Protein AF-A0A0G4GIJ4-F1 (afdb_monomer_lite)

InterPro domains:
  IPR002125 Cytidine and deoxycytidylate deaminase domain [PF00383] (34-132)
  IPR002125 Cytidine and deoxycytidylate deaminase domain [PF00383] (228-327)
  IPR002125 Cytidine and deoxycytidylate deaminase domain [PS51747] (32-146)
  IPR002125 Cytidine and deoxycytidylate deaminase domain [PS51747] (225-340)
  IPR016193 Cytidine deaminase-like [SSF53927] (29-183)
  IPR016193 Cytidine deaminase-like [SSF53927] (227-378)

Organism: NCBI:txid1169474

Structure (mmCIF, N/CA/C/O backbone):
data_AF-A0A0G4GIJ4-F1
#
_entry.id   AF-A0A0G4GIJ4-F1
#
loop_
_atom_site.group_PDB
_atom_site.id
_atom_site.type_symbol
_atom_site.label_atom_id
_atom_site.label_alt_id
_atom_site.label_comp_id
_atom_site.label_asym_id
_atom_site.label_entity_id
_atom_site.label_seq_id
_atom_site.pdbx_PDB_ins_code
_atom_site.Cartn_x
_atom_site.Cartn_y
_atom_site.Cartn_z
_atom_site.occupancy
_atom_site.B_iso_or_equiv
_atom_site.auth_seq_id
_atom_site.auth_comp_id
_atom_site.auth_asym_id
_atom_site.auth_atom_id
_atom_site.pdbx_PDB_model_num
ATOM 1 N N . MET A 1 1 ? 15.517 -59.495 -18.926 1.00 42.88 1 MET A N 1
ATOM 2 C CA . MET A 1 1 ? 16.054 -58.621 -19.988 1.00 42.88 1 MET A CA 1
ATOM 3 C C . MET A 1 1 ? 14.877 -58.123 -20.806 1.00 42.88 1 MET A C 1
ATOM 5 O O . MET A 1 1 ?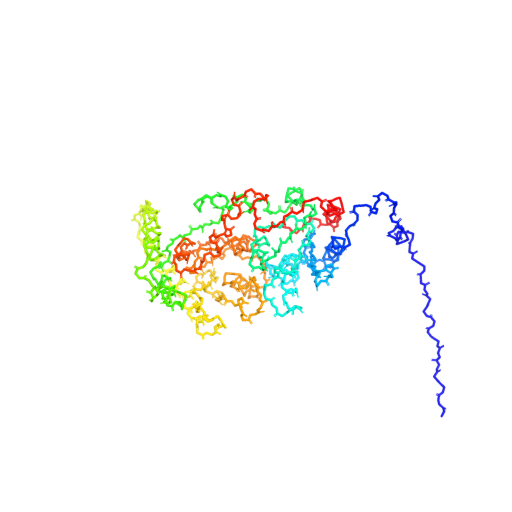 14.359 -58.879 -21.613 1.00 42.88 1 MET A O 1
ATOM 9 N N . ALA A 1 2 ? 14.407 -56.912 -20.521 1.00 36.62 2 ALA A N 1
ATOM 10 C CA . ALA A 1 2 ? 13.428 -56.205 -21.338 1.00 36.62 2 ALA A CA 1
ATOM 11 C C . ALA A 1 2 ? 14.139 -54.959 -21.873 1.00 36.62 2 ALA A C 1
ATOM 13 O O . ALA A 1 2 ? 14.646 -54.153 -21.094 1.00 36.62 2 ALA A O 1
ATOM 14 N N . THR A 1 3 ? 14.280 -54.885 -23.190 1.00 38.22 3 THR A N 1
ATOM 15 C CA . THR A 1 3 ? 14.877 -53.767 -23.920 1.00 38.22 3 THR A CA 1
ATOM 16 C C . THR A 1 3 ? 13.886 -52.612 -23.940 1.00 38.22 3 THR A C 1
ATOM 18 O O . THR A 1 3 ? 12.759 -52.783 -24.400 1.00 38.22 3 THR A O 1
ATOM 21 N N . VAL A 1 4 ? 14.297 -51.459 -23.417 1.00 41.44 4 VAL A N 1
ATOM 22 C CA . VAL A 1 4 ? 13.518 -50.221 -23.480 1.00 41.44 4 VAL A CA 1
ATOM 23 C C . VAL A 1 4 ? 13.771 -49.586 -24.842 1.00 41.44 4 VAL A C 1
ATOM 25 O O . VAL A 1 4 ? 14.921 -49.349 -25.212 1.00 41.44 4 VAL A O 1
ATOM 28 N N . ASP A 1 5 ? 12.694 -49.379 -25.589 1.00 36.19 5 ASP A N 1
ATOM 29 C CA . ASP A 1 5 ? 12.681 -48.717 -26.887 1.00 36.19 5 ASP A CA 1
ATOM 30 C C . ASP A 1 5 ? 12.954 -47.216 -26.698 1.00 36.19 5 ASP A C 1
ATOM 32 O O . ASP A 1 5 ? 12.311 -46.558 -25.878 1.00 36.19 5 ASP A O 1
ATOM 36 N N . ASN A 1 6 ? 13.954 -46.691 -27.403 1.00 45.75 6 ASN A N 1
ATOM 37 C CA . ASN A 1 6 ? 14.447 -45.324 -27.255 1.00 45.75 6 ASN A CA 1
ATOM 38 C C . ASN A 1 6 ? 14.228 -44.572 -28.571 1.00 45.75 6 ASN A C 1
ATOM 40 O O . ASN A 1 6 ? 15.161 -44.363 -29.345 1.00 45.75 6 ASN A O 1
ATOM 44 N N . SER A 1 7 ? 12.979 -44.191 -28.846 1.00 41.88 7 SER A N 1
ATOM 45 C CA . SER A 1 7 ? 12.623 -43.405 -30.031 1.00 41.88 7 SER A CA 1
ATOM 46 C C . SER A 1 7 ? 11.672 -42.255 -29.692 1.00 41.88 7 SER A C 1
ATOM 48 O O . SER A 1 7 ? 10.510 -42.236 -30.089 1.00 41.88 7 SER A O 1
ATOM 50 N N . LEU A 1 8 ? 12.183 -41.255 -28.977 1.00 40.19 8 LEU A N 1
ATOM 51 C CA . LEU A 1 8 ? 11.635 -39.897 -28.983 1.00 40.19 8 LEU A CA 1
ATOM 52 C C . LEU A 1 8 ? 12.798 -38.925 -29.196 1.00 40.19 8 LEU A C 1
ATOM 54 O O . LEU A 1 8 ? 13.274 -38.259 -28.280 1.00 40.19 8 LEU A O 1
ATOM 58 N N . ALA A 1 9 ? 13.292 -38.880 -30.433 1.00 39.72 9 ALA A N 1
ATOM 59 C CA . ALA A 1 9 ? 14.128 -37.779 -30.882 1.00 39.72 9 ALA A CA 1
ATOM 60 C C . ALA A 1 9 ? 13.230 -36.541 -31.005 1.00 39.72 9 ALA A C 1
ATOM 62 O O . ALA A 1 9 ? 12.436 -36.429 -31.938 1.00 39.72 9 ALA A O 1
ATOM 63 N N . ALA A 1 10 ? 13.323 -35.632 -30.035 1.00 42.06 10 ALA A N 1
ATOM 64 C CA . ALA A 1 10 ? 12.715 -34.316 -30.134 1.00 42.06 10 ALA A CA 1
ATOM 65 C C . ALA A 1 10 ? 13.353 -33.577 -31.319 1.00 42.06 10 ALA A C 1
ATOM 67 O O . ALA A 1 10 ? 14.526 -33.205 -31.281 1.00 42.06 10 ALA A O 1
ATOM 68 N N . THR A 1 11 ? 12.595 -33.388 -32.396 1.00 41.00 11 THR A N 1
ATOM 69 C CA . THR A 1 11 ? 12.982 -32.500 -33.490 1.00 41.00 11 THR A CA 1
ATOM 70 C C . THR A 1 11 ? 13.001 -31.074 -32.955 1.00 41.00 11 THR A C 1
ATOM 72 O O . THR A 1 11 ? 11.946 -30.492 -32.700 1.00 41.00 11 THR A O 1
ATOM 75 N N . ALA A 1 12 ? 14.196 -30.522 -32.752 1.00 43.78 12 ALA A N 1
ATOM 76 C CA . ALA A 1 12 ? 14.375 -29.114 -32.436 1.00 43.78 12 ALA A CA 1
ATOM 77 C C . ALA A 1 12 ? 13.835 -28.276 -33.604 1.00 43.78 12 ALA A C 1
ATOM 79 O O . ALA A 1 12 ? 14.389 -28.291 -34.704 1.00 43.78 12 ALA A O 1
ATOM 80 N N . VAL A 1 13 ? 12.721 -27.582 -33.377 1.00 55.28 13 VAL A N 1
ATOM 81 C CA . VAL A 1 13 ? 12.189 -26.598 -34.321 1.00 55.28 13 VAL A CA 1
ATOM 82 C C . VAL A 1 13 ? 13.126 -25.394 -34.285 1.00 55.28 13 VAL A C 1
ATOM 84 O O . VAL A 1 13 ? 13.386 -24.845 -33.214 1.00 55.28 13 VAL A O 1
ATOM 87 N N . ALA A 1 14 ? 13.678 -25.014 -35.439 1.00 53.38 14 ALA A N 1
ATOM 88 C CA . ALA A 1 14 ? 14.521 -23.829 -35.539 1.00 53.38 14 ALA A CA 1
ATOM 89 C C . ALA A 1 14 ? 13.713 -22.580 -35.127 1.00 53.38 14 ALA A C 1
ATOM 91 O O . ALA A 1 14 ? 12.549 -22.467 -35.524 1.00 53.38 14 ALA A O 1
ATOM 92 N N . PRO A 1 15 ? 14.291 -21.659 -34.334 1.00 51.47 15 PRO A N 1
ATOM 93 C CA . PRO A 1 15 ? 13.598 -20.446 -33.913 1.00 51.47 15 PRO A CA 1
ATOM 94 C C . PRO A 1 15 ? 13.149 -19.630 -35.130 1.00 51.47 15 PRO A C 1
ATOM 96 O O . PRO A 1 15 ? 13.842 -19.577 -36.149 1.00 51.47 15 PRO A O 1
ATOM 99 N N . THR A 1 16 ? 11.974 -19.004 -35.027 1.00 69.75 16 THR A N 1
ATOM 100 C CA . THR A 1 16 ? 11.453 -18.121 -36.077 1.00 69.75 16 THR A CA 1
ATOM 101 C C . THR A 1 16 ? 12.415 -16.950 -36.313 1.00 69.75 16 THR A C 1
ATOM 103 O O . THR A 1 16 ? 13.141 -16.568 -35.394 1.00 69.75 16 THR A O 1
ATOM 106 N N . PRO A 1 17 ? 12.436 -16.341 -37.512 1.00 53.78 17 PRO A N 1
ATOM 107 C CA . PRO A 1 17 ? 13.268 -15.166 -37.784 1.00 53.78 17 PRO A CA 1
ATOM 108 C C . PRO A 1 17 ? 13.083 -14.039 -36.756 1.00 53.78 17 PRO A C 1
ATOM 110 O O . PRO A 1 17 ? 14.064 -13.426 -36.352 1.00 53.78 17 PRO A O 1
ATOM 113 N N . GLU A 1 18 ? 11.860 -13.848 -36.253 1.00 51.50 18 GLU A N 1
ATOM 114 C CA . GLU A 1 18 ? 11.543 -12.904 -35.169 1.00 51.50 18 GLU A CA 1
ATOM 115 C C . GLU A 1 18 ? 12.166 -13.317 -33.826 1.00 51.50 18 GLU A C 1
ATOM 117 O O . GLU A 1 18 ? 12.736 -12.482 -33.130 1.00 51.50 18 GLU A O 1
ATOM 122 N N . ALA A 1 19 ? 12.147 -14.607 -33.473 1.00 45.53 19 ALA A N 1
ATOM 123 C CA . ALA A 1 19 ? 12.829 -15.102 -32.276 1.00 45.53 19 ALA A CA 1
ATOM 124 C C . ALA A 1 19 ? 14.360 -14.980 -32.392 1.00 45.53 19 ALA A C 1
ATOM 126 O O . ALA A 1 19 ? 15.032 -14.695 -31.404 1.00 45.53 19 ALA A O 1
ATOM 127 N N . VAL A 1 20 ? 14.917 -15.147 -33.596 1.00 52.44 20 VAL A N 1
ATOM 128 C CA . VAL A 1 20 ? 16.347 -14.927 -33.874 1.00 52.44 20 VAL A CA 1
ATOM 129 C C . VAL A 1 20 ? 16.708 -13.444 -33.780 1.00 52.44 20 VAL A C 1
ATOM 131 O O . VAL A 1 20 ? 17.790 -13.115 -33.304 1.00 52.44 20 VAL A O 1
ATOM 134 N N . GLU A 1 21 ? 15.813 -12.548 -34.192 1.00 52.41 21 GLU A N 1
ATOM 135 C CA . GLU A 1 21 ? 15.985 -11.097 -34.093 1.00 52.41 21 GLU A CA 1
ATOM 136 C C . GLU A 1 21 ? 15.982 -10.607 -32.640 1.00 52.41 21 GLU A C 1
ATOM 138 O O . GLU A 1 21 ? 16.863 -9.836 -32.268 1.00 52.41 21 GLU A O 1
ATOM 143 N N . ILE A 1 22 ? 15.097 -11.153 -31.798 1.00 53.34 22 ILE A N 1
ATOM 144 C CA . ILE A 1 22 ? 15.082 -10.929 -30.339 1.00 53.34 22 ILE A CA 1
ATOM 145 C C . ILE A 1 22 ? 16.354 -11.488 -29.667 1.00 53.34 22 ILE A C 1
ATOM 147 O O . ILE A 1 22 ? 16.808 -10.965 -28.652 1.00 53.34 22 ILE A O 1
ATOM 151 N N . MET A 1 23 ? 16.960 -12.540 -30.233 1.00 46.53 23 MET A N 1
ATOM 152 C CA . MET A 1 23 ? 18.195 -13.161 -29.729 1.00 46.53 23 MET A CA 1
ATOM 153 C C . MET A 1 23 ? 19.491 -12.508 -30.239 1.00 46.53 23 MET A C 1
ATOM 155 O O . MET A 1 23 ? 20.582 -12.939 -29.846 1.00 46.53 23 MET A O 1
ATOM 159 N N . LYS A 1 24 ? 19.426 -11.497 -31.117 1.00 46.31 24 LYS A N 1
ATOM 160 C CA . LYS A 1 24 ? 20.633 -10.780 -31.551 1.00 46.31 24 LYS A CA 1
ATOM 161 C C . LYS A 1 24 ? 21.245 -10.063 -30.346 1.00 46.31 24 LYS A C 1
ATOM 163 O O . LYS A 1 24 ? 20.561 -9.356 -29.615 1.00 46.31 24 LYS A O 1
ATOM 168 N N . ARG A 1 25 ? 22.554 -10.250 -30.133 1.00 43.34 25 ARG A N 1
ATOM 169 C CA . ARG A 1 25 ? 23.288 -9.496 -29.107 1.00 43.34 25 ARG A CA 1
ATOM 170 C C . ARG A 1 25 ? 23.190 -8.001 -29.430 1.00 43.34 25 ARG A C 1
ATOM 172 O O . ARG A 1 25 ? 23.490 -7.651 -30.574 1.00 43.34 25 ARG A O 1
ATOM 179 N N . PRO A 1 26 ? 22.845 -7.154 -28.447 1.00 50.19 26 PRO A N 1
ATOM 180 C CA . PRO A 1 26 ? 22.819 -5.719 -28.653 1.00 50.19 26 PRO A CA 1
ATOM 181 C C . PRO A 1 26 ? 24.192 -5.210 -29.110 1.00 50.19 26 PRO A C 1
ATOM 183 O O . PRO A 1 26 ? 25.236 -5.774 -28.756 1.00 50.19 26 PRO A O 1
ATOM 186 N N . SER A 1 27 ? 24.182 -4.154 -29.914 1.00 51.72 27 SER A N 1
ATOM 187 C CA . SER A 1 27 ? 25.362 -3.395 -30.321 1.00 51.72 27 SER A CA 1
ATOM 188 C C . SER A 1 27 ? 26.159 -2.897 -29.103 1.00 51.72 27 SER A C 1
ATOM 190 O O . SER A 1 27 ? 25.641 -2.790 -27.994 1.00 51.72 27 SER A O 1
ATOM 192 N N . SER A 1 28 ? 27.438 -2.556 -29.288 1.00 49.38 28 SER A N 1
ATOM 193 C CA . SER A 1 28 ? 28.305 -2.079 -28.195 1.00 49.38 28 SER A CA 1
ATOM 194 C C . SER A 1 28 ? 27.803 -0.800 -27.506 1.00 49.38 28 SER A C 1
ATOM 196 O O . SER A 1 28 ? 28.178 -0.555 -26.368 1.00 49.38 28 SER A O 1
ATOM 198 N N . LEU A 1 29 ? 26.947 -0.011 -28.168 1.00 45.81 29 LEU A N 1
ATOM 199 C CA . LEU A 1 29 ? 26.279 1.168 -27.596 1.00 45.81 29 LEU A CA 1
ATOM 200 C C . LEU A 1 29 ? 25.046 0.798 -26.752 1.00 45.81 29 LEU A C 1
ATOM 202 O O . LEU A 1 29 ? 24.767 1.457 -25.758 1.00 45.81 29 LEU A O 1
ATOM 206 N N . GLU A 1 30 ? 24.337 -0.283 -27.089 1.00 52.84 30 GLU A N 1
ATOM 207 C CA . GLU A 1 30 ? 23.229 -0.806 -26.272 1.00 52.84 30 GLU A CA 1
ATOM 208 C C . GLU A 1 30 ? 23.730 -1.493 -24.987 1.00 52.84 30 GLU A C 1
ATOM 210 O O . GLU A 1 30 ? 22.974 -1.642 -24.031 1.00 52.84 30 GLU A O 1
ATOM 215 N N . GLN A 1 31 ? 25.010 -1.881 -24.928 1.00 54.66 31 GLN A N 1
ATOM 216 C CA . GLN A 1 31 ? 25.620 -2.474 -23.733 1.00 54.66 31 GLN A CA 1
ATOM 217 C C . GLN A 1 31 ? 25.902 -1.468 -22.606 1.00 54.66 31 GLN A C 1
ATOM 219 O O . GLN A 1 31 ? 25.910 -1.885 -21.451 1.00 54.66 31 GLN A O 1
ATOM 224 N N . GLU A 1 32 ? 26.109 -0.176 -22.895 1.00 60.59 32 GLU A N 1
ATOM 225 C CA . GLU A 1 32 ? 26.429 0.823 -21.855 1.00 60.59 32 GLU A CA 1
ATOM 226 C C . GLU A 1 32 ? 25.213 1.219 -20.998 1.00 60.59 32 GLU A C 1
ATOM 228 O O . GLU A 1 32 ? 25.382 1.539 -19.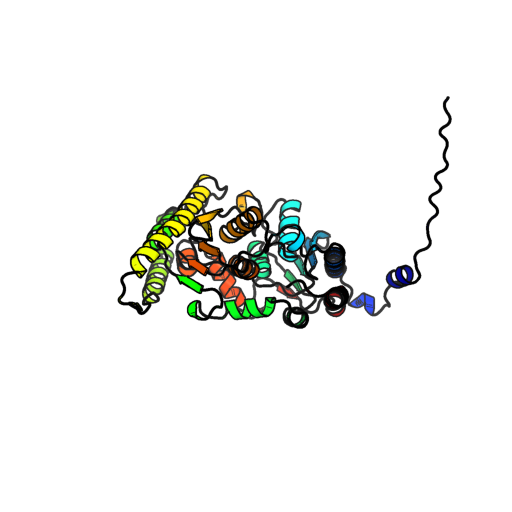825 1.00 60.59 32 GLU A O 1
ATOM 233 N N . ASN A 1 33 ? 23.991 1.110 -21.536 1.00 76.94 33 ASN A N 1
ATOM 234 C CA . ASN A 1 33 ? 22.742 1.456 -20.836 1.00 76.94 33 ASN A CA 1
ATOM 235 C C . ASN A 1 33 ? 21.898 0.239 -20.418 1.00 76.94 33 ASN A C 1
ATOM 237 O O . ASN A 1 33 ? 20.790 0.392 -19.901 1.00 76.94 33 ASN A O 1
ATOM 241 N N . TYR A 1 34 ? 22.394 -0.981 -20.637 1.00 90.69 34 TYR A N 1
ATOM 242 C CA . TYR A 1 34 ? 21.662 -2.193 -20.287 1.00 90.69 34 TYR A CA 1
ATOM 243 C C . TYR A 1 34 ? 21.738 -2.484 -18.783 1.00 90.69 34 TYR A C 1
ATOM 245 O O . TYR A 1 34 ? 22.816 -2.691 -18.224 1.00 90.69 34 TYR A O 1
ATOM 253 N N . ASN A 1 35 ? 20.577 -2.589 -18.135 1.00 96.94 35 ASN A N 1
ATOM 254 C CA . ASN A 1 35 ? 20.452 -3.024 -16.750 1.00 96.94 35 ASN A CA 1
ATOM 255 C C . ASN A 1 35 ? 19.705 -4.374 -16.674 1.00 96.94 35 ASN A C 1
ATOM 257 O O . ASN A 1 35 ? 18.509 -4.435 -16.967 1.00 96.94 35 ASN A O 1
ATOM 261 N N . PRO A 1 36 ? 20.354 -5.471 -16.242 1.00 97.50 36 PRO A N 1
ATOM 262 C CA . PRO A 1 36 ? 19.723 -6.792 -16.228 1.00 97.50 36 PRO A CA 1
ATOM 263 C C . PRO A 1 36 ? 18.531 -6.891 -15.265 1.00 97.50 36 PRO A C 1
ATOM 265 O O . PRO A 1 36 ? 17.623 -7.685 -15.503 1.00 97.50 36 PRO A O 1
ATOM 268 N N . PHE A 1 37 ? 18.508 -6.097 -14.192 1.00 98.56 37 PHE A N 1
ATOM 269 C CA . PHE A 1 37 ? 17.431 -6.114 -13.200 1.00 98.56 37 PHE A CA 1
ATOM 270 C C . PHE A 1 37 ? 16.195 -5.374 -13.709 1.00 98.56 37 PHE A C 1
ATOM 272 O O . PHE A 1 37 ? 15.079 -5.880 -13.584 1.00 98.56 37 PHE A O 1
ATOM 279 N N . MET A 1 38 ? 16.388 -4.222 -14.359 1.00 98.69 38 MET A N 1
ATOM 280 C CA . MET A 1 38 ? 15.289 -3.523 -15.025 1.00 98.69 38 MET A CA 1
ATOM 281 C C . MET A 1 38 ? 14.752 -4.327 -16.214 1.00 98.69 38 MET A C 1
ATOM 283 O O . MET A 1 38 ? 13.540 -4.428 -16.398 1.00 98.69 38 MET A O 1
ATOM 287 N N . HIS A 1 39 ? 15.627 -4.989 -16.975 1.00 98.50 39 HIS A N 1
ATOM 288 C CA . HIS A 1 39 ? 15.202 -5.900 -18.036 1.00 98.50 39 HIS A CA 1
ATOM 289 C C . HIS A 1 39 ? 14.368 -7.077 -17.497 1.00 98.50 39 HIS A C 1
ATOM 291 O O . HIS A 1 39 ? 13.363 -7.452 -18.107 1.00 98.50 39 HIS A O 1
ATOM 297 N N . ALA A 1 40 ? 14.728 -7.637 -16.335 1.00 98.69 40 ALA A N 1
ATOM 298 C CA . ALA A 1 40 ? 13.927 -8.666 -15.671 1.00 98.69 40 ALA A CA 1
ATOM 299 C C . ALA A 1 40 ? 12.541 -8.139 -15.255 1.00 98.69 40 ALA A C 1
ATOM 301 O O . ALA A 1 40 ? 11.537 -8.824 -15.464 1.00 98.69 40 ALA A O 1
ATOM 302 N N . ALA A 1 41 ? 12.469 -6.907 -14.738 1.00 98.81 41 ALA A N 1
ATOM 303 C CA . ALA A 1 41 ? 11.205 -6.240 -14.435 1.00 98.81 41 ALA A CA 1
ATOM 304 C C . ALA A 1 41 ? 10.344 -6.048 -15.703 1.00 98.81 41 ALA A C 1
ATOM 306 O O . ALA A 1 41 ? 9.182 -6.454 -15.712 1.00 98.81 41 ALA A O 1
ATOM 307 N N . CYS A 1 42 ? 10.920 -5.545 -16.802 1.00 98.69 42 CYS A N 1
ATOM 308 C CA . CYS A 1 42 ? 10.233 -5.397 -18.095 1.00 98.69 42 CYS A CA 1
ATOM 309 C C . CYS A 1 42 ? 9.719 -6.739 -18.634 1.00 98.69 42 CYS A C 1
ATOM 311 O O . CYS A 1 42 ? 8.562 -6.858 -19.031 1.00 98.69 42 CYS A O 1
ATOM 313 N N . SER A 1 43 ? 10.555 -7.779 -18.589 1.00 98.44 43 SER A N 1
ATOM 314 C CA . SER A 1 43 ? 10.193 -9.130 -19.038 1.00 98.44 43 SER A CA 1
ATOM 315 C C . SER A 1 43 ? 9.023 -9.704 -18.236 1.00 98.44 43 SER A C 1
ATOM 317 O O . SER A 1 43 ? 8.112 -10.314 -18.795 1.00 98.44 43 SER A O 1
ATOM 319 N N . SER A 1 44 ? 9.017 -9.478 -16.921 1.00 98.62 44 SER A N 1
ATOM 320 C CA . SER A 1 44 ? 7.912 -9.877 -16.051 1.00 98.62 44 SER A CA 1
ATOM 321 C C . SER A 1 44 ? 6.628 -9.113 -16.372 1.00 98.62 44 SER A C 1
ATOM 323 O O . SER A 1 44 ? 5.569 -9.732 -16.463 1.00 98.62 44 SER A O 1
ATOM 325 N N . ALA A 1 45 ? 6.708 -7.800 -16.611 1.00 98.38 45 ALA A N 1
ATOM 326 C CA . ALA A 1 45 ? 5.560 -6.998 -17.032 1.00 98.38 45 ALA A CA 1
ATOM 327 C C . ALA A 1 45 ? 4.946 -7.540 -18.335 1.00 98.38 45 ALA A C 1
ATOM 329 O O . ALA A 1 45 ? 3.738 -7.763 -18.407 1.00 98.38 45 ALA A O 1
ATOM 330 N N . MET A 1 46 ? 5.785 -7.858 -19.327 1.00 97.12 46 MET A N 1
ATOM 331 C CA . MET A 1 46 ? 5.356 -8.472 -20.588 1.00 97.12 46 MET A CA 1
ATOM 332 C C . MET A 1 46 ? 4.669 -9.829 -20.398 1.00 97.12 46 MET A C 1
ATOM 334 O O . MET A 1 46 ? 3.655 -10.114 -21.046 1.00 97.12 46 MET A O 1
ATOM 338 N N . ALA A 1 47 ? 5.177 -10.657 -19.482 1.00 96.75 47 ALA A N 1
ATOM 339 C CA . ALA A 1 47 ? 4.519 -11.904 -19.109 1.00 96.75 47 ALA A CA 1
ATOM 340 C C . ALA A 1 47 ? 3.138 -11.644 -18.482 1.00 96.75 47 ALA A C 1
ATOM 342 O O . ALA A 1 47 ? 2.164 -12.285 -18.873 1.00 96.75 47 ALA A O 1
ATOM 343 N N . GLY A 1 48 ? 3.030 -10.666 -17.577 1.00 96.31 48 GLY A N 1
ATOM 344 C CA . GLY A 1 48 ? 1.766 -10.265 -16.952 1.00 96.31 48 GLY A CA 1
ATOM 345 C C . GLY A 1 48 ? 0.711 -9.800 -17.953 1.00 96.31 48 GLY A C 1
ATOM 346 O O . GLY A 1 48 ? -0.444 -10.217 -17.862 1.00 96.31 48 GLY A O 1
ATOM 347 N N . ILE A 1 49 ? 1.117 -9.011 -18.953 1.00 93.69 49 ILE A N 1
ATOM 348 C CA . ILE A 1 49 ? 0.252 -8.578 -20.061 1.00 93.69 49 ILE A CA 1
ATOM 349 C C . ILE A 1 49 ? -0.249 -9.791 -20.851 1.00 93.69 49 ILE A C 1
ATOM 351 O O . ILE A 1 49 ? -1.452 -9.955 -21.051 1.00 93.69 49 ILE A O 1
ATOM 355 N N . THR A 1 50 ? 0.669 -10.671 -21.262 1.00 93.44 50 THR A N 1
ATOM 356 C CA . THR A 1 50 ? 0.356 -11.871 -22.057 1.00 93.44 50 THR A CA 1
ATOM 357 C C . THR A 1 50 ? -0.624 -12.792 -21.327 1.00 93.44 50 THR A C 1
ATOM 359 O O . THR A 1 50 ? -1.547 -13.341 -21.930 1.00 93.44 50 THR A O 1
ATOM 362 N N . LEU A 1 51 ? -0.442 -12.933 -20.013 1.00 94.31 51 LEU A N 1
ATOM 363 C CA . LEU A 1 51 ? -1.283 -13.747 -19.139 1.00 94.31 51 LEU A CA 1
ATOM 364 C C . LEU A 1 51 ? -2.564 -13.032 -18.676 1.00 94.31 51 LEU A C 1
ATOM 366 O O . LEU A 1 51 ? -3.407 -13.657 -18.035 1.00 94.31 51 LEU A O 1
ATOM 370 N N . LYS A 1 52 ? -2.737 -11.745 -19.009 1.00 93.00 52 LYS A N 1
ATOM 371 C CA . LYS A 1 52 ? -3.859 -10.892 -18.578 1.00 93.00 52 LYS A CA 1
ATOM 372 C C . LYS A 1 52 ? -3.996 -10.783 -17.054 1.00 93.00 52 LYS A C 1
ATOM 374 O O . LYS A 1 52 ? -5.101 -10.714 -16.521 1.00 93.00 52 LYS A O 1
ATOM 379 N N . HIS A 1 53 ? -2.872 -10.772 -16.344 1.00 95.50 53 HIS A N 1
ATOM 380 C CA . HIS A 1 53 ? -2.844 -10.664 -14.885 1.00 95.50 53 HIS A CA 1
ATOM 381 C C . HIS A 1 53 ? -3.085 -9.234 -14.378 1.00 95.50 53 HIS A C 1
ATOM 383 O O . HIS A 1 53 ? -3.563 -9.057 -13.256 1.00 95.50 53 HIS A O 1
ATOM 389 N N . GLY A 1 54 ? -2.795 -8.222 -15.199 1.00 92.75 54 GLY A N 1
ATOM 390 C CA . GLY A 1 54 ? -2.859 -6.821 -14.800 1.00 92.75 54 GLY A CA 1
ATOM 391 C C . GLY A 1 54 ? -2.316 -5.857 -15.854 1.00 92.75 54 GLY A C 1
ATOM 392 O O . GLY A 1 54 ? -2.128 -6.228 -17.013 1.00 92.75 54 GLY A O 1
ATOM 393 N N . GLY A 1 55 ? -2.082 -4.609 -15.438 1.00 92.88 55 GLY A N 1
ATOM 394 C CA . GLY A 1 55 ? -1.466 -3.567 -16.270 1.00 92.88 55 GLY A CA 1
ATOM 395 C C . GLY A 1 55 ? 0.027 -3.807 -16.585 1.00 92.88 55 GLY A C 1
ATOM 396 O O . GLY A 1 55 ? 0.632 -4.732 -16.040 1.00 92.88 55 GLY A O 1
ATOM 397 N N . PRO A 1 56 ? 0.643 -2.955 -17.427 1.00 96.00 56 PRO A N 1
ATOM 398 C CA . PRO A 1 56 ? 2.004 -3.081 -17.965 1.00 96.00 56 PRO A CA 1
ATOM 399 C C . PRO A 1 56 ? 3.116 -2.733 -16.960 1.00 96.00 56 PRO A C 1
ATOM 401 O O . PRO A 1 56 ? 4.052 -2.004 -17.279 1.00 96.00 56 PRO A O 1
ATOM 404 N N . PHE A 1 57 ? 3.035 -3.251 -15.735 1.00 98.38 57 PHE A N 1
ATOM 405 C CA . PHE A 1 57 ? 3.980 -2.924 -14.668 1.00 98.38 57 PHE A CA 1
ATOM 406 C C . PHE A 1 57 ? 4.752 -4.152 -14.206 1.00 98.38 57 PHE A C 1
ATOM 408 O O . PHE A 1 57 ? 4.177 -5.226 -14.002 1.00 98.38 57 PHE A O 1
ATOM 415 N N . GLY A 1 58 ? 6.052 -3.967 -14.001 1.00 98.75 58 GLY A N 1
ATOM 416 C CA . GLY A 1 58 ? 6.984 -4.976 -13.523 1.00 98.75 58 GLY A CA 1
ATOM 417 C C . GLY A 1 58 ? 7.913 -4.415 -12.459 1.00 98.75 58 GLY A C 1
ATOM 418 O O . GLY A 1 58 ? 8.211 -3.223 -12.442 1.00 98.75 58 GLY A O 1
ATOM 419 N N . ALA A 1 59 ? 8.384 -5.287 -11.575 1.00 98.88 59 ALA A N 1
ATOM 420 C CA . ALA A 1 59 ? 9.316 -4.921 -10.521 1.00 98.88 59 ALA A CA 1
ATOM 421 C C . ALA A 1 59 ? 10.303 -6.053 -10.224 1.00 98.88 59 ALA A C 1
ATOM 423 O O . ALA A 1 59 ? 9.990 -7.232 -10.399 1.00 98.88 59 ALA A O 1
ATOM 424 N N . CYS A 1 60 ? 11.490 -5.685 -9.754 1.00 98.88 60 CYS A N 1
ATOM 425 C CA . CYS A 1 60 ? 12.562 -6.586 -9.357 1.00 98.88 60 CYS A CA 1
ATOM 426 C C . CYS A 1 60 ? 13.229 -6.067 -8.078 1.00 98.88 60 CYS A C 1
ATOM 428 O O . CYS A 1 60 ? 13.625 -4.907 -8.013 1.00 98.88 60 CYS A O 1
ATOM 430 N N . ILE A 1 61 ? 13.398 -6.926 -7.073 1.00 98.88 61 ILE A N 1
ATOM 431 C CA . ILE A 1 61 ? 14.147 -6.611 -5.851 1.00 98.88 61 ILE A CA 1
ATOM 432 C C . ILE A 1 61 ? 15.496 -7.313 -5.878 1.00 98.88 61 ILE A C 1
ATOM 434 O O . ILE A 1 61 ? 15.584 -8.516 -6.136 1.00 98.88 61 ILE A O 1
ATOM 438 N N . VAL A 1 62 ? 16.545 -6.551 -5.583 1.00 98.75 62 VAL A N 1
ATOM 439 C CA . VAL A 1 62 ? 17.945 -6.972 -5.663 1.00 98.75 62 VAL A CA 1
ATOM 440 C C . VAL A 1 62 ? 18.618 -6.774 -4.312 1.00 98.75 62 VAL A C 1
ATOM 442 O O . VAL A 1 62 ? 18.444 -5.743 -3.671 1.00 98.75 62 VAL A O 1
ATOM 445 N N . LYS A 1 63 ? 19.430 -7.742 -3.889 1.00 98.00 63 LYS A N 1
ATOM 446 C CA . LYS A 1 63 ? 20.270 -7.672 -2.690 1.00 98.00 63 LYS A CA 1
ATOM 447 C C . LYS A 1 63 ? 21.704 -8.012 -3.071 1.00 98.00 63 LYS A C 1
ATOM 449 O O . LYS A 1 63 ? 21.969 -9.117 -3.532 1.00 98.00 63 LYS A O 1
ATOM 454 N N . ASN A 1 64 ? 22.634 -7.076 -2.875 1.00 95.50 64 ASN A N 1
ATOM 455 C CA . ASN A 1 64 ? 24.059 -7.247 -3.204 1.00 95.50 64 ASN A CA 1
ATOM 456 C C . ASN A 1 64 ? 24.305 -7.720 -4.654 1.00 95.50 64 ASN A C 1
ATOM 458 O O . ASN A 1 64 ? 25.084 -8.641 -4.889 1.00 95.50 64 ASN A O 1
ATOM 462 N N . GLY A 1 65 ? 23.592 -7.132 -5.620 1.00 95.50 65 GLY A N 1
ATOM 463 C CA . GLY A 1 65 ? 23.683 -7.512 -7.036 1.00 95.50 65 GLY A CA 1
ATOM 464 C C . GLY A 1 65 ? 23.040 -8.861 -7.386 1.00 95.50 65 GLY A C 1
ATOM 465 O O . GLY A 1 65 ? 23.165 -9.315 -8.520 1.00 95.50 65 GLY A O 1
ATOM 466 N N . VAL A 1 66 ? 22.347 -9.508 -6.444 1.00 97.25 66 VAL A N 1
ATOM 467 C CA . VAL A 1 66 ? 21.613 -10.758 -6.671 1.00 97.25 66 VAL A CA 1
ATOM 468 C C . VAL A 1 66 ? 20.116 -10.485 -6.651 1.00 97.25 66 VAL A C 1
ATOM 470 O O . VAL A 1 66 ? 19.588 -9.905 -5.705 1.00 97.25 66 VAL A O 1
ATOM 473 N N . MET A 1 67 ? 19.425 -10.923 -7.697 1.00 98.12 67 MET A N 1
ATOM 474 C CA . MET A 1 67 ? 17.973 -10.836 -7.803 1.00 98.12 67 MET A CA 1
ATOM 475 C C . MET A 1 67 ? 17.304 -11.744 -6.763 1.00 98.12 67 MET A C 1
ATOM 477 O O . MET A 1 67 ? 17.543 -12.950 -6.743 1.00 98.12 67 MET A O 1
ATOM 481 N N . VAL A 1 68 ? 16.479 -11.158 -5.896 1.00 98.50 68 VAL A N 1
ATOM 482 C CA . VAL A 1 68 ? 15.756 -11.850 -4.816 1.00 98.50 68 VAL A CA 1
ATOM 483 C C . VAL A 1 68 ? 14.339 -12.203 -5.252 1.00 98.50 68 VAL A C 1
ATOM 485 O O . VAL A 1 68 ? 13.866 -13.306 -4.991 1.00 98.50 68 VAL A O 1
ATOM 488 N N . ALA A 1 69 ? 13.660 -11.267 -5.914 1.00 98.69 69 ALA A N 1
ATOM 489 C CA . ALA A 1 69 ? 12.297 -11.439 -6.394 1.00 98.69 69 ALA A CA 1
ATOM 490 C C . ALA A 1 69 ? 12.075 -10.638 -7.677 1.00 98.69 69 ALA A C 1
ATOM 492 O O . ALA A 1 69 ? 12.674 -9.580 -7.861 1.00 98.69 69 ALA A O 1
ATOM 493 N N . VAL A 1 70 ? 11.185 -11.139 -8.533 1.00 98.75 70 VAL A N 1
ATOM 494 C CA . VAL A 1 70 ? 10.654 -10.435 -9.702 1.00 98.75 70 VAL A CA 1
ATOM 495 C C . VAL A 1 70 ? 9.155 -10.672 -9.738 1.00 98.75 70 VAL A C 1
ATOM 497 O O . VAL A 1 70 ? 8.703 -11.799 -9.533 1.00 98.75 70 VAL A O 1
ATOM 500 N N . ALA A 1 71 ? 8.389 -9.620 -9.992 1.00 98.69 71 ALA A N 1
ATOM 501 C CA . ALA A 1 71 ? 6.941 -9.691 -10.090 1.00 98.69 71 ALA A CA 1
ATOM 502 C C . ALA A 1 71 ? 6.403 -8.728 -11.153 1.00 98.69 71 ALA A C 1
ATOM 504 O O . ALA A 1 71 ? 7.138 -7.932 -11.738 1.00 98.69 71 ALA A O 1
ATOM 505 N N . HIS A 1 72 ? 5.116 -8.848 -11.447 1.00 98.75 72 HIS A N 1
ATOM 506 C CA . HIS A 1 72 ? 4.361 -7.934 -12.299 1.00 98.75 72 HIS A CA 1
ATOM 507 C C . HIS A 1 72 ? 3.022 -7.617 -11.643 1.00 98.75 72 HIS A C 1
ATOM 509 O O . HIS A 1 72 ? 2.698 -8.164 -10.590 1.00 98.75 72 HIS A O 1
ATOM 515 N N . ASN A 1 73 ? 2.257 -6.709 -12.241 1.00 98.19 73 ASN A N 1
ATOM 516 C CA . ASN A 1 73 ? 0.912 -6.396 -11.778 1.00 98.19 73 ASN A CA 1
ATOM 517 C C . ASN A 1 73 ? 0.003 -7.640 -11.848 1.00 98.19 73 ASN A C 1
ATOM 519 O O . ASN A 1 73 ? -0.146 -8.247 -12.906 1.00 98.19 73 ASN A O 1
ATOM 523 N N . MET A 1 74 ? -0.612 -8.000 -10.721 1.00 97.94 74 MET A N 1
ATOM 524 C CA . MET A 1 74 ? -1.491 -9.168 -10.572 1.00 97.94 74 MET A CA 1
ATOM 525 C C . MET A 1 74 ? -2.904 -8.785 -10.102 1.00 97.94 74 MET A C 1
ATOM 527 O O . MET A 1 74 ? -3.623 -9.624 -9.556 1.00 97.94 74 MET A O 1
ATOM 531 N N . VAL A 1 75 ? -3.308 -7.518 -10.267 1.00 97.81 75 VAL A N 1
ATOM 532 C CA . VAL A 1 75 ? -4.592 -7.000 -9.755 1.00 97.81 75 VAL A CA 1
ATOM 533 C C . VAL A 1 75 ? -5.780 -7.792 -10.300 1.00 97.81 75 VAL A C 1
ATOM 535 O O . VAL A 1 75 ? -6.675 -8.155 -9.537 1.00 97.81 75 VAL A O 1
ATOM 538 N N . LEU A 1 76 ? -5.789 -8.105 -11.601 1.00 95.81 76 LEU A N 1
ATOM 539 C CA . LEU A 1 76 ? -6.928 -8.768 -12.237 1.00 95.81 76 LEU A CA 1
ATOM 540 C C . LEU A 1 76 ? -7.031 -10.243 -11.866 1.00 95.81 76 LEU A C 1
ATOM 542 O O . LEU A 1 76 ? -8.126 -10.721 -11.578 1.00 95.81 76 LEU A O 1
ATOM 546 N N . CYS A 1 77 ? -5.914 -10.975 -11.869 1.00 96.25 77 CYS A N 1
ATOM 547 C CA . CYS A 1 77 ? -5.953 -12.408 -11.576 1.00 96.25 77 CYS A CA 1
ATOM 548 C C . CYS A 1 77 ? -6.197 -12.696 -10.090 1.00 96.25 77 CYS A C 1
ATOM 550 O O . CYS A 1 77 ? -6.779 -13.730 -9.763 1.00 96.25 77 CYS A O 1
ATOM 552 N N . ASN A 1 78 ? -5.797 -11.783 -9.199 1.00 97.50 78 ASN A N 1
ATOM 553 C CA . ASN A 1 78 ? -5.986 -11.947 -7.757 1.00 97.50 78 ASN A CA 1
ATOM 554 C C . ASN A 1 78 ? -7.240 -11.254 -7.221 1.00 97.50 78 ASN A C 1
ATOM 556 O O . ASN A 1 78 ? -7.619 -11.517 -6.080 1.00 97.50 78 ASN A O 1
ATOM 560 N N . LEU A 1 79 ? -7.867 -10.383 -8.018 1.00 97.50 79 LEU A N 1
ATOM 561 C CA . LEU A 1 79 ? -8.959 -9.512 -7.585 1.00 97.50 79 LEU A CA 1
ATOM 562 C C . LEU A 1 79 ? -8.578 -8.717 -6.321 1.00 97.50 79 LEU A C 1
ATOM 564 O O . LEU A 1 79 ? -9.376 -8.578 -5.402 1.00 97.50 79 LEU A O 1
ATOM 568 N N . ASP A 1 80 ? -7.341 -8.220 -6.276 1.00 98.25 80 ASP A N 1
ATOM 569 C CA . ASP A 1 80 ? -6.764 -7.481 -5.149 1.00 98.25 80 ASP A CA 1
ATOM 570 C C . ASP A 1 80 ? -6.161 -6.167 -5.677 1.00 98.25 80 ASP A C 1
ATOM 572 O O . ASP A 1 80 ? -5.154 -6.217 -6.392 1.00 98.25 80 ASP A O 1
ATOM 576 N N . PRO A 1 81 ? -6.726 -4.991 -5.339 1.00 98.19 81 PRO A N 1
ATOM 577 C CA . PRO A 1 81 ? -6.227 -3.703 -5.825 1.00 98.19 81 PRO A CA 1
ATOM 578 C C . PRO A 1 81 ? -4.810 -3.395 -5.324 1.00 98.19 81 PRO A C 1
ATOM 580 O O . PRO A 1 81 ? -4.100 -2.599 -5.926 1.00 98.19 81 PRO A O 1
ATOM 583 N N . SER A 1 82 ? -4.350 -4.066 -4.263 1.00 98.38 82 SER A N 1
ATOM 584 C CA . SER A 1 82 ? -2.997 -3.908 -3.739 1.00 98.38 82 SER A CA 1
ATOM 585 C C . SER A 1 82 ? -1.948 -4.756 -4.470 1.00 98.38 82 SER A C 1
ATOM 587 O O . SER A 1 82 ? -0.765 -4.649 -4.154 1.00 98.38 82 SER A O 1
ATOM 589 N N . CYS A 1 83 ? -2.327 -5.615 -5.426 1.00 98.38 83 CYS A N 1
ATOM 590 C CA . CYS A 1 83 ? -1.412 -6.503 -6.161 1.00 98.38 83 CYS A CA 1
ATOM 591 C C . CYS A 1 83 ? -0.675 -5.806 -7.322 1.00 98.38 83 CYS A C 1
ATOM 593 O O . CYS A 1 83 ? -0.533 -6.356 -8.415 1.00 98.38 83 CYS A O 1
ATOM 595 N N . HIS A 1 84 ? -0.162 -4.602 -7.082 1.00 98.62 84 HIS A N 1
ATOM 596 C CA . HIS A 1 84 ? 0.756 -3.925 -7.999 1.00 98.62 84 HIS A CA 1
ATOM 597 C C . HIS A 1 84 ? 2.102 -4.657 -8.084 1.00 98.62 84 HIS A C 1
ATOM 599 O O . HIS A 1 84 ? 2.406 -5.522 -7.253 1.00 98.62 84 HIS A O 1
ATOM 605 N N . ALA A 1 85 ? 2.904 -4.340 -9.102 1.00 98.69 85 ALA A N 1
ATOM 606 C CA . ALA A 1 85 ? 4.155 -5.045 -9.361 1.00 98.69 85 ALA A CA 1
ATOM 607 C C . ALA A 1 85 ? 5.131 -4.915 -8.184 1.00 98.69 85 ALA A C 1
ATOM 609 O O . ALA A 1 85 ? 5.647 -5.917 -7.691 1.00 98.69 85 ALA A O 1
ATOM 610 N N . GLU A 1 86 ? 5.313 -3.698 -7.682 1.00 98.88 86 GLU A N 1
ATOM 611 C CA . GLU A 1 86 ? 6.192 -3.349 -6.569 1.00 98.88 86 GLU A CA 1
ATOM 612 C C . GLU A 1 86 ? 5.702 -3.996 -5.275 1.00 98.88 86 GLU A C 1
ATOM 614 O O . GLU A 1 86 ? 6.476 -4.658 -4.592 1.00 98.88 86 GLU A O 1
ATOM 619 N N . MET A 1 87 ? 4.399 -3.902 -4.989 1.00 98.69 87 MET A N 1
ATOM 620 C CA . MET A 1 87 ? 3.774 -4.530 -3.819 1.00 98.69 87 MET A CA 1
ATOM 621 C C . MET A 1 87 ? 3.994 -6.043 -3.811 1.00 98.69 87 MET A C 1
ATOM 623 O O . MET A 1 87 ? 4.420 -6.622 -2.813 1.00 98.69 87 MET A O 1
ATOM 627 N N . THR A 1 88 ? 3.728 -6.692 -4.945 1.00 98.69 88 THR A N 1
ATOM 628 C CA . THR A 1 88 ? 3.915 -8.135 -5.111 1.00 98.69 88 THR A CA 1
ATOM 629 C C . THR A 1 88 ? 5.386 -8.513 -4.968 1.00 98.69 88 THR A C 1
ATOM 631 O O . THR A 1 88 ? 5.707 -9.503 -4.308 1.00 98.69 88 THR A O 1
ATOM 634 N N . CYS A 1 89 ? 6.286 -7.717 -5.548 1.00 98.75 89 CYS A N 1
ATOM 635 C CA . CYS A 1 89 ? 7.720 -7.953 -5.479 1.00 98.75 89 CYS A CA 1
ATOM 636 C C . CYS A 1 89 ? 8.252 -7.804 -4.046 1.00 98.75 89 CYS A C 1
ATOM 638 O O . CYS A 1 89 ? 9.012 -8.662 -3.601 1.00 98.75 89 CYS A O 1
ATOM 640 N N . ILE A 1 90 ? 7.811 -6.776 -3.308 1.00 98.88 90 ILE A N 1
ATOM 641 C CA . ILE A 1 90 ? 8.132 -6.556 -1.888 1.00 98.88 90 ILE A CA 1
ATOM 642 C C . ILE A 1 90 ? 7.674 -7.756 -1.058 1.00 98.88 90 ILE A C 1
ATOM 644 O O . ILE A 1 90 ? 8.498 -8.374 -0.388 1.00 98.88 90 ILE A O 1
ATOM 648 N N . ARG A 1 91 ? 6.405 -8.172 -1.176 1.00 98.62 91 ARG A N 1
ATOM 649 C CA . ARG A 1 91 ? 5.875 -9.353 -0.464 1.00 98.62 91 ARG A CA 1
ATOM 650 C C . ARG A 1 91 ? 6.683 -10.618 -0.767 1.00 98.62 91 ARG A C 1
ATOM 652 O O . ARG A 1 91 ? 7.013 -11.383 0.140 1.00 98.62 91 ARG A O 1
ATOM 659 N N . ALA A 1 92 ? 7.020 -10.844 -2.038 1.00 98.62 92 ALA A N 1
ATOM 660 C CA . ALA A 1 92 ? 7.810 -11.996 -2.461 1.00 98.62 92 ALA A CA 1
ATOM 661 C C . ALA A 1 92 ? 9.239 -11.964 -1.892 1.00 98.62 92 ALA A C 1
ATOM 663 O O . ALA A 1 92 ? 9.722 -12.990 -1.409 1.00 98.62 92 ALA A O 1
ATOM 664 N N . ALA A 1 93 ? 9.893 -10.800 -1.892 1.00 98.69 93 ALA A N 1
ATOM 665 C CA . ALA A 1 93 ? 11.225 -10.628 -1.319 1.00 98.69 93 ALA A CA 1
ATOM 666 C C . ALA A 1 93 ? 11.224 -10.820 0.201 1.00 98.69 93 ALA A C 1
ATOM 668 O O . ALA A 1 93 ? 12.080 -11.536 0.720 1.00 98.69 93 ALA A O 1
ATOM 669 N N . CYS A 1 94 ? 10.239 -10.260 0.905 1.00 98.56 94 CYS A N 1
ATOM 670 C CA . CYS A 1 94 ? 10.093 -10.437 2.346 1.00 98.56 94 CYS A CA 1
ATOM 671 C C . CYS A 1 94 ? 9.936 -11.912 2.720 1.00 98.56 94 CYS A C 1
ATOM 673 O O . CYS A 1 94 ? 10.635 -12.418 3.600 1.00 98.56 94 CYS A O 1
ATOM 675 N N . LYS A 1 95 ? 9.097 -12.643 1.975 1.00 98.19 95 LYS A N 1
ATOM 676 C CA . LYS A 1 95 ? 8.938 -14.091 2.139 1.00 98.19 95 LYS A CA 1
ATOM 677 C C . LYS A 1 95 ? 10.234 -14.855 1.861 1.00 98.19 95 LYS A C 1
ATOM 679 O O . LYS A 1 95 ? 10.565 -15.770 2.609 1.00 98.19 95 LYS A O 1
ATOM 684 N N . ALA A 1 96 ? 10.959 -14.503 0.799 1.00 98.06 96 ALA A N 1
ATOM 685 C CA . ALA A 1 96 ? 12.211 -15.164 0.432 1.00 98.06 96 ALA A CA 1
ATOM 686 C C . ALA A 1 96 ? 13.330 -14.929 1.462 1.00 98.06 96 ALA A C 1
ATOM 688 O O . ALA A 1 96 ? 14.145 -15.818 1.700 1.00 98.06 96 ALA A O 1
ATOM 689 N N . LEU A 1 97 ? 13.366 -13.745 2.079 1.00 97.50 97 LEU A N 1
ATOM 690 C CA . LEU A 1 97 ? 14.388 -13.355 3.051 1.00 97.50 97 LEU A CA 1
ATOM 691 C C . LEU A 1 97 ? 13.985 -13.626 4.509 1.00 97.50 97 LEU A C 1
ATOM 693 O O . LEU A 1 97 ? 14.839 -13.533 5.389 1.00 97.50 97 LEU A O 1
ATOM 697 N N . GLY A 1 98 ? 12.716 -13.954 4.771 1.00 96.56 98 GLY A N 1
ATOM 698 C CA . GLY A 1 98 ? 12.186 -14.164 6.119 1.00 96.56 98 GLY A CA 1
ATOM 699 C C . GLY A 1 98 ? 12.168 -12.891 6.971 1.00 96.56 98 GLY A C 1
ATOM 700 O O . GLY A 1 98 ? 12.393 -12.964 8.176 1.00 96.56 98 GLY A O 1
ATOM 701 N N . THR A 1 99 ? 11.963 -11.723 6.354 1.00 95.50 99 THR A N 1
ATOM 702 C CA . THR A 1 99 ? 11.977 -10.414 7.030 1.00 95.50 99 THR A CA 1
ATOM 703 C C . THR A 1 99 ? 11.084 -9.406 6.308 1.00 95.50 99 THR A C 1
ATOM 705 O O . THR A 1 99 ? 11.032 -9.402 5.083 1.00 95.50 99 THR A O 1
ATOM 708 N N . HIS A 1 100 ? 10.421 -8.518 7.052 1.00 93.56 100 HIS A N 1
ATOM 709 C CA . HIS A 1 100 ? 9.698 -7.367 6.490 1.00 93.56 100 HIS A CA 1
ATOM 710 C C . HIS A 1 100 ? 10.630 -6.171 6.198 1.00 93.56 100 HIS A C 1
ATOM 712 O O . HIS A 1 100 ? 10.256 -5.272 5.454 1.00 93.56 100 HIS A O 1
ATOM 718 N N . ASP A 1 101 ? 11.843 -6.169 6.762 1.00 96.12 101 ASP A N 1
ATOM 719 C CA . ASP A 1 101 ? 12.869 -5.142 6.548 1.00 96.12 101 ASP A CA 1
ATOM 720 C C . ASP A 1 101 ? 13.744 -5.489 5.331 1.00 96.12 101 ASP A C 1
ATOM 722 O O . ASP A 1 101 ? 14.480 -6.484 5.333 1.00 96.12 101 ASP A O 1
ATOM 726 N N . LEU A 1 102 ? 13.667 -4.647 4.301 1.00 97.94 102 LEU A N 1
ATOM 727 C CA . LEU A 1 102 ? 14.402 -4.720 3.041 1.00 97.94 102 LEU A CA 1
ATOM 728 C C . LEU A 1 102 ? 15.449 -3.599 2.899 1.00 97.94 102 LEU A C 1
ATOM 730 O O . LEU A 1 102 ? 15.879 -3.306 1.786 1.00 97.94 102 LEU A O 1
ATOM 734 N N . SER A 1 103 ? 15.948 -3.025 3.996 1.00 97.00 103 SER A N 1
ATOM 735 C CA . SER A 1 103 ? 17.003 -1.986 3.994 1.00 97.00 103 SER A CA 1
ATOM 736 C C . SER A 1 103 ? 18.330 -2.391 3.360 1.00 97.00 103 SER A C 1
ATOM 738 O O . SER A 1 103 ? 19.141 -1.547 2.979 1.00 97.00 103 SER A O 1
ATOM 740 N N . CYS A 1 104 ? 18.550 -3.692 3.188 1.00 95.31 104 CYS A N 1
ATOM 741 C CA . CYS A 1 104 ? 19.682 -4.238 2.445 1.00 95.31 104 CYS A CA 1
ATOM 742 C C . CYS A 1 104 ? 19.398 -4.468 0.949 1.00 95.31 104 CYS A C 1
ATOM 744 O O . CYS A 1 104 ? 20.224 -5.083 0.272 1.00 95.31 104 CYS A O 1
ATOM 746 N N . CYS A 1 105 ? 18.241 -4.031 0.449 1.00 98.44 105 CYS A N 1
ATOM 747 C CA . CYS A 1 105 ? 17.783 -4.275 -0.912 1.00 98.44 105 CYS A CA 1
ATOM 748 C C . CYS A 1 105 ? 17.534 -2.976 -1.693 1.00 98.44 105 CYS A C 1
ATOM 750 O O . CYS A 1 105 ? 17.327 -1.898 -1.131 1.00 98.44 105 CYS A O 1
ATOM 752 N N . GLU A 1 106 ? 17.517 -3.128 -3.012 1.00 98.50 106 GLU A N 1
ATOM 753 C CA . GLU A 1 106 ? 17.167 -2.109 -3.996 1.00 98.50 106 GLU A CA 1
ATOM 754 C C . GLU A 1 106 ? 15.959 -2.589 -4.804 1.00 98.50 106 GLU A C 1
ATOM 756 O O . GLU A 1 106 ? 15.840 -3.784 -5.097 1.00 98.50 106 GLU A O 1
ATOM 761 N N . LEU A 1 107 ? 15.080 -1.665 -5.182 1.00 98.81 107 LEU A N 1
ATOM 762 C CA . LEU A 1 107 ? 13.927 -1.931 -6.038 1.00 98.81 107 LEU A CA 1
ATOM 763 C C . LEU A 1 107 ? 14.177 -1.368 -7.436 1.00 98.81 107 LEU A C 1
ATOM 765 O O . LEU A 1 107 ? 14.527 -0.207 -7.581 1.00 98.81 107 LEU A O 1
ATOM 769 N N . TYR A 1 108 ? 13.942 -2.176 -8.459 1.00 98.88 108 TYR A N 1
ATOM 770 C CA . TYR A 1 108 ? 13.864 -1.764 -9.856 1.00 98.88 108 TYR A CA 1
ATOM 771 C C . TYR A 1 108 ? 12.407 -1.868 -10.280 1.00 98.88 108 TYR A C 1
ATOM 773 O O . TYR A 1 108 ? 11.812 -2.935 -10.137 1.00 98.88 108 TYR A O 1
ATOM 781 N N . THR A 1 109 ? 11.827 -0.784 -10.779 1.00 98.81 109 THR A N 1
ATOM 782 C CA . THR A 1 109 ? 10.424 -0.734 -11.200 1.00 98.81 109 THR A CA 1
ATOM 783 C C . THR A 1 109 ? 10.309 -0.135 -12.593 1.00 98.81 109 THR A C 1
ATOM 785 O O . THR A 1 109 ? 10.937 0.879 -12.902 1.00 98.81 109 THR A O 1
ATOM 788 N N . THR A 1 110 ? 9.502 -0.760 -13.451 1.00 98.69 110 THR A N 1
ATOM 789 C CA . THR A 1 110 ? 9.339 -0.313 -14.843 1.00 98.69 110 THR A CA 1
ATOM 790 C C . THR A 1 110 ? 8.668 1.053 -14.940 1.00 98.69 110 THR A C 1
ATOM 792 O O . THR A 1 110 ? 8.783 1.715 -15.965 1.00 98.69 110 THR A O 1
ATOM 795 N N . CYS A 1 111 ? 7.973 1.489 -13.891 1.00 98.25 111 CYS A N 1
ATOM 796 C CA . CYS A 1 111 ? 7.365 2.807 -13.807 1.00 98.25 111 CYS A CA 1
ATOM 797 C C . CYS A 1 111 ? 7.530 3.389 -12.402 1.00 98.25 111 CYS A C 1
ATOM 799 O O . CYS A 1 111 ? 7.607 2.640 -11.426 1.00 98.25 111 CYS A O 1
ATOM 801 N N . GLU A 1 112 ? 7.569 4.716 -12.307 1.00 97.75 112 GLU A N 1
ATOM 802 C CA . GLU A 1 112 ? 7.539 5.456 -11.050 1.00 97.75 112 GLU A CA 1
ATOM 803 C C . GLU A 1 112 ? 6.396 4.936 -10.162 1.00 97.75 112 GLU A C 1
ATOM 805 O O . GLU A 1 112 ? 5.254 4.895 -10.630 1.00 97.75 112 GLU A O 1
ATOM 810 N N . PRO A 1 113 ? 6.686 4.522 -8.913 1.00 97.38 113 PRO A N 1
ATOM 811 C CA . PRO A 1 113 ? 5.677 3.945 -8.037 1.00 97.38 113 PRO A CA 1
ATOM 812 C C . PRO A 1 113 ? 4.531 4.918 -7.759 1.00 97.38 113 PRO A C 1
ATOM 814 O O . PRO A 1 113 ? 4.774 6.076 -7.437 1.00 97.38 113 PRO A O 1
ATOM 817 N N . CYS A 1 114 ? 3.286 4.439 -7.786 1.00 97.31 114 CYS A N 1
ATOM 818 C CA . CYS A 1 114 ? 2.153 5.192 -7.237 1.00 97.31 114 CYS A CA 1
ATOM 819 C C . CYS A 1 114 ? 2.308 5.406 -5.714 1.00 97.31 114 CYS A C 1
ATOM 821 O O . CYS A 1 114 ? 3.114 4.710 -5.082 1.00 97.31 114 CYS A O 1
ATOM 823 N N . PRO A 1 115 ? 1.483 6.255 -5.067 1.00 96.94 115 PRO A N 1
ATOM 824 C CA . PRO A 1 115 ? 1.601 6.491 -3.627 1.00 96.94 115 PRO A CA 1
ATOM 825 C C . PRO A 1 115 ? 1.511 5.224 -2.766 1.00 96.94 115 PRO A C 1
ATOM 827 O O . PRO A 1 115 ? 2.227 5.104 -1.772 1.00 96.94 115 PRO A O 1
ATOM 830 N N . MET A 1 116 ? 0.704 4.239 -3.192 1.00 98.19 116 MET A N 1
ATOM 831 C CA . MET A 1 116 ? 0.621 2.934 -2.532 1.00 98.19 116 MET A CA 1
ATOM 832 C C . MET A 1 116 ? 1.986 2.229 -2.509 1.00 98.19 116 MET A C 1
ATOM 834 O O . MET A 1 116 ? 2.498 1.853 -1.457 1.00 98.19 116 MET A O 1
ATOM 838 N N . CYS A 1 117 ? 2.576 2.058 -3.691 1.00 98.50 117 CYS A N 1
ATOM 839 C CA . CYS A 1 117 ? 3.834 1.346 -3.885 1.00 98.50 117 CYS A CA 1
ATOM 840 C C . CYS A 1 117 ? 5.021 2.105 -3.276 1.00 98.50 117 CYS A C 1
ATOM 842 O O . CYS A 1 117 ? 5.916 1.491 -2.696 1.00 98.50 117 CYS A O 1
ATOM 844 N N . TRP A 1 118 ? 5.009 3.437 -3.361 1.00 97.81 118 TRP A N 1
ATOM 845 C CA . TRP A 1 118 ? 6.012 4.292 -2.734 1.00 97.81 118 TRP A CA 1
ATOM 846 C C . TRP A 1 118 ? 5.956 4.201 -1.200 1.00 97.81 118 TRP A C 1
ATOM 848 O O . TRP A 1 118 ? 6.988 4.043 -0.545 1.00 97.81 118 TRP A O 1
ATOM 858 N N . GLY A 1 119 ? 4.757 4.217 -0.608 1.00 97.75 119 GLY A N 1
ATOM 859 C CA . GLY A 1 119 ? 4.590 4.032 0.834 1.00 97.75 119 GLY A CA 1
ATOM 860 C C . GLY A 1 119 ? 5.033 2.638 1.291 1.00 97.75 119 GLY A C 1
ATOM 861 O O . GLY A 1 119 ? 5.729 2.510 2.297 1.00 97.75 119 GLY A O 1
ATOM 862 N N . ALA A 1 120 ? 4.732 1.594 0.513 1.00 98.50 120 ALA A N 1
ATOM 863 C CA . ALA A 1 120 ? 5.216 0.241 0.784 1.00 98.50 120 ALA A CA 1
ATOM 864 C C . ALA A 1 120 ? 6.745 0.133 0.746 1.00 98.50 120 ALA A C 1
ATOM 866 O O . ALA A 1 120 ? 7.325 -0.594 1.551 1.00 98.50 120 ALA A O 1
ATOM 867 N N . ALA A 1 121 ?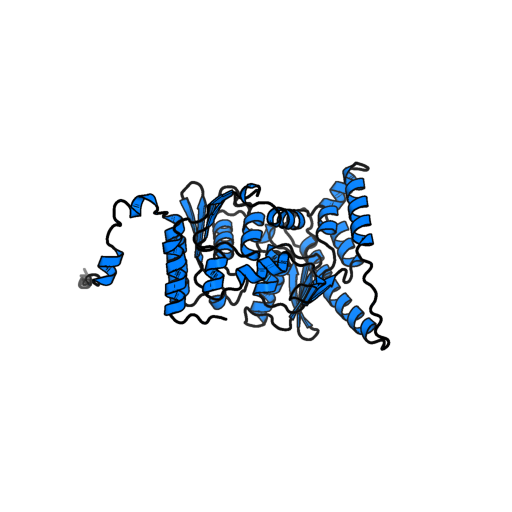 7.407 0.861 -0.157 1.00 98.31 121 ALA A N 1
ATOM 868 C CA . ALA A 1 121 ? 8.863 0.894 -0.211 1.00 98.31 121 ALA A CA 1
ATOM 869 C C . ALA A 1 121 ? 9.481 1.503 1.059 1.00 98.31 121 ALA A C 1
ATOM 871 O O . ALA A 1 121 ? 10.475 0.974 1.560 1.00 98.31 121 ALA A O 1
ATOM 872 N N . ASN A 1 122 ? 8.861 2.549 1.614 1.00 97.50 122 ASN A N 1
ATOM 873 C CA . ASN A 1 122 ? 9.271 3.154 2.884 1.00 97.50 122 ASN A CA 1
ATOM 874 C C . ASN A 1 122 ? 9.012 2.228 4.078 1.00 97.50 122 ASN A C 1
ATOM 876 O O . ASN A 1 122 ? 9.918 2.002 4.880 1.00 97.50 122 ASN A O 1
ATOM 880 N N . TRP A 1 123 ? 7.837 1.595 4.151 1.00 97.31 123 TRP A N 1
ATOM 881 C CA . TRP A 1 123 ? 7.538 0.591 5.181 1.00 97.31 123 TRP A CA 1
ATOM 882 C C . TRP A 1 123 ? 8.489 -0.611 5.136 1.00 97.31 123 TRP A C 1
ATOM 884 O O . TRP A 1 123 ? 8.904 -1.119 6.177 1.00 97.31 123 TRP A O 1
ATOM 894 N N . ALA A 1 124 ? 8.885 -1.034 3.934 1.00 97.69 124 ALA A N 1
ATOM 895 C CA . ALA A 1 124 ? 9.901 -2.060 3.726 1.00 97.69 124 ALA A CA 1
ATOM 896 C C . ALA A 1 124 ? 11.337 -1.545 3.937 1.00 97.69 124 ALA A C 1
ATOM 898 O O . ALA A 1 124 ? 12.279 -2.325 3.836 1.00 97.69 124 ALA A O 1
ATOM 899 N N . ARG A 1 125 ? 11.530 -0.252 4.228 1.00 97.12 125 ARG A N 1
ATOM 900 C CA . ARG A 1 125 ? 12.828 0.401 4.455 1.00 97.12 125 ARG A CA 1
ATOM 901 C C . ARG A 1 125 ? 13.794 0.295 3.277 1.00 97.12 125 ARG A C 1
ATOM 903 O O . ARG A 1 125 ? 15.000 0.282 3.496 1.00 97.12 125 ARG A O 1
ATOM 910 N N . LEU A 1 126 ? 13.293 0.192 2.044 1.00 97.88 126 LEU A N 1
ATOM 911 C CA . LEU A 1 126 ? 14.144 0.072 0.859 1.00 97.88 126 LEU A CA 1
ATOM 912 C C . LEU A 1 126 ? 15.139 1.230 0.786 1.00 97.88 126 LEU A C 1
ATOM 914 O O . LEU A 1 126 ? 14.786 2.386 0.988 1.00 97.88 126 LEU A O 1
ATOM 918 N N . LYS A 1 127 ? 16.393 0.913 0.462 1.00 93.38 127 LYS A N 1
ATOM 919 C CA . LYS A 1 127 ? 17.460 1.917 0.431 1.00 93.38 127 LYS A CA 1
ATOM 920 C C . LYS A 1 127 ? 17.441 2.751 -0.849 1.00 93.38 127 LYS A C 1
ATOM 922 O O . LYS A 1 127 ? 17.788 3.929 -0.824 1.00 93.38 127 LYS A O 1
ATOM 927 N N . LYS A 1 128 ? 17.100 2.114 -1.971 1.00 97.62 128 LYS A N 1
ATOM 928 C CA . LYS A 1 128 ? 17.164 2.721 -3.299 1.00 97.62 128 LYS A CA 1
ATOM 929 C C . LYS A 1 128 ? 16.072 2.194 -4.218 1.00 97.62 128 LYS A C 1
ATOM 931 O O . LYS A 1 128 ? 15.790 0.992 -4.211 1.00 97.62 128 LYS A O 1
ATOM 936 N N . ILE A 1 129 ? 15.509 3.082 -5.032 1.00 98.31 129 ILE A N 1
ATOM 937 C CA . ILE A 1 129 ? 14.576 2.757 -6.110 1.00 98.31 129 ILE A CA 1
ATOM 938 C C . ILE A 1 129 ? 15.171 3.220 -7.442 1.00 98.31 129 ILE A C 1
ATOM 940 O O . ILE A 1 129 ? 15.624 4.351 -7.587 1.00 98.31 129 ILE A O 1
ATOM 944 N N . HIS A 1 130 ? 15.155 2.331 -8.425 1.00 98.50 130 HIS A N 1
ATOM 945 C CA . HIS A 1 130 ? 15.509 2.587 -9.813 1.00 98.50 130 HIS A CA 1
ATOM 946 C C . HIS A 1 130 ? 14.224 2.587 -10.631 1.00 98.50 130 HIS A C 1
ATOM 948 O O . HIS A 1 130 ? 13.495 1.592 -10.649 1.00 98.50 130 HIS A O 1
ATOM 954 N N . ILE A 1 131 ? 13.949 3.706 -11.282 1.00 98.56 131 ILE A N 1
ATOM 955 C CA . ILE A 1 131 ? 12.719 3.977 -12.016 1.00 98.56 131 ILE A CA 1
ATOM 956 C C . ILE A 1 131 ? 13.030 3.961 -13.507 1.00 98.56 131 ILE A C 1
ATOM 958 O O . ILE A 1 131 ? 13.957 4.632 -13.957 1.00 98.56 131 ILE A O 1
ATOM 962 N N . GLY A 1 132 ? 12.247 3.182 -14.251 1.00 98.25 132 GLY A N 1
ATOM 963 C CA . GLY A 1 132 ? 12.292 3.140 -15.707 1.00 98.25 132 GLY A CA 1
ATOM 964 C C . GLY A 1 132 ? 11.554 4.310 -16.339 1.00 98.25 132 GLY A C 1
ATOM 965 O O . GLY A 1 132 ? 12.158 5.331 -16.641 1.00 98.25 132 GLY A O 1
ATOM 966 N N . ALA A 1 133 ? 10.246 4.150 -16.535 1.00 97.56 133 ALA A N 1
ATOM 967 C CA . ALA A 1 133 ? 9.354 5.210 -16.993 1.00 97.56 133 ALA A CA 1
ATOM 968 C C . ALA A 1 133 ? 8.787 6.031 -15.819 1.00 97.56 133 ALA A C 1
ATOM 970 O O . ALA A 1 133 ? 8.781 5.595 -14.671 1.00 97.56 133 ALA A O 1
ATOM 971 N N . THR A 1 134 ? 8.254 7.215 -16.101 1.00 95.69 134 THR A N 1
ATOM 972 C CA . THR A 1 134 ? 7.663 8.117 -15.094 1.00 95.69 134 THR A CA 1
ATOM 973 C C . THR A 1 134 ? 6.145 7.963 -14.977 1.00 95.69 134 THR A C 1
ATOM 975 O O . THR A 1 134 ? 5.486 7.472 -15.898 1.00 95.69 134 THR A O 1
ATOM 978 N N . ARG A 1 135 ? 5.542 8.493 -13.904 1.00 92.25 135 ARG A N 1
ATOM 979 C CA . ARG A 1 135 ? 4.073 8.520 -13.763 1.00 92.25 135 ARG A CA 1
ATOM 980 C C . ARG A 1 135 ? 3.381 9.330 -14.865 1.00 92.25 135 ARG A C 1
ATOM 982 O O . ARG A 1 135 ? 2.270 9.010 -15.274 1.00 92.25 135 ARG A O 1
ATOM 989 N N . THR A 1 136 ? 4.069 10.327 -15.426 1.00 93.12 136 THR A N 1
ATOM 990 C CA . THR A 1 136 ? 3.580 11.078 -16.592 1.00 93.12 136 THR A CA 1
ATOM 991 C C . THR A 1 136 ? 3.569 10.225 -17.856 1.00 93.12 136 THR A C 1
ATOM 993 O O . THR A 1 136 ? 2.721 10.427 -18.721 1.00 93.12 136 THR A O 1
ATOM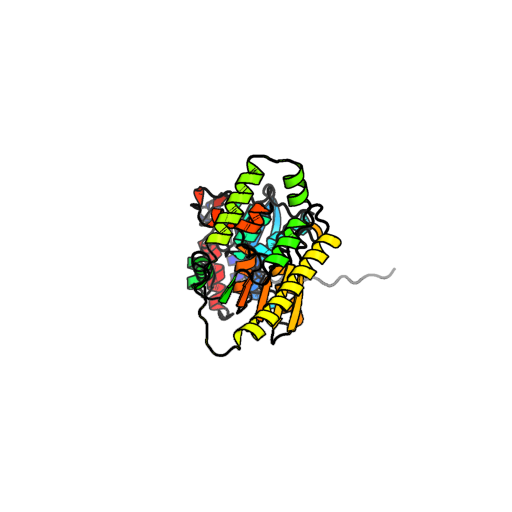 996 N N . THR A 1 137 ? 4.466 9.241 -17.964 1.00 93.50 137 THR A N 1
ATOM 997 C CA . THR A 1 137 ? 4.413 8.228 -19.022 1.00 93.50 137 THR A CA 1
ATOM 998 C C . THR A 1 137 ? 3.204 7.326 -18.814 1.00 93.50 137 THR A C 1
ATOM 1000 O O . THR A 1 137 ? 2.397 7.210 -19.729 1.00 93.50 137 THR A O 1
ATOM 1003 N N . ALA A 1 138 ? 2.997 6.790 -17.608 1.00 92.69 138 ALA A N 1
ATOM 1004 C CA . ALA A 1 138 ? 1.814 5.984 -17.294 1.00 92.69 138 ALA A CA 1
ATOM 1005 C C . ALA A 1 138 ? 0.493 6.726 -17.596 1.00 92.69 138 ALA A C 1
ATOM 1007 O O . ALA A 1 138 ? -0.396 6.166 -18.239 1.00 92.69 138 ALA A O 1
ATOM 1008 N N . ALA A 1 139 ? 0.399 8.015 -17.254 1.00 92.38 139 ALA A N 1
ATOM 1009 C CA . ALA A 1 139 ? -0.769 8.847 -17.549 1.00 92.38 139 ALA A CA 1
ATOM 1010 C C . ALA A 1 139 ? -1.074 8.960 -19.058 1.00 92.38 139 ALA A C 1
ATOM 1012 O O . ALA A 1 139 ? -2.239 8.914 -19.452 1.00 92.38 139 ALA A O 1
ATOM 1013 N N . LYS A 1 140 ? -0.053 9.028 -19.933 1.00 93.19 140 LYS A N 1
ATOM 1014 C CA . LYS A 1 140 ? -0.250 9.024 -21.403 1.00 93.19 140 LYS A CA 1
ATOM 1015 C C . LYS A 1 140 ? -0.942 7.753 -21.902 1.00 93.19 140 LYS A C 1
ATOM 1017 O O . LYS A 1 140 ? -1.626 7.797 -22.922 1.00 93.19 140 LYS A O 1
ATOM 1022 N N . TYR A 1 141 ? -0.764 6.639 -21.193 1.00 91.25 141 TYR A N 1
ATOM 1023 C CA . TYR A 1 141 ? -1.377 5.349 -21.510 1.00 91.25 141 TYR A CA 1
ATOM 1024 C C . TYR A 1 141 ? -2.655 5.073 -20.694 1.00 91.25 141 TYR A C 1
ATOM 1026 O O . TYR A 1 141 ? -3.200 3.977 -20.791 1.00 91.25 141 TYR A O 1
ATOM 1034 N N . GLY A 1 142 ? -3.169 6.061 -19.948 1.00 89.69 142 GLY A N 1
ATOM 1035 C CA . GLY A 1 142 ? -4.472 5.990 -19.277 1.00 89.69 142 GLY A CA 1
ATOM 1036 C C . GLY A 1 142 ? -4.455 5.421 -17.856 1.00 89.69 142 GLY A C 1
ATOM 1037 O O . GLY A 1 142 ? -5.478 4.905 -17.413 1.00 89.69 142 GLY A O 1
ATOM 1038 N N . PHE A 1 143 ? -3.322 5.485 -17.153 1.00 91.69 143 PHE A N 1
ATOM 1039 C CA . PHE A 1 143 ? -3.228 5.088 -15.744 1.00 91.69 143 PHE A CA 1
ATOM 1040 C C . PHE A 1 143 ? -3.365 6.285 -14.786 1.00 91.69 143 PHE A C 1
ATOM 1042 O O . PHE A 1 143 ? -2.918 7.392 -15.088 1.00 91.69 143 PHE A O 1
ATOM 1049 N N . ASP A 1 144 ? -3.975 6.045 -13.621 1.00 90.50 144 ASP A N 1
ATOM 1050 C CA . ASP A 1 144 ? -4.410 7.075 -12.659 1.00 90.50 144 ASP A CA 1
ATOM 1051 C C . ASP A 1 144 ? -3.328 7.511 -11.647 1.00 90.50 144 ASP A C 1
ATOM 1053 O O . ASP A 1 144 ? -3.606 8.302 -10.746 1.00 90.50 144 ASP A O 1
ATOM 1057 N N . ASP A 1 145 ? -2.094 7.011 -11.750 1.00 90.31 145 ASP A N 1
ATOM 1058 C CA . ASP A 1 145 ? -1.027 7.225 -10.761 1.00 90.31 145 ASP A CA 1
ATOM 1059 C C . ASP A 1 145 ? -0.797 8.713 -10.448 1.00 90.31 145 ASP A C 1
ATOM 1061 O O . ASP A 1 145 ? -0.740 9.115 -9.285 1.00 90.31 145 ASP A O 1
ATOM 1065 N N . GLU A 1 146 ? -0.722 9.537 -11.496 1.00 90.12 146 GLU A N 1
ATOM 1066 C CA . GLU A 1 146 ? -0.581 10.995 -11.407 1.00 90.12 146 GLU A CA 1
ATOM 1067 C C . GLU A 1 146 ? -1.771 11.642 -10.682 1.00 90.12 146 GLU A C 1
ATOM 1069 O O . GLU A 1 146 ? -1.585 12.487 -9.807 1.00 90.12 146 GLU A O 1
ATOM 1074 N N . PHE A 1 147 ? -2.995 11.204 -10.989 1.00 92.19 147 PHE A N 1
ATOM 1075 C CA . PHE A 1 147 ? -4.199 11.702 -10.329 1.00 92.19 147 PHE A CA 1
ATOM 1076 C C . PHE A 1 147 ? -4.165 11.408 -8.823 1.00 92.19 147 PHE A C 1
ATOM 1078 O O . PHE A 1 147 ? -4.500 12.280 -8.025 1.00 92.19 147 PHE A O 1
ATOM 1085 N N . PHE A 1 148 ? -3.706 10.226 -8.404 1.00 93.44 148 PHE A N 1
ATOM 1086 C CA . PHE A 1 148 ? -3.627 9.892 -6.978 1.00 93.44 148 PHE A CA 1
ATOM 1087 C C . PHE A 1 148 ? -2.585 10.706 -6.215 1.00 93.44 148 PHE A C 1
ATOM 1089 O O . PHE A 1 148 ? -2.834 11.053 -5.061 1.00 93.44 148 PHE A O 1
ATOM 1096 N N . TYR A 1 149 ? -1.463 11.066 -6.842 1.00 92.50 149 TYR A N 1
ATOM 1097 C CA . TYR A 1 149 ? -0.526 12.018 -6.243 1.00 92.50 149 TYR A CA 1
ATOM 1098 C C . TYR A 1 149 ? -1.177 13.386 -6.024 1.00 92.50 149 TYR A C 1
ATOM 1100 O O . TYR A 1 149 ? -1.123 13.909 -4.915 1.00 92.50 149 TYR A O 1
ATOM 1108 N N . GLN A 1 150 ? -1.893 13.905 -7.025 1.00 93.62 150 GLN A N 1
ATOM 1109 C CA . GLN A 1 150 ? -2.617 15.174 -6.897 1.00 93.62 150 GLN A CA 1
ATOM 1110 C C . GLN A 1 150 ? -3.633 15.138 -5.750 1.00 93.62 150 GLN A C 1
ATOM 1112 O O . GLN A 1 150 ? -3.781 16.112 -5.023 1.00 93.62 150 GLN A O 1
ATOM 1117 N N . GLN A 1 151 ? -4.315 14.006 -5.544 1.00 94.12 151 GLN A N 1
ATOM 1118 C CA . GLN A 1 151 ? -5.259 13.860 -4.437 1.00 94.12 151 GLN A CA 1
ATOM 1119 C C . GLN A 1 151 ? -4.599 13.892 -3.052 1.00 94.12 151 GLN A C 1
ATOM 1121 O O . GLN A 1 151 ? -5.237 14.308 -2.087 1.00 94.12 151 GLN A O 1
ATOM 1126 N N . ILE A 1 152 ? -3.350 13.444 -2.920 1.00 91.38 152 ILE A N 1
ATOM 1127 C CA . ILE A 1 152 ? -2.633 13.478 -1.638 1.00 91.38 152 ILE A CA 1
ATOM 1128 C C . ILE A 1 152 ? -2.306 14.915 -1.235 1.00 91.38 152 ILE A C 1
ATOM 1130 O O . ILE A 1 152 ? -2.488 15.262 -0.066 1.00 91.38 152 ILE A O 1
ATOM 1134 N N . ASP A 1 153 ? -1.921 15.742 -2.205 1.00 89.88 153 ASP A N 1
ATOM 1135 C CA . ASP A 1 153 ? -1.559 17.146 -1.991 1.00 89.88 153 ASP A CA 1
ATOM 1136 C C . ASP A 1 153 ? -2.768 18.024 -1.617 1.00 89.88 153 ASP A C 1
ATOM 1138 O O . ASP A 1 153 ? -2.613 19.097 -1.029 1.00 89.88 153 ASP A O 1
ATOM 1142 N N . LEU A 1 154 ? -3.988 17.571 -1.928 1.00 91.38 154 LEU A N 1
ATOM 1143 C CA . LEU A 1 154 ? -5.218 18.279 -1.581 1.00 91.38 154 LEU A CA 1
ATOM 1144 C C . LEU A 1 154 ? -5.590 18.107 -0.099 1.00 91.38 154 LEU A C 1
ATOM 1146 O O . LEU A 1 154 ? -5.452 17.010 0.465 1.00 91.38 154 LEU A O 1
ATOM 1150 N N . PRO A 1 155 ? -6.160 19.148 0.540 1.00 90.00 155 PRO A N 1
ATOM 1151 C CA . PRO A 1 155 ? -6.755 19.010 1.863 1.00 90.00 155 PRO A CA 1
ATOM 1152 C C . PRO A 1 155 ? -7.957 18.053 1.816 1.00 90.00 155 PRO A C 1
ATOM 1154 O O . PRO A 1 155 ? -8.656 17.966 0.810 1.00 90.00 155 PRO A O 1
ATOM 1157 N N . HIS A 1 156 ? -8.257 17.371 2.929 1.00 88.50 156 HIS A N 1
ATOM 1158 C CA . HIS A 1 156 ? -9.278 16.307 2.986 1.00 88.50 156 HIS A CA 1
ATOM 1159 C C . HIS A 1 156 ? -10.637 16.645 2.355 1.00 88.50 156 HIS A C 1
ATOM 1161 O O . HIS A 1 156 ? -11.263 15.767 1.773 1.00 88.50 156 HIS A O 1
ATOM 1167 N N . HIS A 1 157 ? -11.101 17.890 2.483 1.00 88.81 157 HIS A N 1
ATOM 1168 C CA . HIS A 1 157 ? -12.414 18.322 1.994 1.00 88.81 157 HIS A CA 1
ATOM 1169 C C . HIS A 1 157 ? -12.453 18.610 0.482 1.00 88.81 157 HIS A C 1
ATOM 1171 O O . HIS A 1 157 ? -13.539 18.769 -0.067 1.00 88.81 157 HIS A O 1
ATOM 1177 N N . GLU A 1 158 ? -11.296 18.674 -0.182 1.00 92.31 158 GLU A N 1
ATOM 1178 C CA . GLU A 1 158 ? -11.167 18.865 -1.636 1.00 92.31 158 GLU A CA 1
ATOM 1179 C C . GLU A 1 158 ? -10.825 17.561 -2.375 1.00 92.31 158 GLU A C 1
ATOM 1181 O O . GLU A 1 158 ? -10.830 17.522 -3.605 1.00 92.31 158 GLU A O 1
ATOM 1186 N N . ARG A 1 159 ? -10.538 16.482 -1.637 1.00 93.62 159 ARG A N 1
ATOM 1187 C CA . ARG A 1 159 ? -10.231 15.168 -2.209 1.00 93.62 159 ARG A CA 1
ATOM 1188 C C . ARG A 1 159 ? -11.465 14.533 -2.851 1.00 93.62 159 ARG A C 1
ATOM 1190 O O . ARG A 1 159 ? -12.596 14.737 -2.421 1.00 93.62 159 ARG A O 1
ATOM 1197 N N . ALA A 1 160 ? -11.230 13.696 -3.858 1.00 92.69 160 ALA A N 1
ATOM 1198 C CA . ALA A 1 160 ? -12.272 12.989 -4.598 1.00 92.69 160 ALA A CA 1
ATOM 1199 C C . ALA A 1 160 ? -13.031 11.956 -3.746 1.00 92.69 160 ALA A C 1
ATOM 1201 O O . ALA A 1 160 ? -14.208 11.701 -3.997 1.00 92.69 160 ALA A O 1
ATOM 1202 N N . ILE A 1 161 ? -12.374 11.361 -2.744 1.00 93.25 161 ILE A N 1
ATOM 1203 C CA . ILE A 1 161 ? -13.031 10.499 -1.751 1.00 93.25 161 ILE A CA 1
ATOM 1204 C C . ILE A 1 161 ? -13.628 11.387 -0.663 1.00 93.25 161 ILE A C 1
ATOM 1206 O O . ILE A 1 161 ? -12.966 12.299 -0.175 1.00 93.25 161 ILE A O 1
ATOM 1210 N N . LYS A 1 162 ? -14.858 11.105 -0.224 1.00 92.06 162 LYS A N 1
ATOM 1211 C CA . LYS A 1 162 ? -15.463 11.845 0.888 1.00 92.06 162 LYS A CA 1
ATOM 1212 C C . LYS A 1 162 ? -14.799 11.438 2.206 1.00 92.06 162 LYS A C 1
ATOM 1214 O O . LYS A 1 162 ? -15.008 10.323 2.683 1.00 92.06 162 LYS A O 1
ATOM 1219 N N . HIS A 1 163 ? -14.027 12.345 2.798 1.00 92.69 163 HIS A N 1
ATOM 1220 C CA . HIS A 1 163 ? -13.418 12.158 4.114 1.00 92.69 163 HIS A CA 1
ATOM 1221 C C . HIS A 1 163 ? -14.346 12.649 5.236 1.00 92.69 163 HIS A C 1
ATOM 1223 O O . HIS A 1 163 ? -14.828 13.781 5.194 1.00 92.69 163 HIS A O 1
ATOM 1229 N N . MET A 1 164 ? -14.539 11.829 6.270 1.00 92.44 164 MET A N 1
ATOM 1230 C CA . MET A 1 164 ? -15.139 12.227 7.548 1.00 92.44 164 MET A CA 1
ATOM 1231 C C . MET A 1 164 ? -14.116 12.010 8.664 1.00 92.44 164 MET A C 1
ATOM 1233 O O . MET A 1 164 ? -13.660 10.889 8.887 1.00 92.44 164 MET A O 1
ATOM 1237 N N . MET A 1 165 ? -13.727 13.087 9.343 1.00 90.88 165 MET A N 1
ATOM 1238 C CA . MET A 1 165 ? -12.691 13.067 10.380 1.00 90.88 165 MET A CA 1
ATOM 1239 C C . MET A 1 165 ? -13.306 12.971 11.778 1.00 90.88 165 MET A C 1
ATOM 1241 O O . MET A 1 165 ? -14.424 13.424 11.999 1.00 90.88 165 MET A O 1
ATOM 1245 N N . SER A 1 166 ? -12.531 12.468 12.741 1.00 89.75 166 SER A N 1
ATOM 1246 C CA . SER A 1 166 ? -12.889 12.407 14.167 1.00 89.75 166 SER A CA 1
ATOM 1247 C C . SER A 1 166 ? -14.115 11.543 14.504 1.00 89.75 166 SER A C 1
ATOM 1249 O O . SER A 1 166 ? -14.748 11.743 15.542 1.00 89.75 166 SER A O 1
ATOM 1251 N N . VAL A 1 167 ? -14.443 10.549 13.674 1.00 91.44 167 VAL A N 1
ATOM 1252 C CA . VAL A 1 167 ? -15.559 9.627 13.937 1.00 91.44 167 VAL A CA 1
ATOM 1253 C C . VAL A 1 167 ? -15.208 8.751 15.140 1.00 91.44 167 VAL A C 1
ATOM 1255 O O . VAL A 1 167 ? -14.191 8.066 15.127 1.00 91.44 167 VAL A O 1
ATOM 1258 N N . ASN A 1 168 ? -16.030 8.785 16.195 1.00 91.88 168 ASN A N 1
ATOM 1259 C CA . ASN A 1 168 ? -15.771 8.111 17.477 1.00 91.88 168 ASN A CA 1
ATOM 1260 C C . ASN A 1 168 ? -14.312 8.286 17.978 1.00 91.88 168 ASN A C 1
ATOM 1262 O O . ASN A 1 168 ? -13.640 7.326 18.372 1.00 91.88 168 ASN A O 1
ATOM 1266 N N . LYS A 1 169 ? -13.801 9.529 17.915 1.00 90.50 169 LYS A N 1
ATOM 1267 C CA . LYS A 1 169 ? -12.402 9.878 18.235 1.00 90.50 169 LYS A CA 1
ATOM 1268 C C . LYS A 1 169 ? -11.960 9.380 19.613 1.00 90.50 169 LYS A C 1
ATOM 1270 O O . LYS A 1 169 ? -10.829 8.925 19.757 1.00 90.50 169 LYS A O 1
ATOM 1275 N N . GLU A 1 170 ? -12.838 9.456 20.610 1.00 90.56 170 GLU A N 1
ATOM 1276 C CA . GLU A 1 170 ? -12.515 9.115 21.998 1.00 90.56 170 GLU A CA 1
ATOM 1277 C C . GLU A 1 170 ? -12.242 7.617 22.183 1.00 90.56 170 GLU A C 1
ATOM 1279 O O . GLU A 1 170 ? -11.254 7.246 22.813 1.00 90.56 170 GLU A O 1
ATOM 1284 N N . ASP A 1 171 ? -13.051 6.736 21.588 1.00 92.62 171 ASP A N 1
ATOM 1285 C CA . ASP A 1 171 ? -12.780 5.297 21.653 1.00 92.62 171 ASP A CA 1
ATOM 1286 C C . ASP A 1 171 ? -11.538 4.927 20.838 1.00 92.62 171 ASP A C 1
ATOM 1288 O O . ASP A 1 171 ? -10.708 4.151 21.312 1.00 92.62 171 ASP A O 1
ATOM 1292 N N . CYS A 1 172 ? -11.337 5.550 19.671 1.00 93.81 172 CYS A N 1
ATOM 1293 C CA . CYS A 1 172 ? -10.099 5.387 18.911 1.00 93.81 172 CYS A CA 1
ATOM 1294 C C . CYS A 1 172 ? -8.874 5.794 19.750 1.00 93.81 172 CYS A C 1
ATOM 1296 O O . CYS A 1 172 ? -7.914 5.033 19.840 1.00 93.81 172 CYS A O 1
ATOM 1298 N N . LYS A 1 173 ? -8.921 6.942 20.439 1.00 91.75 173 LYS A N 1
ATOM 1299 C CA . LYS A 1 173 ? -7.846 7.424 21.322 1.00 91.75 173 LYS A CA 1
ATOM 1300 C C . LYS A 1 173 ? -7.546 6.442 22.460 1.00 91.75 173 LYS A C 1
ATOM 1302 O O . LYS A 1 173 ? -6.375 6.169 22.726 1.00 91.75 173 LYS A O 1
ATOM 1307 N N . LYS A 1 174 ? -8.567 5.853 23.093 1.00 91.31 174 LYS A N 1
ATOM 1308 C CA . LYS A 1 174 ? -8.375 4.857 24.166 1.00 91.31 174 LYS A CA 1
ATOM 1309 C C . LYS A 1 174 ? -7.571 3.644 23.697 1.00 91.31 174 LYS A C 1
ATOM 1311 O O . LYS A 1 174 ? -6.662 3.212 24.404 1.00 91.31 174 LYS A O 1
ATOM 1316 N N . VAL A 1 175 ? -7.829 3.126 22.492 1.00 92.81 175 VAL A N 1
ATOM 1317 C CA . VAL A 1 175 ? -7.049 1.994 21.948 1.00 92.81 175 VAL A CA 1
ATOM 1318 C C . VAL A 1 175 ? -5.564 2.357 21.813 1.00 92.81 175 VAL A C 1
ATOM 1320 O O . VAL A 1 175 ? -4.692 1.537 22.116 1.00 92.81 175 VAL A O 1
ATOM 1323 N N . PHE A 1 176 ? -5.254 3.596 21.421 1.00 90.62 176 PHE A N 1
ATOM 1324 C CA . PHE A 1 176 ? -3.882 4.111 21.359 1.00 90.62 176 PHE A CA 1
ATOM 1325 C C . PHE A 1 176 ? -3.228 4.237 22.742 1.00 90.62 176 PHE A C 1
ATOM 1327 O O . PHE A 1 176 ? -2.070 3.836 22.917 1.00 90.62 176 PHE A O 1
ATOM 1334 N N . GLU A 1 177 ? -3.966 4.723 23.742 1.00 87.56 177 GLU A N 1
ATOM 1335 C CA . GLU A 1 177 ? -3.512 4.807 25.138 1.00 87.56 177 GLU A CA 1
ATOM 1336 C C . GLU A 1 177 ? -3.204 3.428 25.742 1.00 87.56 177 GLU A C 1
ATOM 1338 O O . GLU A 1 177 ? -2.357 3.281 26.633 1.00 87.56 177 GLU A O 1
ATOM 1343 N N . GLU A 1 178 ? -3.857 2.381 25.240 1.00 86.31 178 GLU A N 1
ATOM 1344 C CA . GLU A 1 178 ? -3.603 1.018 25.678 1.00 86.31 178 GLU A CA 1
ATOM 1345 C C . GLU A 1 178 ? -2.304 0.401 25.145 1.00 86.31 178 GLU A C 1
ATOM 1347 O O . GLU A 1 178 ? -1.836 -0.591 25.731 1.00 86.31 178 GLU A O 1
ATOM 1352 N N . SER A 1 179 ? -1.700 0.995 24.112 1.00 85.00 179 SER A N 1
ATOM 1353 C CA . SER A 1 179 ? -0.464 0.502 23.502 1.00 85.00 179 SER A CA 1
ATOM 1354 C C . SER A 1 179 ? 0.710 0.488 24.491 1.00 85.00 179 SER A C 1
ATOM 1356 O O . SER A 1 179 ? 0.846 1.330 25.390 1.00 85.00 179 SER A O 1
ATOM 1358 N N . ASN A 1 180 ? 1.608 -0.485 24.330 1.00 81.06 180 ASN A N 1
ATOM 1359 C CA . ASN A 1 180 ? 2.808 -0.569 25.160 1.00 81.06 180 ASN A CA 1
ATOM 1360 C C . ASN A 1 180 ? 3.814 0.540 24.820 1.00 81.06 180 ASN A C 1
ATOM 1362 O O . ASN A 1 180 ? 4.532 0.983 25.721 1.00 81.06 180 ASN A O 1
ATOM 1366 N N . THR A 1 181 ? 3.845 1.025 23.574 1.00 77.94 181 THR A N 1
ATOM 1367 C CA . THR A 1 181 ? 4.629 2.202 23.164 1.00 77.94 181 THR A CA 1
ATOM 1368 C C . THR A 1 181 ? 4.285 3.405 24.031 1.00 77.94 181 THR A C 1
ATOM 1370 O O . THR A 1 181 ? 5.156 3.934 24.731 1.00 77.94 181 THR A O 1
ATOM 1373 N N . TYR A 1 182 ? 3.007 3.784 24.065 1.00 76.62 182 TYR A N 1
ATOM 1374 C CA . TYR A 1 182 ? 2.547 4.932 24.832 1.00 76.62 182 TYR A CA 1
ATOM 1375 C C . TYR A 1 182 ? 2.764 4.740 26.335 1.00 76.62 182 TYR A C 1
ATOM 1377 O O . TYR A 1 182 ? 3.367 5.587 26.997 1.00 76.62 182 TYR A O 1
ATOM 1385 N N . LYS A 1 183 ? 2.374 3.579 26.882 1.00 78.50 183 LYS A N 1
ATOM 1386 C CA . LYS A 1 183 ? 2.557 3.266 28.310 1.00 78.50 183 LYS A CA 1
ATOM 1387 C C . LYS A 1 183 ? 4.022 3.331 28.743 1.00 78.50 183 LYS A C 1
ATOM 1389 O O . LYS A 1 183 ? 4.310 3.788 29.850 1.00 78.50 183 LYS A O 1
ATOM 1394 N N . ARG A 1 184 ? 4.962 2.878 27.904 1.00 77.19 184 ARG A N 1
ATOM 1395 C CA . ARG A 1 184 ? 6.403 3.001 28.180 1.00 77.19 184 ARG A CA 1
ATOM 1396 C C . ARG A 1 184 ? 6.857 4.457 28.123 1.00 77.19 184 ARG A C 1
ATOM 1398 O O . ARG A 1 184 ? 7.524 4.889 29.062 1.00 77.19 184 ARG A O 1
ATOM 1405 N N . ARG A 1 185 ? 6.451 5.219 27.099 1.00 71.50 185 ARG A N 1
ATOM 1406 C CA . ARG A 1 185 ? 6.777 6.651 26.966 1.00 71.50 185 ARG A CA 1
ATOM 1407 C C . ARG A 1 185 ? 6.285 7.454 28.178 1.00 71.50 185 ARG A C 1
ATOM 1409 O O . ARG A 1 185 ? 7.088 8.154 28.794 1.00 71.50 185 ARG A O 1
ATOM 1416 N N . MET A 1 186 ? 5.045 7.238 28.619 1.00 67.81 186 MET A N 1
ATOM 1417 C CA . MET A 1 186 ? 4.465 7.907 29.795 1.00 67.81 186 MET A CA 1
ATOM 1418 C C . MET A 1 186 ? 5.128 7.515 31.122 1.00 67.81 186 MET A C 1
ATOM 1420 O O . MET A 1 186 ? 5.333 8.362 31.991 1.00 67.81 186 MET A O 1
ATOM 1424 N N . LYS A 1 187 ? 5.549 6.253 31.285 1.00 66.50 187 LYS A N 1
ATOM 1425 C CA . LYS A 1 187 ? 6.357 5.838 32.449 1.00 66.50 187 LYS A CA 1
ATOM 1426 C C . LYS A 1 187 ? 7.756 6.458 32.445 1.00 66.50 187 LYS A C 1
ATOM 1428 O O . LYS A 1 187 ? 8.320 6.677 33.514 1.00 66.50 187 LYS A O 1
ATOM 1433 N N . SER A 1 188 ? 8.315 6.713 31.262 1.00 63.12 188 SER A N 1
ATOM 1434 C CA . SER A 1 188 ? 9.689 7.193 31.092 1.00 63.12 188 SER A CA 1
ATOM 1435 C C . SER A 1 188 ? 9.870 8.707 31.238 1.00 63.12 188 SER A C 1
ATOM 1437 O O . SER A 1 188 ? 11.011 9.150 31.361 1.00 63.12 188 SER A O 1
ATOM 1439 N N . GLY A 1 189 ? 8.806 9.523 31.290 1.00 54.47 189 GLY A N 1
ATOM 1440 C CA . GLY A 1 189 ? 9.022 10.962 31.414 1.00 54.47 189 GLY A CA 1
ATOM 1441 C C . GLY A 1 189 ? 7.813 11.838 31.714 1.00 54.47 189 GLY A C 1
ATOM 1442 O O . GLY A 1 189 ? 6.993 12.094 30.846 1.00 54.47 189 GLY A O 1
ATOM 1443 N N . ARG A 1 190 ? 7.888 12.522 32.864 1.00 51.94 190 ARG A N 1
ATOM 1444 C CA . ARG A 1 190 ? 7.507 13.945 33.000 1.00 51.94 190 ARG A CA 1
ATOM 1445 C C . ARG A 1 190 ? 8.545 14.838 32.280 1.00 51.94 190 ARG A C 1
ATOM 1447 O O . ARG A 1 190 ? 9.123 15.738 32.886 1.00 51.94 190 ARG A O 1
ATOM 1454 N N . GLY A 1 191 ? 8.894 14.492 31.038 1.00 57.16 191 GLY A N 1
ATOM 1455 C CA . GLY A 1 191 ? 10.010 15.060 30.267 1.00 57.16 191 GLY A CA 1
ATOM 1456 C C . GLY A 1 191 ? 9.550 15.851 29.039 1.00 57.16 191 GLY A C 1
ATOM 1457 O O . GLY A 1 191 ? 8.359 15.942 28.767 1.00 57.16 191 GLY A O 1
ATOM 1458 N N . LEU A 1 192 ? 10.500 16.413 28.282 1.00 56.25 192 LEU A N 1
ATOM 1459 C CA . LEU A 1 192 ? 10.242 17.253 27.100 1.00 56.25 192 LEU A CA 1
ATOM 1460 C C . LEU A 1 192 ? 9.315 16.586 26.066 1.00 56.25 192 LEU A C 1
ATOM 1462 O O . LEU A 1 192 ? 8.449 17.256 25.521 1.00 56.25 192 LEU A O 1
ATOM 1466 N N . MET A 1 193 ? 9.443 15.272 25.853 1.00 56.19 193 MET A N 1
ATOM 1467 C CA . MET A 1 193 ? 8.599 14.538 24.902 1.00 56.19 193 MET A CA 1
ATOM 1468 C C . MET A 1 193 ? 7.127 14.490 25.316 1.00 56.19 193 MET A C 1
ATOM 1470 O O . MET A 1 193 ? 6.272 14.695 24.470 1.00 56.19 193 MET A O 1
ATOM 1474 N N . ALA A 1 194 ? 6.816 14.320 26.606 1.00 59.69 194 ALA A N 1
ATOM 1475 C CA . ALA A 1 194 ? 5.430 14.374 27.080 1.00 59.69 194 ALA A CA 1
ATOM 1476 C C . ALA A 1 194 ? 4.795 15.752 26.825 1.00 59.69 194 ALA A C 1
ATOM 1478 O O . ALA A 1 194 ? 3.660 15.817 26.372 1.00 59.69 194 ALA A O 1
ATOM 1479 N N . LYS A 1 195 ? 5.563 16.836 27.009 1.00 63.59 195 LYS A N 1
ATOM 1480 C CA . LYS A 1 195 ? 5.118 18.210 26.713 1.00 63.59 195 LYS A CA 1
ATOM 1481 C C . LYS A 1 195 ? 4.938 18.473 25.216 1.00 63.59 195 LYS A C 1
ATOM 1483 O O . LYS A 1 195 ? 4.012 19.170 24.828 1.00 63.59 195 LYS A O 1
ATOM 1488 N N . ILE A 1 196 ? 5.821 17.920 24.377 1.00 63.59 196 ILE A N 1
ATOM 1489 C CA . ILE A 1 196 ? 5.678 17.982 22.914 1.00 63.59 196 ILE A CA 1
ATOM 1490 C C . ILE A 1 196 ? 4.401 17.253 22.492 1.00 63.59 196 ILE A C 1
ATOM 1492 O O . ILE A 1 196 ? 3.639 17.774 21.684 1.00 63.59 196 ILE A O 1
ATOM 1496 N N . TYR A 1 197 ? 4.126 16.083 23.070 1.00 61.56 197 TYR A N 1
ATOM 1497 C CA . TYR A 1 197 ? 2.886 15.371 22.794 1.00 61.56 197 TYR A CA 1
ATOM 1498 C C . TYR A 1 197 ? 1.667 16.166 23.247 1.00 61.56 197 TYR A C 1
ATOM 1500 O O . TYR A 1 197 ? 0.792 16.374 22.418 1.00 61.56 197 TYR A O 1
ATOM 1508 N N . GLU A 1 198 ? 1.645 16.692 24.477 1.00 63.91 198 GLU A N 1
ATOM 1509 C CA . GLU A 1 198 ? 0.594 17.608 24.966 1.00 63.91 198 GLU A CA 1
ATOM 1510 C C . GLU A 1 198 ? 0.329 18.756 23.977 1.00 63.91 198 GLU A C 1
ATOM 1512 O O . GLU A 1 198 ? -0.818 18.962 23.593 1.00 63.91 198 GLU A O 1
ATOM 1517 N N . SER A 1 199 ? 1.371 19.412 23.448 1.00 65.88 199 SER A N 1
ATOM 1518 C CA . SER A 1 199 ? 1.188 20.468 22.437 1.00 65.88 199 SER A CA 1
ATOM 1519 C C . SER A 1 199 ? 0.634 19.970 21.093 1.00 65.88 199 SER A C 1
ATOM 1521 O O . SER A 1 199 ? -0.161 20.663 20.465 1.00 65.88 199 SER A O 1
ATOM 1523 N N . LEU A 1 200 ? 1.001 18.758 20.653 1.00 63.62 200 LEU A N 1
ATOM 1524 C CA . LEU A 1 200 ? 0.438 18.154 19.439 1.00 63.62 200 LEU A CA 1
ATOM 1525 C C . LEU A 1 200 ? -1.042 17.787 19.623 1.00 63.62 200 LEU A C 1
ATOM 1527 O O . LEU A 1 200 ? -1.810 17.911 18.671 1.00 63.62 200 LEU A O 1
ATOM 1531 N N . PHE A 1 201 ? -1.441 17.361 20.829 1.00 64.62 201 PHE A N 1
ATOM 1532 C CA . PHE A 1 201 ? -2.847 17.130 21.175 1.00 64.62 201 PHE A CA 1
ATOM 1533 C C . PHE A 1 201 ? -3.652 18.442 21.125 1.00 64.62 201 PHE A C 1
ATOM 1535 O O . PHE A 1 201 ? -4.712 18.469 20.503 1.00 64.62 201 PHE A O 1
ATOM 1542 N N . GLU A 1 202 ? -3.134 19.533 21.705 1.00 61.56 202 GLU A N 1
ATOM 1543 C CA . GLU A 1 202 ? -3.794 20.851 21.717 1.00 61.56 202 GLU A CA 1
ATOM 1544 C C . GLU A 1 202 ? -3.973 21.438 20.301 1.00 61.56 202 GLU A C 1
ATOM 1546 O O . GLU A 1 202 ? -5.030 21.981 19.976 1.00 61.56 202 GLU A O 1
ATOM 1551 N N . GLU A 1 203 ? -2.972 21.300 19.422 1.00 59.44 203 GLU A N 1
ATOM 1552 C CA . GLU A 1 203 ? -3.064 21.768 18.029 1.00 59.44 203 GLU A CA 1
ATOM 1553 C C . GLU A 1 203 ? -4.045 20.955 17.170 1.00 59.44 203 GLU A C 1
ATOM 1555 O O . GLU A 1 203 ? -4.685 21.513 16.273 1.00 59.44 203 GLU A O 1
ATOM 1560 N N . ASP A 1 204 ? -4.139 19.641 17.401 1.00 61.56 204 ASP A N 1
ATOM 1561 C CA . ASP A 1 204 ? -5.072 18.761 16.691 1.00 61.56 204 ASP A CA 1
ATOM 1562 C C . ASP A 1 204 ? -6.523 19.045 17.106 1.00 61.56 204 ASP A C 1
ATOM 1564 O O . ASP A 1 204 ? -7.403 19.076 16.253 1.00 61.56 204 ASP A O 1
ATOM 1568 N N . GLU A 1 205 ? -6.779 19.332 18.387 1.00 55.72 205 GLU A N 1
ATOM 1569 C CA . GLU A 1 205 ? -8.104 19.736 18.879 1.00 55.72 205 GLU A CA 1
ATOM 1570 C C . GLU A 1 205 ? -8.526 21.124 18.364 1.00 55.72 205 GLU A C 1
ATOM 1572 O O . GLU A 1 205 ? -9.679 21.306 17.972 1.00 55.72 205 GLU A O 1
ATOM 1577 N N . ALA A 1 206 ? -7.597 22.082 18.258 1.00 52.44 206 ALA A N 1
ATOM 1578 C CA . ALA A 1 206 ? -7.888 23.440 17.786 1.00 52.44 206 ALA A CA 1
ATOM 1579 C C . ALA A 1 206 ? -8.265 23.534 16.291 1.00 52.44 206 ALA A C 1
ATOM 1581 O O . ALA A 1 206 ? -8.873 24.516 15.867 1.00 52.44 206 ALA A O 1
ATOM 1582 N N . LYS A 1 207 ? -7.914 22.535 15.467 1.00 50.31 207 LYS A N 1
ATOM 1583 C CA . LYS A 1 207 ? -8.244 22.504 14.026 1.00 50.31 207 LYS A CA 1
ATOM 1584 C C . LYS A 1 207 ? -9.573 21.815 13.701 1.00 50.31 207 LYS A C 1
ATOM 1586 O O . LYS A 1 207 ? -9.976 21.825 12.540 1.00 50.31 207 LYS A O 1
ATOM 1591 N N . VAL A 1 208 ? -10.250 21.240 14.697 1.00 48.53 208 VAL A N 1
ATOM 1592 C CA . VAL A 1 208 ? -11.519 20.504 14.536 1.00 48.53 208 VAL A CA 1
ATOM 1593 C C . VAL A 1 208 ? -12.747 21.417 14.692 1.00 48.53 208 VAL A C 1
ATOM 1595 O O . VAL A 1 208 ? -13.868 20.922 14.701 1.00 48.53 208 VAL A O 1
ATOM 1598 N N . GLU A 1 209 ? -12.597 22.751 14.717 1.00 35.38 209 GLU A N 1
ATOM 1599 C CA . GLU A 1 209 ? -13.733 23.672 14.515 1.00 35.38 209 GLU A CA 1
ATOM 1600 C C . GLU A 1 209 ? -14.249 23.588 13.064 1.00 35.38 209 GLU A C 1
ATOM 1602 O O . GLU A 1 209 ? -14.077 24.479 12.229 1.00 35.38 209 GLU A O 1
ATOM 1607 N N . VAL A 1 210 ? -14.899 22.472 12.747 1.00 41.38 210 VAL A N 1
ATOM 1608 C CA . VAL A 1 210 ? -15.793 22.346 11.610 1.00 41.38 210 VAL A CA 1
ATOM 1609 C C . VAL A 1 210 ? -16.990 23.231 11.931 1.00 41.38 210 VAL A C 1
ATOM 1611 O O . VAL A 1 210 ? -17.627 23.091 12.972 1.00 41.38 210 VAL A O 1
ATOM 1614 N N . LYS A 1 211 ? -17.292 24.184 11.045 1.00 34.59 211 LYS A N 1
ATOM 1615 C CA . LYS A 1 211 ? -18.572 24.888 11.086 1.00 34.59 211 LYS A CA 1
ATOM 1616 C C . LYS A 1 211 ? -19.660 23.835 10.925 1.00 34.59 211 LYS A C 1
ATOM 1618 O O . LYS A 1 211 ? -19.856 23.357 9.811 1.00 34.59 211 LYS A O 1
ATOM 1623 N N . ASP A 1 212 ? -20.332 23.494 12.021 1.00 34.03 212 ASP A N 1
ATOM 1624 C CA . ASP A 1 212 ? -21.534 22.668 12.018 1.00 34.03 212 ASP A CA 1
ATOM 1625 C C . ASP A 1 212 ? -22.504 23.229 10.975 1.00 34.03 212 ASP A C 1
ATOM 1627 O O . ASP A 1 212 ? -23.174 24.246 11.192 1.00 34.03 212 ASP A O 1
ATOM 1631 N N . ALA A 1 213 ? -22.580 22.582 9.816 1.00 36.66 213 ALA A N 1
ATOM 1632 C CA . ALA A 1 213 ? -23.672 22.791 8.890 1.00 36.66 213 ALA A CA 1
ATOM 1633 C C . ALA A 1 213 ? -24.886 22.080 9.490 1.00 36.66 213 ALA A C 1
ATOM 1635 O O . ALA A 1 213 ? -25.222 20.965 9.108 1.00 36.66 213 ALA A O 1
ATOM 1636 N N . LYS A 1 214 ? -25.514 22.712 10.488 1.00 33.62 214 LYS A N 1
ATOM 1637 C CA . LYS A 1 214 ? -26.799 22.264 11.022 1.00 33.62 214 LYS A CA 1
ATOM 1638 C C . LYS A 1 214 ? -27.818 22.288 9.888 1.00 33.62 214 LYS A C 1
ATOM 1640 O O . LYS A 1 214 ? -28.313 23.353 9.530 1.00 33.62 214 LYS A O 1
ATOM 1645 N N . ASN A 1 215 ? -28.139 21.120 9.347 1.00 41.59 215 ASN A N 1
ATOM 1646 C CA . ASN A 1 215 ? -29.357 20.932 8.574 1.00 41.59 215 ASN A CA 1
ATOM 1647 C C . ASN A 1 215 ? -30.501 20.681 9.570 1.00 41.59 215 ASN A C 1
ATOM 1649 O O . ASN A 1 215 ? -30.408 19.827 10.448 1.00 41.59 215 ASN A O 1
ATOM 1653 N N . GLU A 1 216 ? -31.560 21.486 9.481 1.00 42.50 216 GLU A N 1
ATOM 1654 C CA . GLU A 1 216 ? -32.622 21.638 10.491 1.00 42.50 216 GLU A CA 1
ATOM 1655 C C . GLU A 1 216 ? -33.600 20.441 10.617 1.00 42.50 216 GLU A C 1
ATOM 1657 O O . GLU A 1 216 ? -34.664 20.589 11.216 1.00 42.50 216 GLU A O 1
ATOM 1662 N N . ASP A 1 217 ? -33.290 19.253 10.084 1.00 46.50 217 ASP A N 1
ATOM 1663 C CA . ASP A 1 217 ? -34.264 18.152 9.950 1.00 46.50 217 ASP A CA 1
ATOM 1664 C C . ASP A 1 217 ? -34.084 16.964 10.919 1.00 46.50 217 ASP A C 1
ATOM 1666 O O . ASP A 1 217 ? -34.926 16.065 10.949 1.00 46.50 217 ASP A O 1
ATOM 1670 N N . GLY A 1 218 ? -33.035 16.954 11.751 1.00 41.72 218 GLY A N 1
ATOM 1671 C CA . GLY A 1 218 ? -32.819 15.913 12.767 1.00 41.72 218 GLY A CA 1
ATOM 1672 C C . GLY A 1 218 ? -32.424 14.530 12.223 1.00 41.72 218 GLY A C 1
ATOM 1673 O O . GLY A 1 218 ? -32.379 13.572 12.996 1.00 41.72 218 GLY A O 1
ATOM 1674 N N . THR A 1 219 ? -32.119 14.405 10.926 1.00 43.22 219 THR A N 1
ATOM 1675 C CA . THR A 1 219 ? -31.662 13.149 10.296 1.00 43.22 219 THR A CA 1
ATOM 1676 C C . THR A 1 219 ? -30.198 12.811 10.607 1.00 43.22 219 THR A C 1
ATOM 1678 O O . THR A 1 219 ? -29.819 11.638 10.598 1.00 43.22 219 THR A O 1
ATOM 1681 N N . ASP A 1 220 ? -29.400 13.818 10.966 1.00 49.72 220 ASP A N 1
ATOM 1682 C CA . ASP A 1 220 ? -27.953 13.701 11.173 1.00 49.72 220 ASP A CA 1
ATOM 1683 C C . ASP A 1 220 ? -27.592 12.824 12.385 1.00 49.72 220 ASP A C 1
ATOM 1685 O O . ASP A 1 220 ? -26.750 11.938 12.292 1.00 49.72 220 ASP A O 1
ATOM 1689 N N . HIS A 1 221 ? -28.326 12.939 13.499 1.00 46.72 221 HIS A N 1
ATOM 1690 C CA . HIS A 1 221 ? -28.030 12.164 14.714 1.00 46.72 221 HIS A CA 1
ATOM 1691 C C . HIS A 1 221 ? -28.203 10.645 14.548 1.00 46.72 221 HIS A C 1
ATOM 1693 O O . HIS A 1 221 ? -27.485 9.873 15.180 1.00 46.72 221 HIS A O 1
ATOM 1699 N N . LEU A 1 222 ? -29.136 10.188 13.702 1.00 45.16 222 LEU A N 1
ATOM 1700 C CA . LEU A 1 222 ? -29.313 8.757 13.408 1.00 45.16 222 LEU A CA 1
ATOM 1701 C C . LEU A 1 222 ? -28.198 8.218 12.499 1.00 45.16 222 LEU A C 1
ATOM 1703 O O . LEU A 1 222 ? -27.788 7.068 12.654 1.00 45.16 222 LEU A O 1
ATOM 1707 N N . HIS A 1 223 ? -27.693 9.046 11.580 1.00 57.62 223 HIS A N 1
ATOM 1708 C CA . HIS A 1 223 ? -26.538 8.721 10.743 1.00 57.62 223 HIS A CA 1
ATOM 1709 C C . HIS A 1 223 ? -25.233 8.720 11.550 1.00 57.62 223 HIS A C 1
ATOM 1711 O O . HIS A 1 223 ? -24.430 7.798 11.422 1.00 57.62 223 HIS A O 1
ATOM 1717 N N . GLU A 1 224 ? -25.051 9.691 12.442 1.00 54.28 224 GLU A N 1
ATOM 1718 C CA . GLU A 1 224 ? -23.899 9.806 13.338 1.00 54.28 224 GLU A CA 1
ATOM 1719 C C . GLU A 1 224 ? -23.798 8.609 14.306 1.00 54.28 224 GLU A C 1
ATOM 1721 O O . GLU A 1 224 ? -22.720 8.031 14.469 1.00 54.28 224 GLU A O 1
ATOM 1726 N N . LEU A 1 225 ? -24.934 8.149 14.854 1.00 58.72 225 LEU A N 1
ATOM 1727 C CA . LEU A 1 225 ? -25.024 6.910 15.641 1.00 58.72 225 LEU A CA 1
ATOM 1728 C C . LEU A 1 225 ? -24.579 5.674 14.831 1.00 58.72 225 LEU A C 1
ATOM 1730 O O . LEU A 1 225 ? -23.850 4.833 15.355 1.00 58.72 225 LEU A O 1
ATOM 1734 N N . ALA A 1 226 ? -24.943 5.585 13.546 1.00 80.12 226 ALA A N 1
ATOM 1735 C CA . ALA A 1 226 ? -24.556 4.467 12.681 1.00 80.12 226 ALA A CA 1
ATOM 1736 C C . ALA A 1 226 ? -23.056 4.476 12.318 1.00 80.12 226 ALA A C 1
ATOM 1738 O O . ALA A 1 226 ? -22.414 3.425 12.314 1.00 80.12 226 ALA A O 1
ATOM 1739 N N . HIS A 1 227 ? -22.467 5.648 12.049 1.00 91.56 227 HIS A N 1
ATOM 1740 C CA . HIS A 1 227 ? -21.024 5.778 11.806 1.00 91.56 227 HIS A CA 1
ATOM 1741 C C . HIS A 1 227 ? -20.198 5.424 13.053 1.00 91.56 227 HIS A C 1
ATOM 1743 O O . HIS A 1 227 ? -19.153 4.775 12.940 1.00 91.56 227 HIS A O 1
ATOM 1749 N N . GLY A 1 228 ? -20.689 5.797 14.241 1.00 91.50 228 GLY A N 1
ATOM 1750 C CA . GLY A 1 228 ? -20.087 5.437 15.524 1.00 91.50 228 GLY A CA 1
ATOM 1751 C C . GLY A 1 228 ? -19.999 3.924 15.744 1.00 91.50 228 GLY A C 1
ATOM 1752 O O . GLY A 1 228 ? -18.943 3.433 16.146 1.00 91.50 228 GLY A O 1
ATOM 1753 N N . ASP A 1 229 ? -21.055 3.178 15.407 1.00 94.75 229 ASP A N 1
ATOM 1754 C CA . ASP A 1 229 ? -21.082 1.712 15.518 1.00 94.75 229 ASP A CA 1
ATOM 1755 C C . ASP A 1 229 ? -20.072 1.032 14.577 1.00 94.75 229 ASP A C 1
ATOM 1757 O O . ASP A 1 229 ? -19.364 0.103 14.978 1.00 94.75 229 ASP A O 1
ATOM 1761 N N . PHE A 1 230 ? -19.935 1.507 13.334 1.00 97.75 230 PHE A N 1
ATOM 1762 C CA . PHE A 1 230 ? -18.931 0.965 12.409 1.00 97.75 230 PHE A CA 1
ATOM 1763 C C . PHE A 1 230 ? -17.503 1.308 12.830 1.00 97.75 230 PHE A C 1
ATOM 1765 O O . PHE A 1 230 ? -16.618 0.456 12.740 1.00 97.75 230 PHE A O 1
ATOM 1772 N N . MET A 1 231 ? -17.267 2.519 13.341 1.00 98.00 231 MET A N 1
ATOM 1773 C CA . MET A 1 231 ? -15.958 2.861 13.894 1.00 98.00 231 MET A CA 1
ATOM 1774 C C . MET A 1 231 ? -15.640 2.033 15.142 1.00 98.00 231 MET A C 1
ATOM 1776 O O . MET A 1 231 ? -14.506 1.593 15.321 1.00 98.00 231 MET A O 1
ATOM 1780 N N . LYS A 1 232 ? -16.640 1.737 15.976 1.00 97.25 232 LYS A N 1
ATOM 1781 C CA . LYS A 1 232 ? -16.472 0.823 17.105 1.00 97.25 232 LYS A CA 1
ATOM 1782 C C . LYS A 1 232 ? -16.050 -0.576 16.645 1.00 97.25 232 LYS A C 1
ATOM 1784 O O . LYS A 1 232 ? -15.168 -1.165 17.257 1.00 97.25 232 LYS A O 1
ATOM 1789 N N . ALA A 1 233 ? -16.582 -1.075 15.529 1.00 98.12 233 ALA A N 1
ATOM 1790 C CA . ALA A 1 233 ? -16.118 -2.337 14.947 1.00 98.12 233 ALA A CA 1
ATOM 1791 C C . ALA A 1 233 ? -14.646 -2.275 14.475 1.00 98.12 233 ALA A C 1
ATOM 1793 O O . ALA A 1 233 ? -13.921 -3.265 14.591 1.00 98.12 233 ALA A O 1
ATOM 1794 N N . ALA A 1 234 ? -14.174 -1.124 13.977 1.00 98.56 234 ALA A N 1
ATOM 1795 C CA . ALA A 1 234 ? -12.754 -0.916 13.668 1.00 98.56 234 ALA A CA 1
ATOM 1796 C C . ALA A 1 234 ? -11.886 -0.886 14.941 1.00 98.56 234 ALA A C 1
ATOM 1798 O O . ALA A 1 234 ? -10.811 -1.485 14.966 1.00 98.56 234 ALA A O 1
ATOM 1799 N N . VAL A 1 235 ? -12.374 -0.258 16.014 1.00 98.31 235 VAL A N 1
ATOM 1800 C CA . VAL A 1 235 ? -11.756 -0.284 17.351 1.00 98.31 235 VAL A CA 1
ATOM 1801 C C . VAL A 1 235 ? -11.658 -1.715 17.890 1.00 98.31 235 VAL A C 1
ATOM 1803 O O . VAL A 1 235 ? -10.576 -2.141 18.285 1.00 98.31 235 VAL A O 1
ATOM 1806 N N . GLU A 1 236 ? -12.734 -2.498 17.827 1.00 98.19 236 GLU A N 1
ATOM 1807 C CA . GLU A 1 236 ? -12.749 -3.904 18.258 1.00 98.19 236 GLU A CA 1
ATOM 1808 C C . GLU A 1 236 ? -11.733 -4.754 17.475 1.00 98.19 236 GLU A C 1
ATOM 1810 O O . GLU A 1 236 ? -11.056 -5.608 18.057 1.00 98.19 236 GLU A O 1
ATOM 1815 N N . ALA A 1 237 ? -11.573 -4.487 16.173 1.00 98.12 237 ALA A N 1
ATOM 1816 C CA . ALA A 1 237 ? -10.550 -5.122 15.347 1.00 98.12 237 ALA A CA 1
ATOM 1817 C C . ALA A 1 237 ? -9.134 -4.751 15.814 1.00 98.12 237 ALA A C 1
ATOM 1819 O O . ALA A 1 237 ? -8.280 -5.628 15.958 1.00 98.12 237 ALA A O 1
ATOM 1820 N N . ALA A 1 238 ? -8.882 -3.470 16.098 1.00 97.69 238 ALA A N 1
ATOM 1821 C CA . ALA A 1 238 ? -7.601 -3.014 16.630 1.00 97.69 238 ALA A CA 1
ATOM 1822 C C . ALA A 1 238 ? -7.280 -3.689 17.974 1.00 97.69 238 ALA A C 1
ATOM 1824 O O . ALA A 1 238 ? -6.182 -4.213 18.157 1.00 97.69 238 ALA A O 1
ATOM 1825 N N . GLU A 1 239 ? -8.243 -3.757 18.895 1.00 96.56 239 GLU A N 1
ATOM 1826 C CA . GLU A 1 239 ? -8.082 -4.462 20.169 1.00 96.56 239 GLU A CA 1
ATOM 1827 C C . GLU A 1 239 ? -7.818 -5.964 19.982 1.00 96.56 239 GLU A C 1
ATOM 1829 O O . GLU A 1 239 ? -7.029 -6.558 20.722 1.00 96.56 239 GLU A O 1
ATOM 1834 N N . GLU A 1 240 ? -8.458 -6.605 18.999 1.00 95.62 240 GLU A N 1
ATOM 1835 C CA . GLU A 1 240 ? -8.148 -7.985 18.620 1.00 95.62 240 GLU A CA 1
ATOM 1836 C C . GLU A 1 240 ? -6.692 -8.113 18.165 1.00 95.62 240 GLU A C 1
ATOM 1838 O O . GLU A 1 240 ? -5.979 -8.995 18.653 1.00 95.62 240 GLU A O 1
ATOM 1843 N N . GLY A 1 241 ? -6.216 -7.192 17.326 1.00 94.69 241 GLY A N 1
ATOM 1844 C CA . GLY A 1 241 ? -4.815 -7.110 16.922 1.00 94.69 241 GLY A CA 1
ATOM 1845 C C . GLY A 1 241 ? -3.861 -6.921 18.098 1.00 94.69 241 GLY A C 1
ATOM 1846 O O . GLY A 1 241 ? -2.836 -7.591 18.177 1.00 94.69 241 GLY A O 1
ATOM 1847 N N . GLN A 1 242 ? -4.227 -6.109 19.086 1.00 93.19 242 GLN A N 1
ATOM 1848 C CA . GLN A 1 242 ? -3.443 -5.946 20.308 1.00 93.19 242 GLN A CA 1
ATOM 1849 C C . GLN A 1 242 ? -3.386 -7.205 21.187 1.00 93.19 242 GLN A C 1
ATOM 1851 O O . GLN A 1 242 ? -2.465 -7.330 21.999 1.00 93.19 242 GLN A O 1
ATOM 1856 N N . ARG A 1 243 ? -4.382 -8.097 21.093 1.00 91.69 243 ARG A N 1
ATOM 1857 C CA . ARG A 1 243 ? -4.440 -9.364 21.844 1.00 91.69 243 ARG A CA 1
ATOM 1858 C C . ARG A 1 243 ? -3.740 -10.508 21.113 1.00 91.69 243 ARG A C 1
ATOM 1860 O O . ARG A 1 243 ? -3.086 -11.320 21.762 1.00 91.69 243 ARG A O 1
ATOM 1867 N N . LEU A 1 244 ? -3.929 -10.600 19.797 1.00 89.88 244 LEU A N 1
ATOM 1868 C CA . LEU A 1 244 ? -3.512 -11.739 18.968 1.00 89.88 244 LEU A CA 1
ATOM 1869 C C . LEU A 1 244 ? -2.285 -11.457 18.094 1.00 89.88 244 LEU A C 1
ATOM 1871 O O . LEU A 1 244 ? -1.721 -12.391 17.524 1.00 89.88 244 LEU A O 1
ATOM 1875 N N . GLY A 1 245 ? -1.912 -10.192 17.915 1.00 81.06 245 GLY A N 1
ATOM 1876 C CA . GLY A 1 245 ? -0.771 -9.785 17.106 1.00 81.06 245 GLY A CA 1
ATOM 1877 C C . GLY A 1 245 ? 0.564 -10.173 17.737 1.00 81.06 245 GLY A C 1
ATOM 1878 O O . GLY A 1 245 ? 0.688 -10.335 18.950 1.00 81.06 245 GLY A O 1
ATOM 1879 N N . GLU A 1 246 ? 1.591 -10.294 16.898 1.00 83.81 246 GLU A N 1
ATOM 1880 C CA . GLU A 1 246 ? 2.956 -10.602 17.349 1.00 83.81 246 GLU A CA 1
ATOM 1881 C C . GLU A 1 246 ? 3.715 -9.362 17.843 1.00 83.81 246 GLU A C 1
ATOM 1883 O O . GLU A 1 246 ? 4.770 -9.470 18.476 1.00 83.81 246 GLU A O 1
ATOM 1888 N N . SER A 1 247 ? 3.167 -8.168 17.588 1.00 83.38 247 SER A N 1
ATOM 1889 C CA . SER A 1 247 ? 3.754 -6.914 18.038 1.00 83.38 247 SER A CA 1
ATOM 1890 C C . SER A 1 247 ? 3.728 -6.810 19.558 1.00 83.38 247 SER A C 1
ATOM 1892 O O . SER A 1 247 ? 2.674 -6.703 20.189 1.00 83.38 247 SER A O 1
ATOM 1894 N N . LYS A 1 248 ? 4.918 -6.735 20.161 1.00 79.06 248 LYS A N 1
ATOM 1895 C CA . LYS A 1 248 ? 5.064 -6.406 21.587 1.00 79.06 248 LYS A CA 1
ATOM 1896 C C . LYS A 1 248 ? 4.545 -5.007 21.913 1.00 79.06 248 LYS A C 1
ATOM 1898 O O . LYS A 1 248 ? 4.303 -4.719 23.085 1.00 79.06 248 LYS A O 1
ATOM 1903 N N . GLU A 1 249 ? 4.364 -4.154 20.907 1.00 79.12 249 GLU A N 1
ATOM 1904 C CA . GLU A 1 249 ? 3.881 -2.789 21.077 1.00 79.12 249 GLU A CA 1
ATOM 1905 C C . GLU A 1 249 ? 2.369 -2.692 21.264 1.00 79.12 249 GLU A C 1
ATOM 1907 O O . GLU A 1 249 ? 1.898 -1.653 21.728 1.00 79.12 249 GLU A O 1
ATOM 1912 N N . ARG A 1 250 ? 1.619 -3.779 21.010 1.00 84.31 250 ARG A N 1
ATOM 1913 C CA . ARG A 1 250 ? 0.147 -3.764 20.975 1.00 84.31 250 ARG A CA 1
ATOM 1914 C C . ARG A 1 250 ? -0.345 -2.634 20.061 1.00 84.31 250 ARG A C 1
ATOM 1916 O O . ARG A 1 250 ? -0.940 -1.659 20.516 1.00 84.31 250 ARG A O 1
ATOM 1923 N N . GLU A 1 251 ? -0.047 -2.768 18.775 1.00 88.12 251 GLU A N 1
ATOM 1924 C CA . GLU A 1 251 ? -0.378 -1.787 17.737 1.00 88.12 251 GLU A CA 1
ATOM 1925 C C . GLU A 1 251 ? -1.896 -1.497 17.655 1.00 88.12 251 GLU A C 1
ATOM 1927 O O . GLU A 1 251 ? -2.688 -2.437 17.577 1.00 88.12 251 GLU A O 1
ATOM 1932 N N . PRO A 1 252 ? -2.322 -0.219 17.681 1.00 93.75 252 PRO A N 1
ATOM 1933 C CA . PRO A 1 252 ? -3.726 0.196 17.807 1.00 93.75 252 PRO A CA 1
ATOM 1934 C C . PRO A 1 252 ? -4.446 0.407 16.456 1.00 93.75 252 PRO A C 1
ATOM 1936 O O . PRO A 1 252 ? -5.270 1.313 16.311 1.00 93.75 252 PRO A O 1
ATOM 1939 N N . PHE A 1 253 ? -4.143 -0.413 15.448 1.00 97.75 253 PHE A N 1
ATOM 1940 C CA . PHE A 1 253 ? -4.640 -0.209 14.082 1.00 97.75 253 PHE A CA 1
ATOM 1941 C C . PHE A 1 253 ? -5.692 -1.243 13.692 1.00 97.75 253 PHE A C 1
ATOM 1943 O O . PHE A 1 253 ? -5.406 -2.444 13.631 1.00 97.75 253 PHE A O 1
ATOM 1950 N N . GLY A 1 254 ? -6.892 -0.760 13.380 1.00 98.38 254 GLY A N 1
ATOM 1951 C CA . GLY A 1 254 ? -8.029 -1.567 12.957 1.00 98.38 254 GLY A CA 1
ATOM 1952 C C . GLY A 1 254 ? -8.850 -0.847 11.896 1.00 98.38 254 GLY A C 1
ATOM 1953 O O . GLY A 1 254 ? -8.926 0.382 11.884 1.00 98.38 254 GLY A O 1
ATOM 1954 N N . ALA A 1 255 ? -9.446 -1.616 10.989 1.00 98.81 255 ALA A N 1
ATOM 1955 C CA . ALA A 1 255 ? -10.269 -1.086 9.917 1.00 98.81 255 ALA A CA 1
ATOM 1956 C C . ALA A 1 255 ? -11.398 -2.045 9.532 1.00 98.81 255 ALA A C 1
ATOM 1958 O O . ALA A 1 255 ? -11.252 -3.271 9.585 1.00 98.81 255 ALA A O 1
ATOM 1959 N N . VAL A 1 256 ? -12.516 -1.475 9.083 1.00 98.81 256 VAL A N 1
ATOM 1960 C CA . VAL A 1 256 ? -13.645 -2.218 8.521 1.00 98.81 256 VAL A CA 1
ATOM 1961 C C . VAL A 1 256 ? -14.091 -1.624 7.189 1.00 98.81 256 VAL A C 1
ATOM 1963 O O . VAL A 1 256 ? -14.087 -0.409 6.999 1.00 98.81 256 VAL A O 1
ATOM 1966 N N . VAL A 1 257 ? -14.504 -2.492 6.265 1.00 98.81 257 VAL A N 1
ATOM 1967 C CA . VAL A 1 257 ? -15.175 -2.105 5.015 1.00 98.81 257 VAL A CA 1
ATOM 1968 C C . VAL A 1 257 ? -16.666 -2.368 5.177 1.00 98.81 257 VAL A C 1
ATOM 1970 O O . VAL A 1 257 ? -17.066 -3.475 5.548 1.00 98.81 257 VAL A O 1
ATOM 1973 N N . VAL A 1 258 ? -17.486 -1.368 4.873 1.00 98.38 258 VAL A N 1
ATOM 1974 C CA . VAL A 1 258 ? -18.943 -1.390 5.024 1.00 98.38 258 VAL A CA 1
ATOM 1975 C C . VAL A 1 258 ? -19.607 -1.151 3.674 1.00 98.38 258 VAL A C 1
ATOM 1977 O O . VAL A 1 258 ? -19.185 -0.281 2.915 1.00 98.38 258 VAL A O 1
ATOM 1980 N N . LYS A 1 259 ? -20.675 -1.895 3.388 1.00 95.81 259 LYS A N 1
ATOM 1981 C CA . LYS A 1 259 ? -21.554 -1.671 2.235 1.00 95.81 259 LYS A CA 1
ATOM 1982 C C . LYS A 1 259 ? -23.002 -1.879 2.655 1.00 95.81 259 LYS A C 1
ATOM 1984 O O . LYS A 1 259 ? -23.290 -2.824 3.387 1.00 95.81 259 LYS A O 1
ATOM 1989 N N . ASP A 1 260 ? -23.894 -0.986 2.234 1.00 93.56 260 ASP A N 1
ATOM 1990 C CA . ASP A 1 260 ? -25.332 -1.047 2.538 1.00 93.56 260 ASP A CA 1
ATOM 1991 C C . ASP A 1 260 ? -25.631 -1.231 4.043 1.00 93.56 260 ASP A C 1
ATOM 1993 O O . ASP A 1 260 ? -26.468 -2.042 4.445 1.00 93.56 260 ASP A O 1
ATOM 1997 N N . GLY A 1 261 ? -24.881 -0.515 4.892 1.00 92.12 261 GLY A N 1
ATOM 1998 C CA . GLY A 1 261 ? -25.014 -0.570 6.352 1.00 92.12 261 GLY A CA 1
ATOM 1999 C C . GLY A 1 261 ? -24.542 -1.880 6.999 1.00 92.12 261 GLY A C 1
ATOM 2000 O O . GLY A 1 261 ? -24.909 -2.165 8.137 1.00 92.12 261 GLY A O 1
ATOM 2001 N N . LYS A 1 262 ? -23.757 -2.705 6.297 1.00 94.88 262 LYS A N 1
ATOM 2002 C CA . LYS A 1 262 ? -23.229 -3.977 6.814 1.00 94.88 262 LYS A CA 1
ATOM 2003 C C . LYS A 1 262 ? -21.715 -4.037 6.694 1.00 94.88 262 LYS A C 1
ATOM 2005 O O . LYS A 1 262 ? -21.161 -3.729 5.641 1.00 94.88 262 LYS A O 1
ATOM 2010 N N . VAL A 1 263 ? -21.055 -4.501 7.754 1.00 97.69 263 VAL A N 1
ATOM 2011 C CA . VAL A 1 263 ? -19.619 -4.804 7.728 1.00 97.69 263 VAL A CA 1
ATOM 2012 C C . VAL A 1 263 ? -19.382 -6.000 6.804 1.00 97.69 263 VAL A C 1
ATOM 2014 O O . VAL A 1 263 ? -19.857 -7.102 7.070 1.00 97.69 263 VAL A O 1
ATOM 2017 N N . LEU A 1 264 ? -18.649 -5.776 5.714 1.00 97.56 264 LEU A N 1
ATOM 2018 C CA . LEU A 1 264 ? -18.217 -6.815 4.777 1.00 97.56 264 LEU A CA 1
ATOM 2019 C C . LEU A 1 264 ? -16.938 -7.502 5.247 1.00 97.56 264 LEU A C 1
ATOM 2021 O O . LEU A 1 264 ? -16.776 -8.711 5.095 1.00 97.56 264 LEU A O 1
ATOM 2025 N N . ALA A 1 265 ? -16.014 -6.715 5.791 1.00 98.44 265 ALA A N 1
ATOM 2026 C CA . ALA A 1 265 ? -14.729 -7.192 6.260 1.00 98.44 265 ALA A CA 1
ATOM 2027 C C . ALA A 1 265 ? -14.255 -6.368 7.450 1.00 98.44 265 ALA A C 1
ATOM 2029 O O . ALA A 1 265 ? -14.446 -5.155 7.488 1.00 98.44 265 ALA A O 1
ATOM 2030 N N . SER A 1 266 ? -13.589 -7.048 8.379 1.00 98.50 266 SER A N 1
ATOM 2031 C CA . SER A 1 266 ? -12.880 -6.453 9.505 1.00 98.50 266 SER A CA 1
ATOM 2032 C C . SER A 1 266 ? -11.449 -6.981 9.545 1.00 98.50 266 SER A C 1
ATOM 2034 O O . SER A 1 266 ? -11.191 -8.169 9.279 1.00 98.50 266 SER A O 1
ATOM 2036 N N . ALA A 1 267 ? -10.493 -6.096 9.804 1.00 98.44 267 ALA A N 1
ATOM 2037 C CA . ALA A 1 267 ? -9.089 -6.445 9.891 1.00 98.44 267 ALA A CA 1
ATOM 2038 C C . ALA A 1 267 ? -8.308 -5.511 10.814 1.00 98.44 267 ALA A C 1
ATOM 2040 O O . ALA A 1 267 ? -8.723 -4.400 11.127 1.00 98.44 267 ALA A O 1
ATOM 2041 N N . TYR A 1 268 ? -7.137 -5.994 11.207 1.00 98.12 268 TYR A N 1
ATOM 2042 C CA . TYR A 1 268 ? -6.155 -5.278 12.001 1.00 98.12 268 TYR A CA 1
ATOM 2043 C C . TYR A 1 268 ? -4.776 -5.414 11.350 1.00 98.12 268 TYR A C 1
ATOM 2045 O O . TYR A 1 268 ? -4.606 -6.181 10.393 1.00 98.12 268 TYR A O 1
ATOM 2053 N N . ASN A 1 269 ? -3.803 -4.646 11.838 1.00 96.69 269 ASN A N 1
ATOM 2054 C CA . ASN A 1 269 ? -2.428 -4.701 11.344 1.00 96.69 269 ASN A CA 1
ATOM 2055 C C . ASN A 1 269 ? -1.791 -6.078 11.621 1.00 96.69 269 ASN A C 1
ATOM 2057 O O . ASN A 1 269 ? -1.776 -6.555 12.757 1.00 96.69 269 ASN A O 1
ATOM 2061 N N . THR A 1 270 ? -1.252 -6.719 10.583 1.00 96.69 270 THR A N 1
ATOM 2062 C CA . THR A 1 270 ? -0.566 -8.017 10.687 1.00 96.69 270 THR A CA 1
ATOM 2063 C C . THR A 1 270 ? 0.867 -7.989 10.161 1.00 96.69 270 THR A C 1
ATOM 2065 O O . THR A 1 270 ? 1.444 -9.055 9.966 1.00 96.69 270 THR A O 1
ATOM 2068 N N . VAL A 1 271 ? 1.483 -6.811 10.000 1.00 95.12 271 VAL A N 1
ATOM 2069 C CA . VAL A 1 271 ? 2.826 -6.639 9.411 1.00 95.12 271 VAL A CA 1
ATOM 2070 C C . VAL A 1 271 ? 3.857 -7.589 10.016 1.00 95.12 271 VAL A C 1
ATOM 2072 O O . VAL A 1 271 ? 4.510 -8.346 9.296 1.00 95.12 271 VAL A O 1
ATOM 2075 N N . LEU A 1 272 ? 3.978 -7.598 11.346 1.00 93.00 272 LEU A N 1
ATOM 2076 C CA . LEU A 1 272 ? 4.958 -8.446 12.029 1.00 93.00 272 LEU A CA 1
ATOM 2077 C C . LEU A 1 272 ? 4.590 -9.930 11.974 1.00 93.00 272 LEU A C 1
ATOM 2079 O O . LEU A 1 272 ? 5.475 -10.761 11.802 1.00 93.00 272 LEU A O 1
ATOM 2083 N N . LYS A 1 273 ? 3.294 -10.243 12.077 1.00 93.44 273 LYS A N 1
ATOM 2084 C CA . LYS A 1 273 ? 2.774 -11.616 12.057 1.00 93.44 273 LYS A CA 1
ATOM 2085 C C . LYS A 1 273 ? 2.986 -12.287 10.698 1.00 93.44 273 LYS A C 1
ATOM 2087 O O . LYS A 1 273 ? 3.351 -13.455 10.628 1.00 93.44 273 LYS A O 1
ATOM 2092 N N . ASP A 1 274 ? 2.744 -11.546 9.623 1.00 94.19 274 ASP A N 1
ATOM 2093 C CA . ASP A 1 274 ? 2.790 -12.074 8.261 1.00 94.19 274 ASP A CA 1
ATOM 2094 C C . ASP A 1 274 ? 4.166 -11.862 7.607 1.00 94.19 274 ASP A C 1
ATOM 2096 O O . ASP A 1 274 ? 4.430 -12.405 6.533 1.00 94.19 274 ASP A O 1
ATOM 2100 N N . GLY A 1 275 ? 5.049 -11.078 8.238 1.00 95.19 275 GLY A N 1
ATOM 2101 C CA . GLY A 1 275 ? 6.308 -10.643 7.635 1.00 95.19 275 GLY A CA 1
ATOM 2102 C C . GLY A 1 275 ? 6.090 -9.828 6.355 1.00 95.19 275 GLY A C 1
ATOM 2103 O O . GLY A 1 275 ? 6.941 -9.852 5.471 1.00 95.19 275 GLY A O 1
ATOM 2104 N N . ASP A 1 276 ? 4.948 -9.147 6.239 1.00 97.44 276 ASP A N 1
ATOM 2105 C CA . ASP A 1 276 ? 4.522 -8.372 5.072 1.00 97.44 276 ASP A CA 1
ATOM 2106 C C . ASP A 1 276 ? 4.407 -6.891 5.471 1.00 97.44 276 ASP A C 1
ATOM 2108 O O . ASP A 1 276 ? 3.437 -6.530 6.141 1.00 97.44 276 ASP A O 1
ATOM 2112 N N . PRO A 1 277 ? 5.330 -6.003 5.048 1.00 97.62 277 PRO A N 1
ATOM 2113 C CA . PRO A 1 277 ? 5.271 -4.575 5.383 1.00 97.62 277 PRO A CA 1
ATOM 2114 C C . PRO A 1 277 ? 4.028 -3.871 4.819 1.00 97.62 277 PRO A C 1
ATOM 2116 O O . PRO A 1 277 ? 3.734 -2.744 5.199 1.00 97.62 277 PRO A O 1
ATOM 2119 N N . THR A 1 278 ? 3.276 -4.525 3.931 1.00 98.19 278 THR A N 1
ATOM 2120 C CA . THR A 1 278 ? 2.062 -3.982 3.317 1.00 98.19 278 THR A CA 1
ATOM 2121 C C . THR A 1 278 ? 0.770 -4.408 4.020 1.00 98.19 278 THR A C 1
ATOM 2123 O O . THR A 1 278 ? -0.313 -4.015 3.591 1.00 98.19 278 THR A O 1
ATOM 2126 N N . ALA A 1 279 ? 0.849 -5.226 5.074 1.00 97.75 279 ALA A N 1
ATOM 2127 C CA . ALA A 1 279 ? -0.306 -5.787 5.778 1.00 97.75 279 ALA A CA 1
ATOM 2128 C C . ALA A 1 279 ? -0.845 -4.860 6.890 1.00 97.75 279 ALA A C 1
ATOM 2130 O O . ALA A 1 279 ? -1.014 -5.270 8.045 1.00 97.75 279 ALA A O 1
ATOM 2131 N N . THR A 1 280 ? -1.112 -3.595 6.546 1.00 97.81 280 THR A N 1
ATOM 2132 C CA . THR A 1 280 ? -1.794 -2.633 7.431 1.00 97.81 280 THR A CA 1
ATOM 2133 C C . THR A 1 280 ? -3.270 -2.994 7.596 1.00 97.81 280 THR A C 1
ATOM 2135 O O . THR A 1 280 ? -3.819 -3.810 6.847 1.00 97.81 280 THR A O 1
ATOM 2138 N N . ALA A 1 281 ? -3.934 -2.409 8.594 1.00 98.38 281 ALA A N 1
ATOM 2139 C CA . ALA A 1 281 ? -5.329 -2.724 8.886 1.00 98.38 281 ALA A CA 1
ATOM 2140 C C . ALA A 1 281 ? -6.244 -2.424 7.686 1.00 98.38 281 ALA A C 1
ATOM 2142 O O . ALA A 1 281 ? -7.062 -3.262 7.304 1.00 98.38 281 ALA A O 1
ATOM 2143 N N . GLU A 1 282 ? -6.055 -1.269 7.053 1.00 98.81 282 GLU A N 1
ATOM 2144 C CA . GLU A 1 282 ? -6.827 -0.788 5.910 1.00 98.81 282 GLU A CA 1
ATOM 2145 C C . GLU A 1 282 ? -6.621 -1.691 4.693 1.00 98.81 282 GLU A C 1
ATOM 2147 O O . GLU A 1 282 ? -7.590 -2.166 4.097 1.00 98.81 282 GLU A O 1
ATOM 2152 N N . VAL A 1 283 ? -5.363 -2.005 4.364 1.00 98.81 283 VAL A N 1
ATOM 2153 C CA . VAL A 1 283 ? -5.034 -2.882 3.235 1.00 98.81 283 VAL A CA 1
ATOM 2154 C C . VAL A 1 283 ? -5.588 -4.290 3.468 1.00 98.81 283 VAL A C 1
ATOM 2156 O O . VAL A 1 283 ? -6.185 -4.877 2.565 1.00 98.81 283 VAL A O 1
ATOM 2159 N N . ASN A 1 284 ? -5.474 -4.829 4.683 1.00 98.75 284 ASN A N 1
ATOM 2160 C CA . ASN A 1 284 ? -6.042 -6.131 5.024 1.00 98.75 284 ASN A CA 1
ATOM 2161 C C . ASN A 1 284 ? -7.577 -6.145 4.939 1.00 98.75 284 ASN A C 1
ATOM 2163 O O . ASN A 1 284 ? -8.152 -7.128 4.460 1.00 98.75 284 ASN A O 1
ATOM 2167 N N . ALA A 1 285 ? -8.251 -5.080 5.382 1.00 98.81 285 ALA A N 1
ATOM 2168 C CA . ALA A 1 285 ? -9.704 -4.960 5.291 1.00 98.81 285 ALA A CA 1
ATOM 2169 C C . ALA A 1 285 ? -10.162 -4.915 3.824 1.00 98.81 285 ALA A C 1
ATOM 2171 O O . ALA A 1 285 ? -11.077 -5.652 3.450 1.00 98.81 285 ALA A O 1
ATOM 2172 N N . ILE A 1 286 ? -9.465 -4.143 2.980 1.00 98.88 286 ILE A N 1
ATOM 2173 C CA . ILE A 1 286 ? -9.701 -4.068 1.531 1.00 98.88 286 ILE A CA 1
ATOM 2174 C C . ILE A 1 286 ? -9.508 -5.441 0.878 1.00 98.88 286 ILE A C 1
ATOM 2176 O O . ILE A 1 286 ? -10.432 -5.936 0.236 1.00 98.88 286 ILE A O 1
ATOM 2180 N N . ARG A 1 287 ? -8.373 -6.118 1.108 1.00 98.69 287 ARG A N 1
ATOM 2181 C CA . ARG A 1 287 ? -8.105 -7.469 0.570 1.00 98.69 287 ARG A CA 1
ATOM 2182 C C . ARG A 1 287 ? -9.215 -8.460 0.929 1.00 98.69 287 ARG A C 1
ATOM 2184 O O . ARG A 1 287 ? -9.686 -9.217 0.078 1.00 98.69 287 ARG A O 1
ATOM 2191 N N . LYS A 1 288 ? -9.650 -8.464 2.195 1.00 98.69 288 LYS A N 1
ATOM 2192 C CA . LYS A 1 288 ? -10.733 -9.339 2.672 1.00 98.69 288 LYS A CA 1
ATOM 2193 C C . LYS A 1 288 ? -12.073 -9.003 2.011 1.00 98.69 288 LYS A C 1
ATOM 2195 O O . LYS A 1 288 ? -12.767 -9.928 1.592 1.00 98.69 288 LYS A O 1
ATOM 2200 N N . ALA A 1 289 ? -12.426 -7.723 1.892 1.00 98.75 289 ALA A N 1
ATOM 2201 C CA . ALA A 1 289 ? -13.666 -7.289 1.247 1.00 98.75 289 ALA A CA 1
ATOM 2202 C C . ALA A 1 289 ? -13.685 -7.630 -0.248 1.00 98.75 289 ALA A C 1
ATOM 2204 O O . ALA A 1 289 ? -14.667 -8.189 -0.736 1.00 98.75 289 ALA A O 1
ATOM 2205 N N . CYS A 1 290 ? -12.582 -7.382 -0.955 1.00 98.69 290 CYS A N 1
ATOM 2206 C CA . CYS A 1 290 ? -12.418 -7.740 -2.360 1.00 98.69 290 CYS A CA 1
ATOM 2207 C C . CYS A 1 290 ? -12.618 -9.241 -2.593 1.00 98.69 290 CYS A C 1
ATOM 2209 O O . CYS A 1 290 ? -13.395 -9.648 -3.459 1.00 98.69 290 CYS A O 1
ATOM 2211 N N . LYS A 1 291 ? -12.006 -10.078 -1.746 1.00 97.94 291 LYS A N 1
ATOM 2212 C CA . LYS A 1 291 ? -12.209 -11.531 -1.777 1.00 97.94 291 LYS A CA 1
ATOM 2213 C C . LYS A 1 291 ? -13.662 -11.927 -1.503 1.00 97.94 291 LYS A C 1
ATOM 2215 O O . LYS A 1 291 ? -14.168 -12.833 -2.160 1.00 97.94 291 LYS A O 1
ATOM 2220 N N . ALA A 1 292 ? -14.323 -11.281 -0.542 1.00 96.94 292 ALA A N 1
ATOM 2221 C CA . ALA A 1 292 ? -15.715 -11.569 -0.198 1.00 96.94 292 ALA A CA 1
ATOM 2222 C C . ALA A 1 292 ? -16.688 -11.214 -1.336 1.00 96.94 292 ALA A C 1
ATOM 2224 O O . ALA A 1 292 ? -17.665 -11.928 -1.546 1.00 96.94 292 ALA A O 1
ATOM 2225 N N . LEU A 1 293 ? -16.411 -10.137 -2.076 1.00 97.19 293 LEU A N 1
ATOM 2226 C CA . LEU A 1 293 ? -17.247 -9.671 -3.184 1.00 97.19 293 LEU A CA 1
ATOM 2227 C C . LEU A 1 293 ? -16.835 -10.228 -4.557 1.00 97.19 293 LEU A C 1
ATOM 2229 O O . LEU A 1 293 ? -17.586 -10.072 -5.517 1.00 97.19 293 LEU A O 1
ATOM 2233 N N . GLY A 1 294 ? -15.663 -10.858 -4.672 1.00 97.56 294 GLY A N 1
ATOM 2234 C CA . GLY A 1 294 ? -15.136 -11.341 -5.950 1.00 97.56 294 GLY A CA 1
ATOM 2235 C C . GLY A 1 294 ? -14.800 -10.206 -6.923 1.00 97.56 294 GLY A C 1
ATOM 2236 O O . GLY A 1 294 ? -15.049 -10.329 -8.119 1.00 97.56 294 GLY A O 1
ATOM 2237 N N . THR A 1 295 ? -14.262 -9.092 -6.422 1.00 97.75 295 THR A N 1
ATOM 2238 C CA . THR A 1 295 ? -13.915 -7.901 -7.217 1.00 97.75 295 THR A CA 1
ATOM 2239 C C . THR A 1 295 ? -12.740 -7.155 -6.592 1.00 97.75 295 THR A C 1
ATOM 2241 O O . THR A 1 295 ? -12.612 -7.124 -5.374 1.00 97.75 295 THR A O 1
ATOM 2244 N N . TYR A 1 296 ? -11.913 -6.503 -7.412 1.00 96.62 296 TYR A N 1
ATOM 2245 C CA . TYR A 1 296 ? -10.866 -5.587 -6.941 1.00 96.62 296 TYR A CA 1
ATOM 2246 C C . TYR A 1 296 ? -11.360 -4.140 -6.762 1.00 96.62 296 TYR A C 1
ATOM 2248 O O . TYR A 1 296 ? -10.648 -3.324 -6.185 1.00 96.62 296 TYR A O 1
ATOM 2256 N N . LYS A 1 297 ? -12.568 -3.817 -7.249 1.00 97.38 297 LYS A N 1
ATOM 2257 C CA . LYS A 1 297 ? -13.231 -2.518 -7.059 1.00 97.38 297 LYS A CA 1
ATOM 2258 C C . LYS A 1 297 ? -14.313 -2.631 -5.984 1.00 97.38 297 LYS A C 1
ATOM 2260 O O . LYS A 1 297 ? -15.149 -3.535 -6.035 1.00 97.38 297 LYS A O 1
ATOM 2265 N N . LEU A 1 298 ? -14.306 -1.704 -5.037 1.00 98.00 298 LEU A N 1
ATOM 2266 C CA . LEU A 1 298 ? -15.196 -1.603 -3.882 1.00 98.00 298 LEU A CA 1
ATOM 2267 C C . LEU A 1 298 ? -16.116 -0.377 -3.999 1.00 98.00 298 LEU A C 1
ATOM 2269 O O . LEU A 1 298 ? -16.432 0.262 -2.996 1.00 98.00 298 LEU A O 1
ATOM 2273 N N . ASP A 1 299 ? -16.584 -0.070 -5.212 1.00 96.25 299 ASP A N 1
ATOM 2274 C CA . ASP A 1 299 ? -17.511 1.036 -5.462 1.00 96.25 299 ASP A CA 1
ATOM 2275 C C . ASP A 1 299 ? -18.747 0.960 -4.541 1.00 96.25 299 ASP A C 1
ATOM 2277 O O . ASP A 1 299 ? -19.352 -0.109 -4.329 1.00 96.25 299 ASP A O 1
ATOM 2281 N N . GLY A 1 300 ? -19.110 2.112 -3.973 1.00 95.44 300 GLY A N 1
ATOM 2282 C CA . GLY A 1 300 ? -20.195 2.259 -3.004 1.00 95.44 300 GLY A CA 1
ATOM 2283 C C . GLY A 1 300 ? -19.879 1.727 -1.603 1.00 95.44 300 GLY A C 1
ATOM 2284 O O . GLY A 1 300 ? -20.775 1.699 -0.762 1.00 95.44 300 GLY A O 1
ATOM 2285 N N . CYS A 1 301 ? -18.649 1.276 -1.332 1.00 98.19 301 CYS A N 1
ATOM 2286 C CA . CYS A 1 301 ? -18.232 0.909 0.020 1.00 98.19 301 CYS A CA 1
ATOM 2287 C C . CYS A 1 301 ? -17.643 2.114 0.765 1.00 98.19 301 CYS A C 1
ATOM 2289 O O . CYS A 1 301 ? -16.976 2.968 0.173 1.00 98.19 301 CYS A O 1
ATOM 2291 N N . ALA A 1 302 ? -17.829 2.117 2.083 1.00 98.31 302 ALA A N 1
ATOM 2292 C CA . ALA A 1 302 ? -17.162 3.009 3.021 1.00 98.31 302 ALA A CA 1
ATOM 2293 C C . ALA A 1 302 ? -16.075 2.242 3.790 1.00 98.31 302 ALA A C 1
ATOM 2295 O O . ALA A 1 302 ? -16.292 1.094 4.188 1.00 98.31 302 ALA A O 1
ATOM 2296 N N . LEU A 1 303 ? -14.922 2.866 4.024 1.00 98.75 303 LEU A N 1
ATOM 2297 C CA . LEU A 1 303 ? -13.887 2.355 4.923 1.00 98.75 303 LEU A CA 1
ATOM 2298 C C . LEU A 1 303 ? -13.907 3.156 6.227 1.00 98.75 303 LEU A C 1
ATOM 2300 O O . LEU A 1 303 ? -13.851 4.382 6.192 1.00 98.75 303 LEU A O 1
ATOM 2304 N N . TYR A 1 304 ? -13.925 2.463 7.362 1.00 98.75 304 TYR A N 1
ATOM 2305 C CA . TYR A 1 304 ? -13.717 3.046 8.687 1.00 98.75 304 TYR A CA 1
ATOM 2306 C C . TYR A 1 304 ? -12.375 2.564 9.209 1.00 98.75 304 TYR A C 1
ATOM 2308 O O . TYR A 1 304 ? -12.110 1.362 9.189 1.00 98.75 304 TYR A O 1
ATOM 2316 N N . THR A 1 305 ? -11.535 3.482 9.668 1.00 98.69 305 THR A N 1
ATOM 2317 C CA . THR A 1 305 ? -10.197 3.177 10.180 1.00 98.69 305 THR A CA 1
ATOM 2318 C C . THR A 1 305 ? -9.942 3.936 11.474 1.00 98.69 305 THR A C 1
ATOM 2320 O O . THR A 1 305 ? -10.284 5.117 11.589 1.00 98.69 305 THR A O 1
ATOM 2323 N N . THR A 1 306 ? -9.320 3.271 12.452 1.00 98.38 306 THR A N 1
ATOM 2324 C CA . THR A 1 306 ? -9.001 3.891 13.746 1.00 98.38 306 THR A CA 1
ATOM 2325 C C . THR A 1 306 ? -8.077 5.096 13.590 1.00 98.38 306 THR A C 1
ATOM 2327 O O . THR A 1 306 ? -8.088 5.986 14.436 1.00 98.38 306 THR A O 1
ATOM 2330 N N . THR A 1 307 ? -7.314 5.173 12.497 1.00 96.88 307 THR A N 1
ATOM 2331 C CA . THR A 1 307 ? -6.365 6.256 12.216 1.00 96.88 307 THR A CA 1
ATOM 2332 C C . THR A 1 307 ? -6.404 6.662 10.759 1.00 96.88 307 THR A C 1
ATOM 2334 O O . THR A 1 307 ? -6.643 5.837 9.880 1.00 96.88 307 THR A O 1
ATOM 2337 N N . GLU A 1 308 ? -6.155 7.943 10.514 1.00 97.19 308 GLU A N 1
ATOM 2338 C CA . GLU A 1 308 ? -5.943 8.502 9.189 1.00 97.19 308 GLU A CA 1
ATOM 2339 C C . GLU A 1 308 ? -4.942 7.637 8.403 1.00 97.19 308 GLU A C 1
ATOM 2341 O O . GLU A 1 308 ? -3.846 7.396 8.904 1.00 97.19 308 GLU A O 1
ATOM 2346 N N . PRO A 1 309 ? -5.280 7.166 7.191 1.00 97.62 309 PRO A N 1
ATOM 2347 C CA . PRO A 1 309 ? -4.394 6.305 6.415 1.00 97.62 309 PRO A CA 1
ATOM 2348 C C . PRO A 1 309 ? -3.060 6.975 6.081 1.00 97.62 309 PRO A C 1
ATOM 2350 O O . PRO A 1 309 ? -3.017 8.155 5.725 1.00 97.62 309 PRO A O 1
ATOM 2353 N N . ASP A 1 310 ? -1.970 6.214 6.143 1.00 97.06 310 ASP A N 1
ATOM 2354 C CA . ASP A 1 310 ? -0.680 6.632 5.580 1.00 97.06 310 ASP A CA 1
ATOM 2355 C C . ASP A 1 310 ? -0.734 6.676 4.030 1.00 97.06 310 ASP A C 1
ATOM 2357 O O . ASP A 1 310 ? -1.737 6.248 3.441 1.00 97.06 310 ASP A O 1
ATOM 2361 N N . PRO A 1 311 ? 0.312 7.158 3.325 1.00 97.06 311 PRO A N 1
ATOM 2362 C CA . PRO A 1 311 ? 0.294 7.202 1.861 1.00 97.06 311 PRO A CA 1
ATOM 2363 C C . PRO A 1 311 ? 0.084 5.839 1.183 1.00 97.06 311 PRO A C 1
ATOM 2365 O O . PRO A 1 311 ? -0.544 5.774 0.122 1.00 97.06 311 PRO A O 1
ATOM 2368 N N . MET A 1 312 ? 0.567 4.746 1.791 1.00 98.12 312 MET A N 1
ATOM 2369 C CA . MET A 1 312 ? 0.381 3.398 1.259 1.00 98.12 312 MET A CA 1
ATOM 2370 C C . MET A 1 312 ? -1.097 3.002 1.304 1.00 98.12 312 MET A C 1
ATOM 2372 O O . MET A 1 312 ? -1.691 2.644 0.282 1.00 98.12 312 MET A O 1
ATOM 2376 N N . SER A 1 313 ? -1.685 3.066 2.499 1.00 98.50 313 SER A N 1
ATOM 2377 C CA . SER A 1 313 ? -3.084 2.724 2.739 1.00 98.50 313 SER A CA 1
ATOM 2378 C C . SER A 1 313 ? -4.014 3.645 1.946 1.00 98.50 313 SER A C 1
ATOM 2380 O O . SER A 1 313 ? -4.938 3.154 1.300 1.00 98.50 313 SER A O 1
ATOM 2382 N N . LEU A 1 314 ? -3.747 4.957 1.906 1.00 98.25 314 LEU A N 1
ATOM 2383 C CA . LEU A 1 314 ? -4.530 5.913 1.119 1.00 98.25 314 LEU A CA 1
ATOM 2384 C C . LEU A 1 314 ? -4.479 5.593 -0.380 1.00 98.25 314 LEU A C 1
ATOM 2386 O O . LEU A 1 314 ? -5.520 5.562 -1.033 1.00 98.25 314 LEU A O 1
ATOM 2390 N N . GLY A 1 315 ? -3.298 5.280 -0.921 1.00 98.06 315 GLY A N 1
ATOM 2391 C CA . GLY A 1 315 ? -3.169 4.834 -2.307 1.00 98.06 315 GLY A CA 1
ATOM 2392 C C . GLY A 1 315 ? -3.979 3.563 -2.591 1.00 98.06 315 GLY A C 1
ATOM 2393 O O . GLY A 1 315 ? -4.677 3.490 -3.600 1.00 98.06 315 GLY A O 1
ATOM 2394 N N . CYS A 1 316 ? -3.955 2.581 -1.685 1.00 98.62 316 CYS A N 1
ATOM 2395 C CA . CYS A 1 316 ? -4.755 1.357 -1.810 1.00 98.62 316 CYS A CA 1
ATOM 2396 C C . CYS A 1 316 ? -6.267 1.646 -1.806 1.00 98.62 316 CYS A C 1
ATOM 2398 O O . CYS A 1 316 ? -7.006 1.075 -2.605 1.00 98.62 316 CYS A O 1
ATOM 2400 N N . ILE A 1 317 ? -6.725 2.569 -0.954 1.00 98.69 317 ILE A N 1
ATOM 2401 C CA . ILE A 1 317 ? -8.125 3.019 -0.878 1.00 98.69 317 ILE A CA 1
ATOM 2402 C C . ILE A 1 317 ? -8.578 3.620 -2.220 1.00 98.69 317 ILE A C 1
ATOM 2404 O O . ILE A 1 317 ? -9.660 3.280 -2.708 1.00 98.69 317 ILE A O 1
ATOM 2408 N N . TYR A 1 318 ? -7.737 4.450 -2.846 1.00 98.25 318 TYR A N 1
ATOM 2409 C CA . TYR A 1 318 ? -7.992 5.005 -4.179 1.00 98.25 318 TYR A CA 1
ATOM 2410 C C . TYR A 1 318 ? -8.063 3.925 -5.263 1.00 98.25 318 TYR A C 1
ATOM 2412 O O . TYR A 1 318 ? -9.038 3.878 -6.018 1.00 98.25 318 TYR A O 1
ATOM 2420 N N . TRP A 1 319 ? -7.085 3.015 -5.316 1.00 97.94 319 TRP A N 1
ATOM 2421 C CA . TRP A 1 319 ? -7.080 1.909 -6.281 1.00 97.94 319 TRP A CA 1
ATOM 2422 C C . TRP A 1 319 ? -8.275 0.964 -6.105 1.00 97.94 319 TRP A C 1
ATOM 2424 O O . TRP A 1 319 ? -8.824 0.468 -7.091 1.00 97.94 319 TRP A O 1
ATOM 2434 N N . ALA A 1 320 ? -8.722 0.770 -4.864 1.00 98.25 320 ALA A N 1
ATOM 2435 C CA . ALA A 1 320 ? -9.904 -0.010 -4.526 1.00 98.25 320 ALA A CA 1
ATOM 2436 C C . ALA A 1 320 ? -11.226 0.709 -4.836 1.00 98.25 320 ALA A C 1
ATOM 2438 O O . ALA A 1 320 ? -12.270 0.076 -4.734 1.00 98.25 320 ALA A O 1
ATOM 2439 N N . ARG A 1 321 ? -11.224 1.996 -5.214 1.00 97.44 321 ARG A N 1
ATOM 2440 C CA . ARG A 1 321 ? -12.438 2.797 -5.487 1.00 97.44 321 ARG A CA 1
ATOM 2441 C C . ARG A 1 321 ? -13.410 2.874 -4.300 1.00 97.44 321 ARG A C 1
ATOM 2443 O O . ARG A 1 321 ? -14.628 2.906 -4.477 1.00 97.44 321 ARG A O 1
ATOM 2450 N N . ILE A 1 322 ? -12.874 2.912 -3.080 1.00 98.25 322 ILE A N 1
ATOM 2451 C CA . ILE A 1 322 ? -13.675 3.214 -1.886 1.00 98.25 322 ILE A CA 1
ATOM 2452 C C . ILE A 1 322 ? -14.291 4.608 -2.043 1.00 98.25 322 ILE A C 1
ATOM 2454 O O . ILE A 1 322 ? -13.614 5.554 -2.440 1.00 98.25 322 ILE A O 1
ATOM 2458 N N . SER A 1 323 ? -15.583 4.733 -1.744 1.00 95.94 323 SER A N 1
ATOM 2459 C CA . SER A 1 323 ? -16.340 5.971 -1.973 1.00 95.94 323 SER A CA 1
ATOM 2460 C C . SER A 1 323 ? -16.284 6.931 -0.785 1.00 95.94 323 SER A C 1
ATOM 2462 O O . SER A 1 323 ? -16.308 8.148 -0.965 1.00 95.94 323 SER A O 1
ATOM 2464 N N . GLU A 1 324 ? -16.183 6.390 0.429 1.00 96.81 324 GLU A N 1
ATOM 2465 C CA . GLU A 1 324 ? -16.150 7.173 1.663 1.00 96.81 324 GLU A CA 1
ATOM 2466 C C . GLU A 1 324 ? -15.078 6.655 2.617 1.00 96.81 324 GLU A C 1
ATOM 2468 O O . GLU A 1 324 ? -14.918 5.446 2.797 1.00 96.81 324 GLU A O 1
ATOM 2473 N N . LEU A 1 325 ? -14.376 7.577 3.266 1.00 98.12 325 LEU A N 1
ATOM 2474 C CA . LEU A 1 325 ? -13.322 7.284 4.224 1.00 98.12 325 LEU A CA 1
ATOM 2475 C C . LEU A 1 325 ? -13.626 7.971 5.556 1.00 98.12 325 LEU A C 1
ATOM 2477 O O . LEU A 1 325 ? -13.641 9.196 5.655 1.00 98.12 325 LEU A O 1
ATOM 2481 N N . HIS A 1 326 ? -13.847 7.163 6.585 1.00 97.94 326 HIS A N 1
ATOM 2482 C CA . HIS A 1 326 ? -14.188 7.581 7.939 1.00 97.94 326 HIS A CA 1
ATOM 2483 C C . HIS A 1 326 ? -12.997 7.320 8.858 1.00 97.94 326 HIS A C 1
ATOM 2485 O O . HIS A 1 326 ? -12.487 6.201 8.930 1.00 97.94 326 HIS A O 1
ATOM 2491 N N . ILE A 1 327 ? -12.537 8.361 9.543 1.00 98.06 327 ILE A N 1
ATOM 2492 C CA . ILE A 1 327 ? -11.254 8.381 10.248 1.00 98.06 327 ILE A CA 1
ATOM 2493 C C . ILE A 1 327 ? -11.475 8.672 11.731 1.00 98.06 327 ILE A C 1
ATOM 2495 O O . ILE A 1 327 ? -12.130 9.654 12.080 1.00 98.06 327 ILE A O 1
ATOM 2499 N N . GLY A 1 328 ? -10.885 7.839 12.591 1.00 96.62 328 GLY A N 1
ATOM 2500 C CA . GLY A 1 328 ? -10.910 8.001 14.043 1.00 96.62 328 GLY A CA 1
ATOM 2501 C C . GLY A 1 328 ? -9.985 9.109 14.547 1.00 96.62 328 GLY A C 1
ATOM 2502 O O . GLY A 1 328 ? -10.443 10.167 14.975 1.00 96.62 328 GLY A O 1
ATOM 2503 N N . VAL A 1 329 ? -8.671 8.871 14.505 1.00 94.69 329 VAL A N 1
ATOM 2504 C CA . VAL A 1 329 ? -7.634 9.838 14.916 1.00 94.69 329 VAL A CA 1
ATOM 2505 C C . VAL A 1 329 ? -6.745 10.271 13.747 1.00 94.69 329 VAL A C 1
ATOM 2507 O O . VAL A 1 329 ? -6.578 9.524 12.788 1.00 94.69 329 VAL A O 1
ATOM 2510 N N . SER A 1 330 ? -6.157 11.469 13.812 1.00 94.00 330 SER A N 1
ATOM 2511 C CA . SER A 1 330 ? -5.230 11.970 12.783 1.00 94.00 330 SER A CA 1
ATOM 2512 C C . SER A 1 330 ? -3.854 11.294 12.847 1.00 94.00 330 SER A C 1
ATOM 2514 O O . SER A 1 330 ? -3.471 10.724 13.875 1.00 94.00 330 SER A O 1
ATOM 2516 N N . GLN A 1 331 ? -3.059 11.426 11.781 1.00 92.06 331 GLN A N 1
ATOM 2517 C CA . GLN A 1 331 ? -1.653 10.995 11.779 1.00 92.06 331 GLN A CA 1
ATOM 2518 C C . GLN A 1 331 ? -0.814 11.723 12.841 1.00 92.06 331 GLN A C 1
ATOM 2520 O O . GLN A 1 331 ? 0.075 11.137 13.458 1.00 92.06 331 GLN A O 1
ATOM 2525 N N . LYS A 1 332 ? -1.114 13.000 13.112 1.00 89.75 332 LYS A N 1
ATOM 2526 C CA . LYS A 1 332 ? -0.440 13.770 14.172 1.00 89.75 332 LYS A CA 1
ATOM 2527 C C . LYS A 1 332 ? -0.716 13.192 15.552 1.00 89.75 332 LYS A C 1
ATOM 2529 O O . LYS A 1 332 ? 0.199 13.066 16.364 1.00 89.75 332 LYS A O 1
ATOM 2534 N N . LEU A 1 333 ? -1.968 12.817 15.791 1.00 87.69 333 LEU A N 1
ATOM 2535 C CA . LEU A 1 333 ? -2.390 12.209 17.039 1.00 87.69 333 LEU A CA 1
ATOM 2536 C C . LEU A 1 333 ? -1.738 10.830 17.221 1.00 87.69 333 LEU A C 1
ATOM 2538 O O . LEU A 1 333 ? -1.151 10.565 18.268 1.00 87.69 333 LEU A O 1
ATOM 2542 N N . ALA A 1 334 ? -1.731 9.988 16.184 1.00 90.81 334 ALA A N 1
ATOM 2543 C CA . ALA A 1 334 ? -1.024 8.705 16.203 1.00 90.81 334 ALA A CA 1
ATOM 2544 C C . ALA A 1 334 ? 0.487 8.859 16.479 1.00 90.81 334 ALA A C 1
ATOM 2546 O O . ALA A 1 334 ? 1.044 8.138 17.317 1.00 90.81 334 ALA A O 1
ATOM 2547 N N . ALA A 1 335 ? 1.134 9.857 15.868 1.00 88.56 335 ALA A N 1
ATOM 2548 C CA . ALA A 1 335 ? 2.533 10.187 16.133 1.00 88.56 335 ALA A CA 1
ATOM 2549 C C . ALA A 1 335 ? 2.765 10.599 17.596 1.00 88.56 335 ALA A C 1
ATOM 2551 O O . ALA A 1 335 ? 3.763 10.195 18.200 1.00 88.56 335 ALA A O 1
ATOM 2552 N N . ALA A 1 336 ? 1.820 11.322 18.208 1.00 83.75 336 ALA A N 1
ATOM 2553 C CA . ALA A 1 336 ? 1.900 11.686 19.621 1.00 83.75 336 ALA A CA 1
ATOM 2554 C C . ALA A 1 336 ? 1.837 10.468 20.566 1.00 83.75 336 ALA A C 1
ATOM 2556 O O . ALA A 1 336 ? 2.478 10.443 21.618 1.00 83.75 336 ALA A O 1
ATOM 2557 N N . PHE A 1 337 ? 1.144 9.406 20.153 1.00 83.56 337 PHE A N 1
ATOM 2558 C CA . PHE A 1 337 ? 1.137 8.109 20.840 1.00 83.56 337 PHE A CA 1
ATOM 2559 C C . PHE A 1 337 ? 2.356 7.227 20.530 1.00 83.56 337 PHE A C 1
ATOM 2561 O O . PHE A 1 337 ? 2.573 6.201 21.180 1.00 83.56 337 PHE A O 1
ATOM 2568 N N . GLY A 1 338 ? 3.194 7.660 19.592 1.00 84.50 338 GLY A N 1
ATOM 2569 C CA . GLY A 1 338 ? 4.454 7.032 19.233 1.00 84.50 338 GLY A CA 1
ATOM 2570 C C . GLY A 1 338 ? 4.432 6.115 18.031 1.00 84.50 338 GLY A C 1
ATOM 2571 O O . GLY A 1 338 ? 5.343 5.302 17.892 1.00 84.50 338 GLY A O 1
ATOM 2572 N N . PHE A 1 339 ? 3.444 6.300 17.164 1.00 90.12 339 PHE A N 1
ATOM 2573 C CA . PHE A 1 339 ? 3.375 5.688 15.848 1.00 90.12 339 PHE A CA 1
ATOM 2574 C C . PHE A 1 339 ? 3.533 6.780 14.787 1.00 90.12 339 PHE A C 1
ATOM 2576 O O . PHE A 1 339 ? 2.558 7.330 14.288 1.00 90.12 339 PHE A O 1
ATOM 2583 N N . GLU A 1 340 ? 4.780 7.168 14.527 1.00 90.25 340 GLU A N 1
ATOM 2584 C CA . GLU A 1 340 ? 5.119 8.348 13.720 1.00 90.25 340 GLU A CA 1
ATOM 2585 C C . GLU A 1 340 ? 5.376 8.048 12.240 1.00 90.25 340 GLU A C 1
ATOM 2587 O O . GLU A 1 340 ? 5.349 8.979 11.439 1.00 90.25 340 GLU A O 1
ATOM 2592 N N . ASP A 1 341 ? 5.579 6.780 11.864 1.00 89.62 341 ASP A N 1
ATOM 2593 C CA . ASP A 1 341 ? 5.967 6.378 10.505 1.00 89.62 341 ASP A CA 1
ATOM 2594 C C . ASP A 1 341 ? 5.010 6.928 9.435 1.00 89.62 341 ASP A C 1
ATOM 2596 O O . ASP A 1 341 ? 5.458 7.508 8.451 1.00 89.62 341 ASP A O 1
ATOM 2600 N N . GLY A 1 342 ? 3.692 6.852 9.658 1.00 92.12 342 GLY A N 1
ATOM 2601 C CA . GLY A 1 342 ? 2.698 7.380 8.716 1.00 92.12 342 GLY A CA 1
ATOM 2602 C C . GLY A 1 342 ? 2.841 8.887 8.470 1.00 92.12 342 GLY A C 1
ATOM 2603 O O . GLY A 1 342 ? 2.858 9.330 7.321 1.00 92.12 342 GLY A O 1
ATOM 2604 N N . LEU A 1 343 ? 3.027 9.677 9.535 1.00 91.81 343 LEU A N 1
ATOM 2605 C CA . LEU A 1 343 ? 3.276 11.118 9.436 1.00 91.81 343 LEU A CA 1
ATOM 2606 C C . LEU A 1 343 ? 4.622 11.423 8.762 1.00 91.81 343 LEU A C 1
ATOM 2608 O O . LEU A 1 343 ? 4.717 12.370 7.982 1.00 91.81 343 LEU A O 1
ATOM 2612 N N . LEU A 1 344 ? 5.664 10.644 9.062 1.00 91.75 344 LEU A N 1
ATOM 2613 C CA . LEU A 1 344 ? 6.979 10.801 8.439 1.00 91.75 344 LEU A CA 1
ATOM 2614 C C . LEU A 1 344 ? 6.931 10.487 6.940 1.00 91.75 344 LEU A C 1
ATOM 2616 O O . LEU A 1 344 ? 7.525 11.220 6.159 1.00 91.75 344 LEU A O 1
ATOM 2620 N N . HIS A 1 345 ? 6.169 9.477 6.519 1.00 94.50 345 HIS A N 1
ATOM 2621 C CA . HIS A 1 345 ? 6.000 9.150 5.103 1.00 94.50 345 HIS A CA 1
ATOM 2622 C C . HIS A 1 345 ? 5.298 10.268 4.320 1.00 94.50 345 HIS A C 1
ATOM 2624 O O . HIS A 1 345 ? 5.677 10.529 3.182 1.00 94.50 345 HIS A O 1
ATOM 2630 N N . TYR A 1 346 ? 4.321 10.969 4.910 1.00 93.50 346 TYR A N 1
ATOM 2631 C CA . TYR A 1 346 ? 3.757 12.172 4.279 1.00 93.50 346 TYR A CA 1
ATOM 2632 C C . TYR A 1 346 ?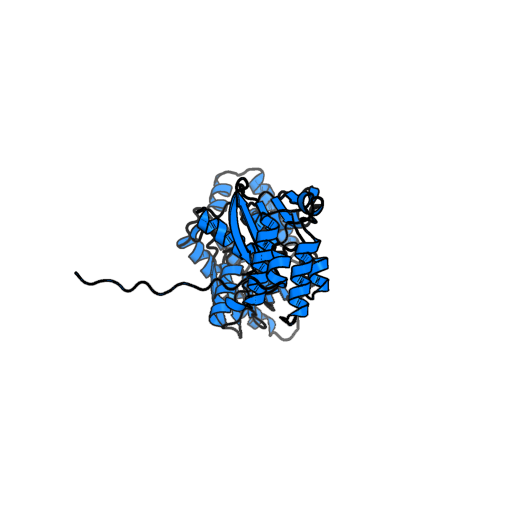 4.801 13.286 4.139 1.00 93.50 346 TYR A C 1
ATOM 2634 O O . TYR A 1 346 ? 4.933 13.858 3.062 1.00 93.50 346 TYR A O 1
ATOM 2642 N N . LYS A 1 347 ? 5.603 13.546 5.179 1.00 91.62 347 LYS A N 1
ATOM 2643 C CA . LYS A 1 347 ? 6.684 14.548 5.106 1.00 91.62 347 LYS A CA 1
ATOM 2644 C C . LYS A 1 347 ? 7.723 14.211 4.039 1.00 91.62 347 LYS A C 1
ATOM 2646 O O . LYS A 1 347 ? 8.186 15.092 3.331 1.00 91.62 347 LYS A O 1
ATOM 2651 N N . GLU A 1 348 ? 8.064 12.938 3.891 1.00 93.31 348 GLU A N 1
ATOM 2652 C CA . GLU A 1 348 ? 8.971 12.471 2.841 1.00 93.31 348 GLU A CA 1
ATOM 2653 C C . GLU A 1 348 ? 8.401 12.702 1.427 1.00 93.31 348 GLU A C 1
ATOM 2655 O O . GLU A 1 348 ? 9.163 12.971 0.496 1.00 93.31 348 GLU A O 1
ATOM 2660 N N . LEU A 1 349 ? 7.074 12.658 1.238 1.00 90.19 349 LEU A N 1
ATOM 2661 C CA . LEU A 1 349 ? 6.454 13.044 -0.037 1.00 90.19 349 LEU A CA 1
ATOM 2662 C C . LEU A 1 349 ? 6.595 14.545 -0.318 1.00 90.19 349 LEU A C 1
ATOM 2664 O O . LEU A 1 349 ? 6.846 14.906 -1.468 1.00 90.19 349 LEU A O 1
ATOM 2668 N N . GLU A 1 350 ? 6.494 15.385 0.714 1.00 88.69 350 GLU A N 1
ATOM 2669 C CA . GLU A 1 350 ? 6.677 16.843 0.630 1.00 88.69 350 GLU A CA 1
ATOM 2670 C C . GLU A 1 350 ? 8.139 17.240 0.346 1.00 88.69 350 GLU A C 1
ATOM 2672 O O . GLU A 1 350 ? 8.390 18.302 -0.225 1.00 88.69 350 GLU A O 1
ATOM 2677 N N . CYS A 1 351 ? 9.108 16.397 0.723 1.00 88.19 351 CYS A N 1
ATOM 2678 C CA . CYS A 1 351 ? 10.528 16.626 0.461 1.00 88.19 351 CYS A CA 1
ATOM 2679 C C . CYS A 1 351 ? 10.860 16.613 -1.038 1.00 88.19 351 CYS A C 1
ATOM 2681 O O . CYS A 1 351 ? 10.304 15.837 -1.828 1.00 88.19 351 CYS A O 1
ATOM 2683 N N . ASN A 1 352 ? 11.880 17.398 -1.405 1.00 87.81 352 ASN A N 1
ATOM 2684 C CA . ASN A 1 352 ? 12.509 17.287 -2.718 1.00 87.81 352 ASN A CA 1
ATOM 2685 C C . ASN A 1 352 ? 13.031 15.851 -2.916 1.00 87.81 352 ASN A C 1
ATOM 2687 O O . ASN A 1 352 ? 13.614 15.295 -1.983 1.00 87.81 352 ASN A O 1
ATOM 2691 N N . PRO A 1 353 ? 12.900 15.244 -4.113 1.00 85.69 353 PRO A N 1
ATOM 2692 C CA . PRO A 1 353 ? 13.333 13.863 -4.339 1.00 85.69 353 PRO A CA 1
ATOM 2693 C C . PRO A 1 353 ? 14.791 13.560 -3.958 1.00 85.69 353 PRO A C 1
ATOM 2695 O O . PRO A 1 353 ? 15.079 12.442 -3.547 1.00 85.69 353 PRO A O 1
ATOM 2698 N N . GLU A 1 354 ? 15.694 14.540 -4.065 1.00 87.12 354 GLU A N 1
ATOM 2699 C CA . GLU A 1 354 ? 17.120 14.410 -3.711 1.00 87.12 354 GLU A CA 1
ATOM 2700 C C . GLU A 1 354 ? 17.379 14.365 -2.193 1.00 87.12 354 GLU A C 1
ATOM 2702 O O . GLU A 1 354 ? 18.438 13.914 -1.761 1.00 87.12 354 GLU A O 1
ATOM 2707 N N . GLU A 1 355 ? 16.423 14.829 -1.384 1.00 90.38 355 GLU A N 1
ATOM 2708 C CA . GLU A 1 355 ? 16.519 14.925 0.081 1.00 90.38 355 GLU A CA 1
ATOM 2709 C C . GLU A 1 355 ? 15.820 13.761 0.797 1.00 90.38 355 GLU A C 1
ATOM 2711 O O . GLU A 1 355 ? 15.932 13.629 2.016 1.00 90.38 355 GLU A O 1
ATOM 2716 N N . ARG A 1 356 ? 15.096 12.920 0.048 1.00 92.69 356 ARG A N 1
ATOM 2717 C CA . ARG A 1 356 ? 14.363 11.770 0.585 1.00 92.69 356 ARG A CA 1
ATOM 2718 C C . ARG A 1 356 ? 15.305 10.696 1.119 1.00 92.69 356 ARG A C 1
ATOM 2720 O O . ARG A 1 356 ? 16.412 10.492 0.622 1.00 92.69 356 ARG A O 1
ATOM 2727 N N . CYS A 1 357 ? 14.816 9.938 2.095 1.00 91.31 357 CYS A N 1
ATOM 2728 C CA . CYS A 1 357 ? 15.537 8.827 2.710 1.00 91.31 357 CYS A CA 1
ATOM 2729 C C . CYS A 1 357 ? 15.821 7.687 1.718 1.00 91.31 357 CYS A C 1
ATOM 2731 O O . CYS A 1 357 ? 16.837 7.000 1.840 1.00 91.31 357 CYS A O 1
ATOM 2733 N N . ILE A 1 358 ? 14.921 7.477 0.752 1.00 95.06 358 ILE A N 1
ATOM 2734 C CA . ILE A 1 358 ? 15.092 6.495 -0.319 1.00 95.06 358 ILE A CA 1
ATOM 2735 C C . ILE A 1 358 ? 15.772 7.166 -1.511 1.00 95.06 358 ILE A C 1
ATOM 2737 O O . ILE A 1 358 ? 15.174 7.996 -2.199 1.00 95.06 358 ILE A O 1
ATOM 2741 N N . GLU A 1 359 ? 17.002 6.745 -1.804 1.00 95.75 359 GLU A N 1
ATOM 2742 C CA . GLU A 1 359 ? 17.721 7.208 -2.989 1.00 95.75 359 GLU A CA 1
ATOM 2743 C C . GLU A 1 359 ? 16.940 6.812 -4.249 1.00 95.75 359 GLU A C 1
ATOM 2745 O O . GLU A 1 359 ? 16.522 5.662 -4.394 1.00 95.75 359 GLU A O 1
ATOM 2750 N N . THR A 1 360 ? 16.746 7.742 -5.181 1.00 95.88 360 THR A N 1
ATOM 2751 C CA . THR A 1 360 ? 15.997 7.464 -6.411 1.00 95.88 360 THR A CA 1
ATOM 2752 C C . THR A 1 360 ? 16.856 7.727 -7.641 1.00 95.88 360 THR A C 1
ATOM 2754 O O . THR A 1 360 ? 17.392 8.819 -7.809 1.00 95.88 360 THR A O 1
ATOM 2757 N N . ALA A 1 361 ? 16.981 6.723 -8.508 1.00 95.88 361 ALA A N 1
ATOM 2758 C CA . ALA A 1 361 ? 17.582 6.850 -9.831 1.00 95.88 361 ALA A CA 1
ATOM 2759 C C . ALA A 1 361 ? 16.477 6.799 -10.891 1.00 95.88 361 ALA A C 1
ATOM 2761 O O . ALA A 1 361 ? 15.717 5.834 -10.930 1.00 95.88 361 ALA A O 1
ATOM 2762 N N . TYR A 1 362 ? 16.391 7.826 -11.732 1.00 96.00 362 TYR A N 1
ATOM 2763 C CA . TYR A 1 362 ? 15.401 7.930 -12.806 1.00 96.00 362 TYR A CA 1
ATOM 2764 C C . TYR A 1 362 ? 15.988 7.498 -14.156 1.00 96.00 362 TYR A C 1
ATOM 2766 O O . TYR A 1 362 ? 17.205 7.359 -14.296 1.00 96.00 362 TYR A O 1
ATOM 2774 N N . ASP A 1 363 ? 15.106 7.291 -15.134 1.00 95.44 363 ASP A N 1
ATOM 2775 C CA . ASP A 1 363 ? 15.417 6.998 -16.537 1.00 95.44 363 ASP A CA 1
ATOM 2776 C C . ASP A 1 363 ? 16.244 5.716 -16.771 1.00 95.44 363 ASP A C 1
ATOM 2778 O O . ASP A 1 363 ? 16.937 5.559 -17.782 1.00 95.44 363 ASP A O 1
ATOM 2782 N N . VAL A 1 364 ? 16.163 4.744 -15.856 1.00 97.00 364 VAL A N 1
ATOM 2783 C CA . VAL A 1 364 ? 16.884 3.470 -15.971 1.00 97.00 364 VAL A CA 1
ATOM 2784 C C . 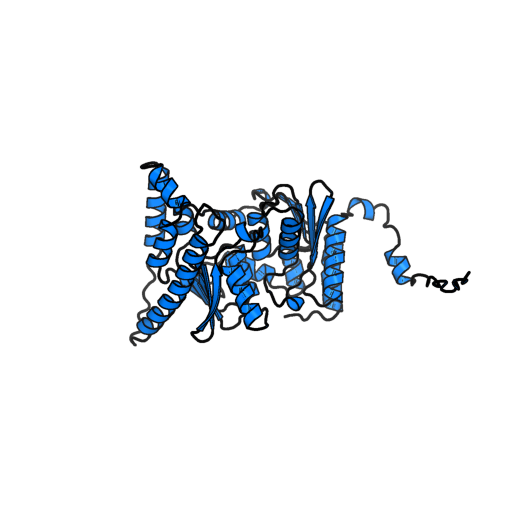VAL A 1 364 ? 16.211 2.596 -17.027 1.00 97.00 364 VAL A C 1
ATOM 2786 O O . VAL A 1 364 ? 15.188 1.975 -16.769 1.00 97.00 364 VAL A O 1
ATOM 2789 N N . MET A 1 365 ? 16.808 2.510 -18.219 1.00 97.00 365 MET A N 1
ATOM 2790 C CA . MET A 1 365 ? 16.212 1.837 -19.386 1.00 97.00 365 MET A CA 1
ATOM 2791 C C . MET A 1 365 ? 14.812 2.375 -19.747 1.00 97.00 365 MET A C 1
ATOM 2793 O O . MET A 1 365 ? 13.921 1.587 -20.078 1.00 97.00 365 MET A O 1
ATOM 2797 N N . HIS A 1 366 ? 14.619 3.703 -19.696 1.00 96.50 366 HIS A N 1
ATOM 2798 C CA . HIS A 1 366 ? 13.332 4.367 -19.980 1.00 96.50 366 HIS A CA 1
ATOM 2799 C C . HIS A 1 366 ? 12.652 3.835 -21.249 1.00 96.50 366 HIS A C 1
ATOM 2801 O O . HIS A 1 366 ? 11.512 3.383 -21.183 1.00 96.50 366 HIS A O 1
ATOM 2807 N N . ASP A 1 367 ? 13.360 3.814 -22.384 1.00 95.75 367 ASP A N 1
ATOM 2808 C CA . ASP A 1 367 ? 12.789 3.412 -23.680 1.00 95.75 367 ASP A CA 1
ATOM 2809 C C . ASP A 1 367 ? 12.273 1.965 -23.686 1.00 95.75 367 ASP A C 1
ATOM 2811 O O . ASP A 1 367 ? 11.246 1.663 -24.298 1.00 95.75 367 ASP A O 1
ATOM 2815 N N . GLU A 1 368 ? 12.969 1.056 -22.997 1.00 96.06 368 GLU A N 1
ATOM 2816 C CA . GLU A 1 368 ? 12.539 -0.340 -22.874 1.00 96.06 368 GLU A CA 1
ATOM 2817 C C . GLU A 1 368 ? 11.306 -0.450 -21.972 1.00 96.06 368 GLU A C 1
ATOM 2819 O O . GLU A 1 368 ? 10.377 -1.195 -22.276 1.00 96.06 368 GLU A O 1
ATOM 2824 N N . CYS A 1 369 ? 11.266 0.335 -20.894 1.00 97.81 369 CYS A N 1
ATOM 2825 C CA . CYS A 1 369 ? 10.126 0.382 -19.988 1.00 97.81 369 CYS A CA 1
ATOM 2826 C C . CYS A 1 369 ? 8.887 0.973 -20.673 1.00 97.81 369 CYS A C 1
ATOM 2828 O O . CYS A 1 369 ? 7.806 0.397 -20.580 1.00 97.81 369 CYS A O 1
ATOM 2830 N N . GLU A 1 370 ? 9.030 2.070 -21.422 1.00 97.00 370 GLU A N 1
ATOM 2831 C CA . GLU A 1 370 ? 7.936 2.666 -22.195 1.00 97.00 370 GLU A CA 1
ATOM 2832 C C . GLU A 1 370 ? 7.434 1.717 -23.298 1.00 97.00 370 GLU A C 1
ATOM 2834 O O . GLU A 1 370 ? 6.230 1.643 -23.558 1.00 97.00 370 GLU A O 1
ATOM 2839 N N . ARG A 1 371 ? 8.316 0.905 -23.895 1.00 96.00 371 ARG A N 1
ATOM 2840 C CA . ARG A 1 371 ? 7.919 -0.118 -24.874 1.00 96.00 371 ARG A CA 1
ATOM 2841 C C . ARG A 1 371 ? 6.930 -1.137 -24.297 1.00 96.00 371 ARG A C 1
ATOM 2843 O O . ARG A 1 371 ? 6.051 -1.595 -25.028 1.00 96.00 371 ARG A O 1
ATOM 2850 N N . VAL A 1 372 ? 7.015 -1.468 -23.005 1.00 96.19 372 VAL A N 1
ATOM 2851 C CA . VAL A 1 372 ? 6.037 -2.345 -22.331 1.00 96.19 372 VAL A CA 1
ATOM 2852 C C . VAL A 1 372 ? 4.628 -1.736 -22.391 1.00 96.19 372 VAL A C 1
ATOM 2854 O O . VAL A 1 372 ? 3.665 -2.435 -22.718 1.00 96.19 372 VAL A O 1
ATOM 2857 N N . PHE A 1 373 ? 4.498 -0.425 -22.161 1.00 95.25 373 PHE A N 1
ATOM 2858 C CA . PHE A 1 373 ? 3.221 0.288 -22.274 1.00 95.25 373 PHE A CA 1
ATOM 2859 C C . PHE A 1 373 ? 2.692 0.305 -23.712 1.00 95.25 373 PHE A C 1
ATOM 2861 O O . PHE A 1 373 ? 1.510 0.045 -23.935 1.00 95.25 373 PHE A O 1
ATOM 2868 N N . GLN A 1 374 ? 3.565 0.545 -24.694 1.00 93.94 374 GLN A N 1
ATOM 2869 C CA . GLN A 1 374 ? 3.199 0.526 -26.116 1.00 93.94 374 GLN A CA 1
ATOM 2870 C C . GLN A 1 374 ? 2.658 -0.844 -26.542 1.00 93.94 374 GLN A C 1
ATOM 2872 O O . GLN A 1 374 ? 1.638 -0.929 -27.230 1.00 93.94 374 GLN A O 1
ATOM 2877 N N . GLN A 1 375 ? 3.308 -1.926 -26.103 1.00 90.94 375 GLN A N 1
ATOM 2878 C CA . GLN A 1 375 ? 2.860 -3.287 -26.396 1.00 90.94 375 GLN A CA 1
ATOM 2879 C C . GLN A 1 375 ? 1.523 -3.609 -25.721 1.00 90.94 375 GLN A C 1
ATOM 2881 O O . GLN A 1 375 ? 0.645 -4.195 -26.355 1.00 90.94 375 GLN A O 1
ATOM 2886 N N . TRP A 1 376 ? 1.328 -3.181 -24.471 1.00 91.94 376 TRP A N 1
ATOM 2887 C CA . TRP A 1 376 ? 0.039 -3.313 -23.792 1.00 91.94 376 TRP A CA 1
ATOM 2888 C C . TRP A 1 376 ? -1.081 -2.556 -24.514 1.00 91.94 376 TRP A C 1
ATOM 2890 O O . TRP A 1 376 ? -2.149 -3.121 -24.752 1.00 91.94 376 TRP A O 1
ATOM 2900 N N . GLN A 1 377 ? -0.826 -1.315 -24.937 1.00 90.38 377 GLN A N 1
ATOM 2901 C CA . GLN A 1 377 ? -1.804 -0.503 -25.659 1.00 90.38 377 GLN A CA 1
ATOM 2902 C C . GLN A 1 377 ? -2.188 -1.138 -27.004 1.00 90.38 377 GLN A C 1
ATOM 2904 O O . GLN A 1 377 ? -3.376 -1.249 -27.318 1.00 90.38 377 GLN A O 1
ATOM 2909 N N . ALA A 1 378 ? -1.199 -1.616 -27.767 1.00 86.06 378 ALA A N 1
ATOM 2910 C CA . ALA A 1 378 ? -1.411 -2.301 -29.042 1.00 86.06 378 ALA A CA 1
ATOM 2911 C C . ALA A 1 378 ? -2.177 -3.631 -28.894 1.00 86.06 378 ALA A C 1
ATOM 2913 O O . ALA A 1 378 ? -2.895 -4.041 -29.805 1.00 86.06 378 ALA A O 1
ATOM 2914 N N . GLY A 1 379 ? -2.039 -4.298 -27.744 1.00 74.75 379 GLY A N 1
ATOM 2915 C CA . GLY A 1 379 ? -2.589 -5.624 -27.466 1.00 74.75 379 GLY A CA 1
ATOM 2916 C C . GLY A 1 379 ? -4.035 -5.681 -26.959 1.00 74.75 379 GLY A C 1
ATOM 2917 O O . GLY A 1 379 ? -4.482 -6.796 -26.706 1.00 74.75 379 GLY A O 1
ATOM 2918 N N . GLN A 1 380 ? -4.745 -4.540 -26.852 1.00 66.31 380 GLN A N 1
ATOM 2919 C CA . GLN A 1 380 ? -6.097 -4.299 -26.273 1.00 66.31 380 GLN A CA 1
ATOM 2920 C C . GLN A 1 380 ? -6.063 -3.433 -24.994 1.00 66.31 380 GLN A C 1
ATOM 2922 O O . GLN A 1 380 ? -6.562 -3.856 -23.953 1.00 66.31 380 GLN A O 1
ATOM 2927 N N . GLY A 1 381 ? -5.502 -2.217 -25.080 1.00 56.53 381 GLY A N 1
ATOM 2928 C CA . GLY A 1 381 ? -5.305 -1.242 -23.987 1.00 56.53 381 GLY A CA 1
ATOM 2929 C C . GLY A 1 381 ? -6.547 -0.696 -23.260 1.00 56.53 381 GLY A C 1
ATOM 2930 O O . GLY A 1 381 ? -6.641 0.500 -23.014 1.00 56.53 381 GLY A O 1
ATOM 2931 N N . THR A 1 382 ? -7.502 -1.542 -22.893 1.00 53.00 382 THR A N 1
ATOM 2932 C CA . THR A 1 382 ? -8.646 -1.188 -22.048 1.00 53.00 382 THR A CA 1
ATOM 2933 C C . THR A 1 382 ? -8.715 -2.161 -20.886 1.00 53.00 382 THR A C 1
ATOM 2935 O O . THR A 1 382 ? -9.397 -3.182 -20.943 1.00 53.00 382 THR A O 1
ATOM 2938 N N . ILE A 1 383 ? -7.994 -1.833 -19.818 1.00 50.28 383 ILE A N 1
ATOM 2939 C CA . ILE A 1 383 ? -8.329 -2.308 -18.477 1.00 50.28 383 ILE A CA 1
ATOM 2940 C C . ILE A 1 383 ? -8.567 -1.061 -17.633 1.00 50.28 383 ILE A C 1
ATOM 2942 O O . ILE A 1 383 ? -7.763 -0.797 -16.757 1.00 50.28 383 ILE A O 1
ATOM 2946 N N . TYR A 1 384 ? -9.618 -0.285 -17.921 1.00 47.34 384 TYR A N 1
ATOM 2947 C CA . TYR A 1 384 ? -10.302 0.551 -16.926 1.00 47.34 384 TYR A CA 1
ATOM 2948 C C . TYR A 1 384 ? -11.764 0.760 -17.289 1.00 47.34 384 TYR A C 1
ATOM 2950 O O . TYR A 1 384 ? -12.033 1.090 -18.467 1.00 47.34 384 TYR A O 1
#

Sequence (384 aa):
MATVDNSLAATAVAPTPEAVEIMKRPSSLEQENYNPFMHAACSSAMAGITLKHGGPFGACIVKNGVMVAVAHNMVLCNLDPSCHAEMTCIRAACKALGTHDLSCCELYTTCEPCPMCWGAANWARLKKIHIGATRTTAAKYGFDDEFFYQQIDLPHHERAIKHMMSVNKEDCKKVFEESNTYKRRMKSGRGLMAKIYESLFEEDEAKVEVKDAKNEDGTDHLHELAHGDFMKAAVEAAEEGQRLGESKEREPFGAVVVKDGKVLASAYNTVLKDGDPTATAEVNAIRKACKALGTYKLDGCALYTTTEPDPMSLGCIYWARISELHIGVSQKLAAAFGFEDGLLHYKELECNPEERCIETAYDVMHDECERVFQQWQAGQGTIY

Secondary structure (DSSP, 8-state):
--PPP-------PPPPHHHHHHTSPPPTTTTTS--HHHHHHHHHHHHHHHTT-SSS-EEEEEETTEEEEEEE--HHHHT-TT--HHHHHHHHHHHHHT-S--TT-EEEEEEPPPHHHHHHHHHTT-SEEEEEE-HHHHHHTT-SHHHHHHHHHS-TTTSSSEEE-STTHHHHHHHHHTSHHHHHHHHH-SSHHHHHHHHHHHHHHHT--------TTS-HHHHHHHHHHHHHHHHHHHHHHHHHSS-TT----EEEEEETTEEEEEEE--HHHHT-TT--HHHHHHHHHHHHHT-S--TT-EEEEEEPPPHHHHHHHHHTT-SEEEEEE-HHHHHHTT--HHHHHHHHHHS-GGGSSSEEE--TTHHHHHHHHHHHHHTT----

pLDDT: mean 85.86, std 18.55, range [33.62, 98.88]

Radius of gyration: 23.82 Å; chains: 1; bounding box: 63×84×71 Å

Foldseek 3Di:
DDDDDDDDPPDPDDDDPVVVVVVDDDDPVCVVQDDVQLVLQQVQLLVCLVVVQDHSKKKWKDAPNHTQFIHAQRCVVLLALQRHRLQVRLLSSLVSVVALASLRMEMEMLEDDALQSLLSCVLNNHAAYEHAYYVVLVVVLPDCRVVLLVQLPDDQPPHQANEDEAQVQVLLLVLLCPWPLLVVVVVVDVDPLLVVLVVLVVVQVVVPPDPPPDDPPPPVVVVSVLSNVQLVLQQVQLQVCLVPEPDPGSGRKKKFKDAPSDTQFIHAARCVVSSRSLRHRLSVNLSSSSVSVVHLAPARIEMHMSEDDASSSSSSCVSNNHRHYYGRYYLSNSVSSPPNSSVVNSVLSVDDQPPHSYHYHYNSNNVSSSVSSVVSSVVPSDPD